Protein 1WZ9 (pdb70)

Organism: Homo sapiens (NCBI:txid9606)

B-factor: mean 42.24, std 10.04, range [17.96, 75.2]

Foldseek 3Di:
DLQQQLLLLQLVLLLVLLVVVCLLDWDKFFSLQVLLQLVLLLLLFDDPLNVLSCVSSVVPPPDPNLVVQLVVCVLVVVVVVVFLKAKAKAKEFEPLQVWDPCSCVVNCRSPPPRYYYDHLQPQVVVRQQVVLCVVCVRNVNPRNRLCPPHDRHNPQGIEIEIEIEGEFAFQAFFPPVQFDWWQDAADPDTDMFGKTWDWAKWWAADPVLAIWTWTATHPRQKTKIKAAHNDGHDSVVVSVCSVPPDGSVNVCVRHDCVNPDIDGEGEMDTFDDDKDKDFCPVSSVVSRNDQQCFQVRTGSNSTGPDGSHHHPGYITMYYGGDRHHHHYYYDHNSYKIWMFMARVVSRHTRMTIIAPD/DLQLQLLLQQLVLLLVLLVCVCPQDKDKFFSLLVLLQLVLLLLLFDDVLNVLSCVNSVVPPPDPNLVVQLVVVVLVVVVVVPFLKAKAKAKEFECVQVWDPLSCVVCCRSCPPRYYYDHQQPPVVVVQVVVQVVVCVRNVNPRRRLPCPGHNLAGIEIEIEIEGEFAFQAFFPPVQFDWFQDAFPDDTDIFGKTWDWDKWWAADPQLAIWTWTATHPRQKIKIKAAHHPTVSVVSCSVQDGSVSVCVHHPCVNPDIAGEGEIDTFDDDKDKDWCPVSSVVSPNDQQCFLPRTGSNSIGPDGSHHHPTYITMYYGYDRHYDHDDDHYYYDHNSYKIWMFMARVVSRHTRMTIIHPD

GO terms:
  GO:0005515 protein binding (F, IPI)
  GO:0005737 cytoplasm (C, IDA)

Nearest PDB structures (foldseek):
  1wz9-assembly2_B  TM=1.003E+00  e=1.118E-74  Homo sapiens
  5ncs-assembly2_B  TM=8.986E-01  e=3.423E-34  Tannerella forsythia 92A2
  3zha-assembly1_B  TM=8.413E-01  e=2.340E-33  Canis lupus familiaris
  4au4-assembly3_C  TM=8.284E-01  e=5.007E-32  Canis lupus familiaris
  4rsq-assembly6_F  TM=8.760E-01  e=2.386E-25  Anopheles gambiae

InterPro domains:
  IPR000215 Serpin family [PTHR11461] (7-375)
  IPR000240 Serpin B9/maspin [PR00676] (17-29)
  IPR000240 Serpin B9/maspin [PR00676] (33-44)
  IPR000240 Serpin B9/maspin [PR00676] (49-58)
  IPR000240 Serpin B9/maspin [PR00676] (122-137)
  IPR000240 Serpin B9/maspin [PR00676] (143-157)
  IPR000240 Serpin B9/maspin [PR00676] (193-206)
  IPR000240 Serpin B9/maspin [PR00676] (261-273)
  IPR000240 Serpin B9/maspin [PR00676] (284-302)
  IPR000240 Serpin B9/maspin [PR00676] (329-347)
  IPR023795 Serpin, conserved site [PS00284] (348-358)
  IPR023796 Serpin domain [PF00079] (7-375)
  IPR023796 Serpin domain [SM00093] (13-375)
  IPR033836 Maspin, serpin domain [cd02057] (1-375)
  IPR036186 Serpin superfamily [SSF56574] (2-375)
  IPR042178 Serpin superfamily, domain 1 [G3DSA:3.30.497.10] (11-327)
  IPR042185 Serpin superfamily, domain 2 [G3DSA:2.30.39.10] (170-371)

Structure (mmCIF, N/CA/C/O backbone):
data_1WZ9
#
_entry.id   1WZ9
#
_cell.length_a   54.115
_cell.length_b   95.047
_cell.length_c   139.225
_cell.angle_alpha   90.00
_cell.angle_beta   90.00
_cell.angle_gamma   90.00
#
_symmetry.space_group_name_H-M   'P 21 21 21'
#
loop_
_entity.id
_entity.type
_entity.pdbx_description
1 polymer 'Maspin precursor'
2 non-polymer 'SULFATE ION'
3 water water
#
loop_
_atom_site.group_PDB
_atom_site.id
_atom_site.type_symbol
_atom_site.label_atom_id
_atom_site.label_alt_id
_atom_site.label_comp_id
_atom_site.label_asym_id
_atom_site.label_entity_id
_atom_site.label_seq_id
_atom_site.pdbx_PDB_ins_code
_atom_site.Cartn_x
_atom_site.Cartn_y
_atom_site.Cartn_z
_atom_site.occupancy
_atom_site.B_iso_or_equiv
_atom_site.auth_seq_id
_atom_site.auth_comp_id
_atom_site.auth_asym_id
_atom_site.auth_atom_id
_atom_site.pdbx_PDB_model_num
ATOM 1 N N . MET A 1 1 ? -12.678 44.948 16.854 1.00 53.67 1 MET A N 1
ATOM 2 C CA . MET A 1 1 ? -11.195 44.818 16.991 1.00 55.64 1 MET A CA 1
ATOM 3 C C . MET A 1 1 ? -10.688 43.467 16.489 1.00 55.02 1 MET A C 1
ATOM 4 O O . MET A 1 1 ? -9.866 43.412 15.565 1.00 55.61 1 MET A O 1
ATOM 9 N N . ASP A 1 2 ? -11.177 42.389 17.111 1.00 53.18 2 ASP A N 1
ATOM 10 C CA . ASP A 1 2 ? -10.873 41.022 16.691 1.00 50.51 2 ASP A CA 1
ATOM 11 C C . ASP A 1 2 ? -11.512 40.769 15.336 1.00 47.22 2 ASP A C 1
ATOM 12 O O . ASP A 1 2 ? -10.878 40.230 14.432 1.00 46.37 2 ASP A O 1
ATOM 17 N N . ALA A 1 3 ? -12.767 41.184 15.197 1.00 43.74 3 ALA A N 1
ATOM 18 C CA . ALA A 1 3 ? -13.441 41.175 13.908 1.00 41.53 3 ALA A CA 1
ATOM 19 C C . ALA A 1 3 ? -12.633 41.963 12.868 1.00 39.89 3 ALA A C 1
ATOM 20 O O . ALA A 1 3 ? -12.548 41.560 11.707 1.00 41.29 3 ALA A O 1
ATOM 22 N N . LEU A 1 4 ? -12.028 43.072 13.291 1.00 37.21 4 LEU A N 1
ATOM 23 C CA . LEU A 1 4 ? -11.267 43.920 12.372 1.00 36.31 4 LEU A CA 1
ATOM 24 C C . LEU A 1 4 ? -9.938 43.279 11.941 1.00 35.46 4 LEU A C 1
ATOM 25 O O . LEU A 1 4 ? -9.586 43.293 10.764 1.00 35.30 4 LEU A O 1
ATOM 30 N N . GLN A 1 5 ? -9.211 42.731 12.904 1.00 35.10 5 GLN A N 1
ATOM 31 C CA . GLN A 1 5 ? -7.944 42.079 12.621 1.00 37.42 5 GLN A CA 1
ATOM 32 C C . GLN A 1 5 ? -8.138 40.921 11.640 1.00 36.73 5 GLN A C 1
ATOM 33 O O . GLN A 1 5 ? -7.341 40.754 10.715 1.00 38.51 5 GLN A O 1
ATOM 39 N N . LEU A 1 6 ? -9.207 40.148 11.836 1.00 34.71 6 LEU A N 1
ATOM 40 C CA . LEU A 1 6 ? -9.544 39.025 10.957 1.00 33.41 6 LEU A CA 1
ATOM 41 C C . LEU A 1 6 ? -9.886 39.503 9.550 1.00 31.53 6 LEU A C 1
ATOM 42 O O . LEU A 1 6 ? -9.541 38.849 8.571 1.00 30.72 6 LEU A O 1
ATOM 47 N N . ALA A 1 7 ? -10.583 40.635 9.459 1.00 31.12 7 ALA A N 1
ATOM 48 C CA . ALA A 1 7 ? -10.868 41.262 8.169 1.00 29.69 7 ALA A CA 1
ATOM 49 C C . ALA A 1 7 ? -9.569 41.664 7.488 1.00 28.59 7 ALA A C 1
ATOM 50 O O . ALA A 1 7 ? -9.360 41.378 6.309 1.00 27.84 7 ALA A O 1
ATOM 52 N N . ASN A 1 8 ? -8.711 42.331 8.255 1.00 29.47 8 ASN A N 1
ATOM 53 C CA . ASN A 1 8 ? -7.438 42.848 7.766 1.00 28.52 8 ASN A CA 1
ATOM 54 C C . ASN A 1 8 ? -6.514 41.736 7.270 1.00 27.82 8 ASN A C 1
ATOM 55 O O . ASN A 1 8 ? -5.932 41.854 6.190 1.00 26.21 8 ASN A O 1
ATOM 60 N N . SER A 1 9 ? -6.409 40.653 8.043 1.00 28.01 9 SER A N 1
ATOM 61 C CA . SER A 1 9 ? -5.628 39.482 7.632 1.00 28.76 9 SER A CA 1
ATOM 62 C C . SER A 1 9 ? -6.232 38.769 6.414 1.00 28.54 9 SER A C 1
ATOM 63 O O . SER A 1 9 ? -5.501 38.365 5.525 1.00 28.30 9 SER A O 1
ATOM 66 N N . ALA A 1 10 ? -7.558 38.655 6.346 1.00 28.98 10 ALA A N 1
ATOM 67 C CA . ALA A 1 10 ? -8.193 38.045 5.174 1.00 29.52 10 ALA A CA 1
ATOM 68 C C . ALA A 1 10 ? -7.927 38.841 3.903 1.00 29.12 10 ALA A C 1
ATOM 69 O O . ALA A 1 10 ? -7.600 38.263 2.858 1.00 30.06 10 ALA A O 1
ATOM 71 N N . PHE A 1 11 ? -8.077 40.161 3.996 1.00 27.47 11 PHE A N 1
ATOM 72 C CA . PHE A 1 11 ? -7.731 41.061 2.891 1.00 26.72 11 PHE A CA 1
ATOM 73 C C . PHE A 1 11 ? -6.237 40.976 2.560 1.00 25.41 11 PHE A C 1
ATOM 74 O O . PHE A 1 11 ? -5.869 40.924 1.396 1.00 27.36 11 PHE A O 1
ATOM 82 N N . ALA A 1 12 ? -5.383 40.975 3.579 1.00 24.42 12 ALA A N 1
ATOM 83 C CA . ALA A 1 12 ? -3.931 40.834 3.364 1.00 25.59 12 ALA A CA 1
ATOM 84 C C . ALA A 1 12 ? -3.578 39.606 2.503 1.00 24.32 12 ALA A C 1
ATOM 85 O O . ALA A 1 12 ? -2.800 39.715 1.550 1.00 23.40 12 ALA A O 1
ATOM 87 N N . VAL A 1 13 ? -4.171 38.454 2.826 1.00 25.01 13 VAL A N 1
ATOM 88 C CA . VAL A 1 13 ? -3.968 37.222 2.042 1.00 25.69 13 VAL A CA 1
ATOM 89 C C . VAL A 1 13 ? -4.483 37.333 0.602 1.00 26.70 13 VAL A C 1
ATOM 90 O O . VAL A 1 13 ? -3.778 36.936 -0.334 1.00 26.64 13 VAL A O 1
ATOM 94 N N . ASP A 1 14 ? -5.695 37.870 0.425 1.00 27.56 14 ASP A N 1
ATOM 95 C CA . ASP A 1 14 ? -6.243 38.129 -0.917 1.00 30.46 14 ASP A CA 1
ATOM 96 C C . ASP A 1 14 ? -5.292 38.976 -1.760 1.00 31.06 14 ASP A C 1
ATOM 97 O O . ASP A 1 14 ? -5.002 38.644 -2.913 1.00 32.55 14 ASP A O 1
ATOM 102 N N . LEU A 1 15 ? -4.814 40.076 -1.187 1.00 29.41 15 LEU A N 1
ATOM 103 C CA . LEU A 1 15 ? -3.925 40.956 -1.921 1.00 28.31 15 LEU A CA 1
ATOM 104 C C . LEU A 1 15 ? -2.583 40.275 -2.201 1.00 26.02 15 LEU A C 1
ATOM 105 O O . LEU A 1 15 ? -2.094 40.325 -3.322 1.00 28.62 15 LEU A O 1
ATOM 110 N N . PHE A 1 16 ? -2.008 39.627 -1.195 1.00 26.20 16 PHE A N 1
ATOM 111 C CA . PHE A 1 16 ? -0.761 38.886 -1.373 1.00 25.82 16 PHE A CA 1
ATOM 112 C C . PHE A 1 16 ? -0.839 37.900 -2.539 1.00 25.54 16 PHE A C 1
ATOM 113 O O . PHE A 1 16 ? 0.088 37.807 -3.349 1.00 26.00 16 PHE A O 1
ATOM 121 N N . LYS A 1 17 ? -1.944 37.166 -2.621 1.00 27.34 17 LYS A N 1
ATOM 122 C CA . LYS A 1 17 ? -2.127 36.189 -3.691 1.00 28.53 17 LYS A CA 1
ATOM 123 C C . LYS A 1 17 ? -2.234 36.858 -5.068 1.00 29.10 17 LYS A C 1
ATOM 124 O O . LYS A 1 17 ? -1.732 36.325 -6.058 1.00 31.05 17 LYS A O 1
ATOM 130 N N . GLN A 1 18 ? -2.881 38.020 -5.129 1.00 28.42 18 GLN A N 1
ATOM 131 C CA . GLN A 1 18 ? -2.891 38.816 -6.364 1.00 28.80 18 GLN A CA 1
ATOM 132 C C . GLN A 1 18 ? -1.479 39.230 -6.797 1.00 27.43 18 GLN A C 1
ATOM 133 O O . GLN A 1 18 ? -1.129 39.140 -7.970 1.00 27.27 18 GLN A O 1
ATOM 139 N N . LEU A 1 19 ? -0.676 39.674 -5.836 1.00 27.90 19 LEU A N 1
ATOM 140 C CA . LEU A 1 19 ? 0.711 40.081 -6.091 1.00 26.95 19 LEU A CA 1
ATOM 141 C C . LEU A 1 19 ? 1.596 38.903 -6.502 1.00 28.86 19 LEU A C 1
ATOM 142 O O . LEU A 1 19 ? 2.443 39.028 -7.398 1.00 28.07 19 LEU A O 1
ATOM 157 N N . GLU A 1 21 ? 0.540 36.159 -7.975 1.00 35.11 21 GLU A N 1
ATOM 158 C CA . GLU A 1 21 ? 0.149 35.851 -9.359 1.00 35.45 21 GLU A CA 1
ATOM 159 C C . GLU A 1 21 ? 0.838 36.768 -10.369 1.00 35.24 21 GLU A C 1
ATOM 160 O O . GLU A 1 21 ? 1.331 36.310 -11.396 1.00 35.70 21 GLU A O 1
ATOM 166 N N . LYS A 1 22 ? 0.883 38.062 -10.062 1.00 36.25 22 LYS A N 1
ATOM 167 C CA . LYS A 1 22 ? 1.539 39.038 -10.925 1.00 36.82 22 LYS A CA 1
ATOM 168 C C . LYS A 1 22 ? 3.058 38.839 -11.022 1.00 36.59 22 LYS A C 1
ATOM 169 O O . LYS A 1 22 ? 3.623 38.954 -12.106 1.00 36.85 22 LYS A O 1
ATOM 172 N N . GLU A 1 23 ? 3.717 38.559 -9.895 1.00 36.33 23 GLU A N 1
ATOM 173 C CA . GLU A 1 23 ? 5.174 38.350 -9.878 1.00 35.34 23 GLU A CA 1
ATOM 174 C C . GLU A 1 23 ? 5.543 37.056 -9.140 1.00 33.60 23 GLU A C 1
ATOM 175 O O . GLU A 1 23 ? 5.981 37.108 -7.992 1.00 34.82 23 GLU A O 1
ATOM 181 N N . PRO A 1 24 ? 5.363 35.890 -9.793 1.00 31.83 24 PRO A N 1
ATOM 182 C CA . PRO A 1 24 ? 5.560 34.597 -9.111 1.00 30.76 24 PRO A CA 1
ATOM 183 C C . PRO A 1 24 ? 6.975 34.340 -8.593 1.00 31.60 24 PRO A C 1
ATOM 184 O O . PRO A 1 24 ? 7.137 33.681 -7.566 1.00 32.58 24 PRO A O 1
ATOM 188 N N . LEU A 1 25 ? 7.981 34.871 -9.276 1.00 31.40 25 LEU A N 1
ATOM 189 C CA . LEU A 1 25 ? 9.363 34.655 -8.869 1.00 32.67 25 LEU A CA 1
ATOM 190 C C . LEU A 1 25 ? 9.946 35.854 -8.130 1.00 31.70 25 LEU A C 1
ATOM 191 O O . LEU A 1 25 ? 11.073 35.801 -7.643 1.00 33.73 25 LEU A O 1
ATOM 196 N N . GLY A 1 26 ? 9.164 36.925 -8.038 1.00 31.35 26 GLY A N 1
ATOM 197 C CA . GLY A 1 26 ? 9.599 38.154 -7.380 1.00 30.58 26 GLY A CA 1
ATOM 198 C C . GLY A 1 26 ? 9.497 38.112 -5.868 1.00 29.91 26 GLY A C 1
ATOM 199 O O . GLY A 1 26 ? 8.686 37.370 -5.312 1.00 30.95 26 GLY A O 1
ATOM 200 N N . ASN A 1 27 ? 10.345 38.910 -5.222 1.00 28.69 27 ASN A N 1
ATOM 201 C CA . ASN A 1 27 ? 10.293 39.207 -3.791 1.00 30.80 27 ASN A CA 1
ATOM 202 C C . ASN A 1 27 ? 9.164 40.172 -3.381 1.00 31.29 27 ASN A C 1
ATOM 203 O O . ASN A 1 27 ? 9.412 41.356 -3.091 1.00 35.37 27 ASN A O 1
ATOM 208 N N . VAL A 1 28 ? 7.942 39.673 -3.314 1.00 29.45 28 VAL A N 1
ATOM 209 C CA . VAL A 1 28 ? 6.794 40.495 -2.910 1.00 26.64 28 VAL A CA 1
ATOM 210 C C . VAL A 1 28 ? 6.975 41.117 -1.512 1.00 26.94 28 VAL A C 1
ATOM 211 O O . VAL A 1 28 ? 7.529 40.488 -0.593 1.00 24.68 28 VAL A O 1
ATOM 215 N N . LEU A 1 29 ? 6.565 42.380 -1.386 1.00 25.17 29 LEU A N 1
ATOM 216 C CA . LEU A 1 29 ? 6.481 43.055 -0.094 1.00 24.09 29 LEU A CA 1
ATOM 217 C C . LEU A 1 29 ? 5.520 44.221 -0.200 1.00 24.11 29 LEU A C 1
ATOM 218 O O . LEU A 1 29 ? 5.640 45.060 -1.103 1.00 25.49 29 LEU A O 1
ATOM 223 N N . PHE A 1 30 ? 4.576 44.262 0.737 1.00 21.89 30 PHE A N 1
ATOM 224 C CA . PHE A 1 30 ? 3.614 45.343 0.841 1.00 22.02 30 PHE A CA 1
ATOM 225 C C . PHE A 1 30 ? 3.206 45.517 2.305 1.00 21.38 30 PHE A C 1
ATOM 226 O O . PHE A 1 30 ? 3.563 44.709 3.150 1.00 20.18 30 PHE A O 1
ATOM 234 N N . SER A 1 31 ? 2.481 46.586 2.602 1.00 22.48 31 SER A N 1
ATOM 235 C CA . SER A 1 31 ? 2.017 46.829 3.959 1.00 21.19 31 SER A CA 1
ATOM 236 C C . SER A 1 31 ? 0.499 46.807 3.965 1.00 21.24 31 SER A C 1
ATOM 237 O O . SER A 1 31 ? -0.133 47.834 3.755 1.00 22.78 31 SER A O 1
ATOM 240 N N . PRO A 1 32 ? -0.103 45.626 4.196 1.00 21.25 32 PRO A N 1
ATOM 241 C CA . PRO A 1 32 ? -1.533 45.556 3.987 1.00 21.82 32 PRO A CA 1
ATOM 242 C C . PRO A 1 32 ? -2.334 46.475 4.918 1.00 24.05 32 PRO A C 1
ATOM 243 O O . PRO A 1 32 ? -3.393 46.960 4.521 1.00 24.27 32 PRO A O 1
ATOM 247 N N . ILE A 1 33 ? -1.835 46.704 6.133 1.00 24.74 33 ILE A N 1
ATOM 248 C CA . ILE A 1 33 ? -2.525 47.560 7.109 1.00 25.88 33 ILE A CA 1
ATOM 249 C C . ILE A 1 33 ? -2.704 48.980 6.579 1.00 26.36 33 ILE A C 1
ATOM 250 O O . ILE A 1 33 ? -3.737 49.607 6.815 1.00 26.50 33 ILE A O 1
ATOM 255 N N . CYS A 1 34 ? -1.700 49.477 5.855 1.00 26.19 34 CYS A N 1
ATOM 256 C CA . CYS A 1 34 ? -1.763 50.816 5.280 1.00 26.09 34 CYS A CA 1
ATOM 257 C C . CYS A 1 34 ? -2.887 50.895 4.255 1.00 25.93 34 CYS A C 1
ATOM 258 O O . CYS A 1 34 ? -3.695 51.821 4.283 1.00 26.71 34 CYS A O 1
ATOM 261 N N . LEU A 1 35 ? -2.939 49.917 3.363 1.00 26.50 35 LEU A N 1
ATOM 262 C CA . LEU A 1 35 ? -3.974 49.888 2.341 1.00 27.57 35 LEU A CA 1
ATOM 263 C C . LEU A 1 35 ? -5.375 49.731 2.953 1.00 25.44 35 LEU A C 1
ATOM 264 O O . LEU A 1 35 ? -6.316 50.397 2.527 1.00 27.39 35 LEU A O 1
ATOM 269 N N . SER A 1 36 ? -5.501 48.871 3.961 1.00 25.34 36 SER A N 1
ATOM 270 C CA . SER A 1 36 ? -6.767 48.660 4.654 1.00 25.53 36 SER A CA 1
ATOM 271 C C . SER A 1 36 ? -7.209 49.925 5.377 1.00 25.99 36 SER A C 1
ATOM 272 O O . SER A 1 36 ? -8.390 50.258 5.363 1.00 24.63 36 SER A O 1
ATOM 275 N N . THR A 1 37 ? -6.265 50.631 6.008 1.00 27.34 37 THR A N 1
ATOM 276 C CA . THR A 1 37 ? -6.598 51.901 6.677 1.00 28.16 37 THR A CA 1
ATOM 277 C C . THR A 1 37 ? -7.079 52.949 5.671 1.00 29.59 37 THR A C 1
ATOM 278 O O . THR A 1 37 ? -8.157 53.517 5.845 1.00 31.59 37 THR A O 1
ATOM 282 N N . SER A 1 38 ? -6.284 53.188 4.625 1.00 30.21 38 SER A N 1
ATOM 283 C CA . SER A 1 38 ? -6.627 54.164 3.586 1.00 30.09 38 SER A CA 1
ATOM 284 C C . SER A 1 38 ? -7.997 53.907 2.963 1.00 29.46 38 SER A C 1
ATOM 285 O O . SER A 1 38 ? -8.8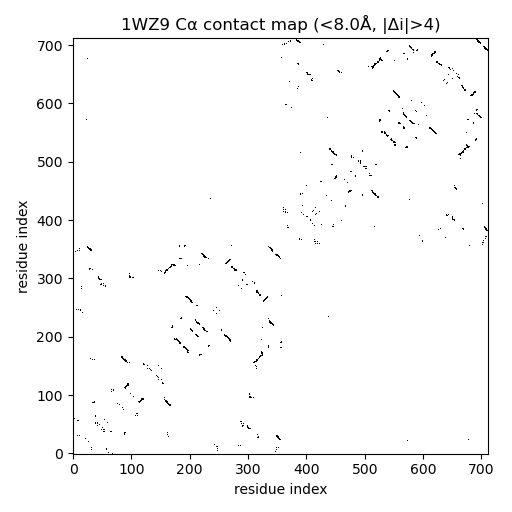23 54.819 2.834 1.00 29.12 38 SER A O 1
ATOM 288 N N . LEU A 1 39 ? -8.231 52.662 2.575 1.00 29.12 39 LEU A N 1
ATOM 289 C CA . LEU A 1 39 ? -9.468 52.296 1.901 1.00 29.41 39 LEU A CA 1
ATOM 290 C C . LEU A 1 39 ? -10.681 52.322 2.833 1.00 29.94 39 LEU A C 1
ATOM 291 O O . LEU A 1 39 ? -11.813 52.472 2.361 1.00 31.19 39 LEU A O 1
ATOM 296 N N . SER A 1 40 ? -10.465 52.183 4.144 1.00 27.92 40 SER A N 1
ATOM 297 C CA . SER A 1 40 ? -11.583 52.290 5.096 1.00 29.81 40 SER A CA 1
ATOM 298 C C . SER A 1 40 ? -11.999 53.745 5.250 1.00 31.17 40 SER A C 1
ATOM 299 O O . SER A 1 40 ? -13.158 54.029 5.514 1.00 33.01 40 SER A O 1
ATOM 302 N N . LEU A 1 41 ? -11.038 54.654 5.102 1.00 31.39 41 LEU A N 1
ATOM 303 C CA . LEU A 1 41 ? -11.317 56.084 5.130 1.00 32.20 41 LEU A CA 1
ATOM 304 C C . LEU A 1 41 ? -12.154 56.474 3.905 1.00 33.83 41 LEU A C 1
ATOM 305 O O . LEU A 1 41 ? -13.143 57.211 4.026 1.00 34.11 41 LEU A O 1
ATOM 310 N N . ALA A 1 42 ? -11.769 55.955 2.740 1.00 33.99 42 ALA A N 1
ATOM 311 C CA . ALA A 1 42 ? -12.533 56.151 1.513 1.00 34.94 42 ALA A CA 1
ATOM 312 C C . ALA A 1 42 ? -13.956 55.608 1.659 1.00 36.34 42 ALA A C 1
ATOM 313 O O . ALA A 1 42 ? -14.905 56.226 1.177 1.00 36.79 42 ALA A O 1
ATOM 315 N N . GLN A 1 43 ? -14.099 54.463 2.326 1.00 36.91 43 GLN A N 1
ATOM 316 C CA . GLN A 1 43 ? -15.418 53.845 2.514 1.00 37.69 43 GLN A CA 1
ATOM 317 C C . GLN A 1 43 ? -16.367 54.711 3.343 1.00 38.58 43 GLN A C 1
ATOM 318 O O . GLN A 1 43 ? -17.579 54.680 3.126 1.00 39.18 43 GLN A O 1
ATOM 324 N N . VAL A 1 44 ? -15.816 55.462 4.296 1.00 38.25 44 VAL A N 1
ATOM 325 C CA . VAL A 1 44 ? -16.606 56.420 5.081 1.00 38.43 44 VAL A CA 1
ATOM 326 C C . VAL A 1 44 ? -17.241 57.485 4.175 1.00 38.32 44 VAL A C 1
ATOM 327 O O . VAL A 1 44 ? -18.344 57.945 4.438 1.00 38.94 44 VAL A O 1
ATOM 331 N N . GLY A 1 45 ? -16.541 57.866 3.111 1.00 38.33 45 GLY A N 1
ATOM 332 C CA . GLY A 1 45 ? -17.026 58.910 2.217 1.00 39.03 45 GLY A CA 1
ATOM 333 C C . GLY A 1 45 ? -17.822 58.381 1.043 1.00 39.36 45 GLY A C 1
ATOM 334 O O . GLY A 1 45 ? -18.350 59.152 0.246 1.00 39.36 45 GLY A O 1
ATOM 335 N N . ALA A 1 46 ? -17.909 57.059 0.939 1.00 39.08 46 ALA A N 1
ATOM 336 C CA . ALA A 1 46 ? -18.623 56.428 -0.155 1.00 38.70 46 ALA A CA 1
ATOM 337 C C . ALA A 1 46 ? -20.027 56.044 0.277 1.00 37.71 46 ALA A C 1
ATOM 338 O O . ALA A 1 46 ? -20.323 55.971 1.466 1.00 36.80 46 ALA A O 1
ATOM 340 N N . LYS A 1 47 ? -20.896 55.814 -0.700 1.00 38.81 47 LYS A N 1
ATOM 341 C CA . LYS A 1 47 ? -22.252 55.349 -0.435 1.00 39.63 47 LYS A CA 1
ATOM 342 C C . LYS A 1 47 ? -22.647 54.348 -1.510 1.00 39.87 47 LYS A C 1
ATOM 343 O O . LYS A 1 47 ? -21.908 54.156 -2.478 1.00 40.74 47 LYS A O 1
ATOM 349 N N . GLY A 1 48 ? -23.795 53.697 -1.323 1.00 41.42 48 GLY A N 1
ATOM 350 C CA . GLY A 1 48 ? -24.323 52.716 -2.285 1.00 42.04 48 GLY A CA 1
ATOM 351 C C . GLY A 1 48 ? -23.415 51.524 -2.543 1.00 43.13 48 GLY A C 1
ATOM 352 O O . GLY A 1 48 ? -22.862 50.933 -1.608 1.00 42.61 48 GLY A O 1
ATOM 353 N N . ASP A 1 49 ? -23.270 51.180 -3.823 1.00 43.46 49 ASP A N 1
ATOM 354 C CA . ASP A 1 49 ? -22.426 50.070 -4.266 1.00 43.48 49 ASP A CA 1
ATOM 355 C C . ASP A 1 49 ? -20.931 50.326 -4.086 1.00 41.40 49 ASP A C 1
ATOM 356 O O . ASP A 1 49 ? -20.157 49.386 -3.931 1.00 41.19 49 ASP A O 1
ATOM 361 N N . THR A 1 50 ? -20.532 51.594 -4.127 1.00 40.78 50 THR A N 1
ATOM 362 C CA . THR A 1 50 ? -19.145 51.974 -3.898 1.00 39.79 50 THR A CA 1
ATOM 363 C C . THR A 1 50 ? -18.714 51.586 -2.481 1.00 38.34 50 THR A C 1
ATOM 364 O O . THR A 1 50 ? -17.693 50.929 -2.310 1.00 37.59 50 THR A O 1
ATOM 368 N N . ALA A 1 51 ? -19.517 51.980 -1.490 1.00 37.03 51 ALA A N 1
ATOM 369 C CA . ALA A 1 51 ? -19.271 51.686 -0.078 1.00 36.44 51 ALA A CA 1
ATOM 370 C C . ALA A 1 51 ? -19.309 50.193 0.215 1.00 37.23 51 ALA A C 1
ATOM 371 O O . ALA A 1 51 ? -18.484 49.680 0.967 1.00 34.76 51 ALA A O 1
ATOM 373 N N . ASN A 1 52 ? -20.275 49.504 -0.391 1.00 37.20 52 ASN A N 1
ATOM 374 C CA . ASN A 1 52 ? -20.461 48.081 -0.165 1.00 38.37 52 ASN A CA 1
ATOM 375 C C . ASN A 1 52 ? -19.369 47.216 -0.801 1.00 38.31 52 ASN A C 1
ATOM 376 O O . ASN A 1 52 ? -18.954 46.208 -0.220 1.00 36.20 52 ASN A O 1
ATOM 381 N N . GLU A 1 53 ? -18.923 47.609 -1.994 1.00 38.43 53 GLU A N 1
ATOM 382 C CA . GLU A 1 53 ? -17.813 46.937 -2.670 1.00 38.44 53 GLU A CA 1
ATOM 383 C C . GLU A 1 53 ? -16.508 47.048 -1.901 1.00 37.45 53 GLU A C 1
ATOM 384 O O . GLU A 1 53 ? -15.747 46.086 -1.857 1.00 35.19 53 GLU A O 1
ATOM 390 N N . ILE A 1 54 ? -16.247 48.219 -1.316 1.00 38.31 54 ILE A N 1
ATOM 391 C CA . ILE A 1 54 ? -15.076 48.404 -0.446 1.00 38.04 54 ILE A CA 1
ATOM 392 C C . ILE A 1 54 ? -15.158 47.474 0.764 1.00 39.05 54 ILE A C 1
ATOM 393 O O . ILE A 1 54 ? -14.243 46.680 1.002 1.00 40.08 54 ILE A O 1
ATOM 398 N N . GLY A 1 55 ? -16.261 47.561 1.506 1.00 39.37 55 GLY A N 1
ATOM 399 C CA . GLY A 1 55 ? -16.512 46.676 2.649 1.00 40.31 55 GLY A CA 1
ATOM 400 C C . GLY A 1 55 ? -16.279 45.201 2.369 1.00 40.97 55 GLY A C 1
ATOM 401 O O . GLY A 1 55 ? -15.629 44.510 3.156 1.00 42.07 55 GLY A O 1
ATOM 402 N N . GLN A 1 56 ? -16.796 44.717 1.242 1.00 40.72 56 GLN A N 1
ATOM 403 C CA . GLN A 1 56 ? -16.650 43.310 0.861 1.00 40.40 56 GLN A CA 1
ATOM 404 C C . GLN A 1 56 ? -15.199 42.919 0.562 1.00 38.25 56 GLN A C 1
ATOM 405 O O . GLN A 1 56 ? -14.709 41.891 1.045 1.00 38.42 56 GLN A O 1
ATOM 411 N N . VAL A 1 57 ? -14.519 43.734 -0.238 1.00 35.61 57 VAL A N 1
ATOM 412 C CA . VAL A 1 57 ? -13.121 43.486 -0.588 1.00 34.25 57 VAL A CA 1
ATOM 413 C C . VAL A 1 57 ? -12.228 43.547 0.656 1.00 33.43 57 VAL A C 1
ATOM 414 O O . VAL A 1 57 ? -11.256 42.805 0.774 1.00 34.87 57 VAL A O 1
ATOM 418 N N . LEU A 1 58 ? -12.572 44.423 1.590 1.00 32.38 58 LEU A N 1
ATOM 419 C CA . LEU A 1 58 ? -11.790 44.580 2.810 1.00 32.65 58 LEU A CA 1
ATOM 420 C C . LEU A 1 58 ? -12.256 43.654 3.924 1.00 32.97 58 LEU A C 1
ATOM 421 O O . LEU A 1 58 ? -11.654 43.618 5.006 1.00 32.21 58 LEU A O 1
ATOM 426 N N . HIS A 1 59 ? -13.320 42.898 3.639 1.00 34.62 59 HIS A N 1
ATOM 427 C CA . HIS A 1 59 ? -13.890 41.898 4.551 1.00 35.14 59 HIS A CA 1
ATOM 428 C C . HIS A 1 59 ? -14.521 42.506 5.809 1.00 36.26 59 HIS A C 1
ATOM 429 O O . HIS A 1 59 ? -14.481 41.909 6.884 1.00 36.31 59 HIS A O 1
ATOM 436 N N . PHE A 1 60 ? -15.132 43.678 5.655 1.00 38.47 60 PHE A N 1
ATOM 437 C CA . PHE A 1 60 ? -15.738 44.395 6.786 1.00 41.15 60 PHE A CA 1
ATOM 438 C C . PHE A 1 60 ? -17.144 43.926 7.192 1.00 43.56 60 PHE A C 1
ATOM 439 O O . PHE A 1 60 ? -17.734 44.489 8.113 1.00 45.15 60 PHE A O 1
ATOM 447 N N . GLU A 1 61 ? -17.661 42.897 6.523 1.00 46.21 61 GLU A N 1
ATOM 448 C CA . GLU A 1 61 ? -19.023 42.378 6.759 1.00 48.19 61 GLU A CA 1
ATOM 449 C C . GLU A 1 61 ? -19.445 42.288 8.235 1.00 50.11 61 GLU A C 1
ATOM 450 O O . GLU A 1 61 ? -20.519 42.775 8.613 1.00 50.30 61 GLU A O 1
ATOM 452 N N . ASN A 1 62 ? -18.603 41.667 9.060 1.00 51.26 62 ASN A N 1
ATOM 453 C CA . ASN A 1 62 ? -18.919 41.466 10.478 1.00 52.48 62 ASN A CA 1
ATOM 454 C C . ASN A 1 62 ? -18.178 42.388 11.444 1.00 52.26 62 ASN A C 1
ATOM 455 O O . ASN A 1 62 ? -17.914 42.009 12.594 1.00 53.02 62 ASN A O 1
ATOM 460 N N . VAL A 1 63 ? -17.849 43.594 10.984 1.00 50.88 63 VAL A N 1
ATOM 461 C CA . VAL A 1 63 ? -17.114 44.544 11.817 1.00 50.77 63 VAL A CA 1
ATOM 462 C C . VAL A 1 63 ? -17.952 45.782 12.120 1.00 50.57 63 VAL A C 1
ATOM 463 O O . VAL A 1 63 ? -18.344 46.516 11.215 1.00 49.48 63 VAL A O 1
ATOM 467 N N . LYS A 1 64 ? -18.215 45.993 13.406 1.00 52.18 64 LYS A N 1
ATOM 468 C CA . LYS A 1 64 ? -18.916 47.181 13.893 1.00 53.61 64 LYS A CA 1
ATOM 469 C C . LYS A 1 64 ? -17.897 48.232 14.328 1.00 54.27 64 LYS A C 1
ATOM 470 O O . LYS A 1 64 ? -16.871 47.897 14.936 1.00 55.04 64 LYS A O 1
ATOM 472 N N . ASP A 1 65 ? -18.192 49.497 14.022 1.00 54.28 65 ASP A N 1
ATOM 473 C CA . ASP A 1 65 ? -17.264 50.619 14.228 1.00 54.21 65 ASP A CA 1
ATOM 474 C C . ASP A 1 65 ? -15.860 50.321 13.669 1.00 52.77 65 ASP A C 1
ATOM 475 O O . ASP A 1 65 ? -14.905 50.078 14.415 1.00 52.66 65 ASP A O 1
ATOM 480 N N . VAL A 1 66 ? -15.767 50.322 12.341 1.00 51.15 66 VAL A N 1
ATOM 481 C CA . VAL A 1 66 ? -14.497 50.140 11.633 1.00 48.71 66 VAL A CA 1
ATOM 482 C C . VAL A 1 66 ? -13.514 51.297 11.905 1.00 47.69 66 VAL A C 1
ATOM 483 O O . VAL A 1 66 ? -12.345 51.033 12.201 1.00 48.72 66 VAL A O 1
ATOM 487 N N . PRO A 1 67 ? -13.981 52.569 11.825 1.00 46.33 67 PRO A N 1
ATOM 488 C CA . PRO A 1 67 ? -13.090 53.706 12.085 1.00 44.41 67 PRO A CA 1
ATOM 489 C C . PRO A 1 67 ? -12.446 53.716 13.475 1.00 43.75 67 PRO A C 1
ATOM 490 O O . PRO A 1 67 ? -11.274 54.069 13.594 1.00 43.81 67 PRO A O 1
ATOM 494 N N . PHE A 1 68 ? -13.188 53.334 14.512 1.00 43.45 68 PHE A N 1
ATOM 495 C CA . PHE A 1 68 ? -12.612 53.279 15.858 1.00 43.13 68 PHE A CA 1
ATOM 496 C C . PHE A 1 68 ? -11.584 52.158 16.030 1.00 41.67 68 PHE A C 1
ATOM 497 O O . PHE A 1 68 ? -10.614 52.314 16.774 1.00 40.27 68 PHE A O 1
ATOM 505 N N . GLY A 1 69 ? -11.793 51.035 15.342 1.00 40.90 69 GLY A N 1
ATOM 506 C CA . GLY A 1 69 ? -10.797 49.962 15.316 1.00 38.49 69 GLY A CA 1
ATOM 507 C C . GLY A 1 69 ? -9.494 50.443 14.702 1.00 39.23 69 GLY A C 1
ATOM 508 O O . GLY A 1 69 ? -8.404 50.141 15.193 1.00 39.90 69 GLY A O 1
ATOM 509 N N . PHE A 1 70 ? -9.604 51.192 13.610 1.00 38.27 70 PHE A N 1
ATOM 510 C CA . PHE A 1 70 ? -8.429 51.743 12.949 1.00 37.15 70 PHE A CA 1
ATOM 511 C C . PHE A 1 70 ? -7.780 52.846 13.773 1.00 37.37 70 PHE A C 1
ATOM 512 O O . PHE A 1 70 ? -6.563 52.994 13.770 1.00 38.49 70 PHE A O 1
ATOM 520 N N . GLN A 1 71 ? -8.602 53.612 14.484 1.00 36.93 71 GLN A N 1
ATOM 521 C CA . GLN A 1 71 ? -8.108 54.626 15.406 1.00 37.77 71 GLN A CA 1
ATOM 522 C C . GLN A 1 71 ? -7.111 54.022 16.392 1.00 37.50 71 GLN A C 1
ATOM 523 O O . GLN A 1 71 ? -6.028 54.580 16.621 1.00 36.37 71 GLN A O 1
ATOM 529 N N . THR A 1 72 ? -7.484 52.874 16.951 1.00 38.80 72 THR A N 1
ATOM 530 C CA . THR A 1 72 ? -6.682 52.195 17.961 1.00 40.90 72 THR A CA 1
ATOM 531 C C . THR A 1 72 ? -5.394 51.613 17.373 1.00 41.37 72 THR A C 1
ATOM 532 O O . THR A 1 72 ? -4.323 51.776 17.958 1.00 43.11 72 THR A O 1
ATOM 536 N N . VAL A 1 73 ? -5.501 50.950 16.219 1.00 39.80 73 VAL A N 1
ATOM 537 C CA . VAL A 1 73 ? -4.333 50.390 15.530 1.00 39.88 73 VAL A CA 1
ATOM 538 C C . VAL A 1 73 ? -3.360 51.490 15.129 1.00 39.16 73 VAL A C 1
ATOM 539 O O . VAL A 1 73 ? -2.156 51.349 15.317 1.00 38.76 73 VAL A O 1
ATOM 543 N N . THR A 1 74 ? -3.882 52.581 14.572 1.00 39.23 74 THR A N 1
ATOM 544 C CA . THR A 1 74 ? -3.038 53.699 14.160 1.00 39.09 74 THR A CA 1
ATOM 545 C C . THR A 1 74 ? -2.368 54.331 15.374 1.00 39.64 74 THR A C 1
ATOM 546 O O . THR A 1 74 ? -1.181 54.672 15.324 1.00 38.73 74 THR A O 1
ATOM 550 N N . SER A 1 75 ? -3.131 54.465 16.462 1.00 38.87 75 SER A N 1
ATOM 551 C CA . SER A 1 75 ? -2.601 54.973 17.716 1.00 40.33 75 SER A CA 1
ATOM 552 C C . SER A 1 75 ? -1.431 54.117 18.194 1.00 40.20 75 SER A C 1
ATOM 553 O O . SER A 1 75 ? -0.341 54.638 18.422 1.00 40.60 75 SER A O 1
ATOM 556 N N . ASP A 1 76 ? -1.662 52.807 18.318 1.00 40.49 76 ASP A N 1
ATOM 557 C CA . ASP A 1 76 ? -0.635 51.850 18.752 1.00 40.16 76 ASP A CA 1
ATOM 558 C C . ASP A 1 76 ? 0.600 51.961 17.880 1.00 39.72 76 ASP A C 1
ATOM 559 O O . ASP A 1 76 ? 1.726 51.984 18.361 1.00 38.18 76 ASP A O 1
ATOM 564 N N . VAL A 1 77 ? 0.362 52.030 16.578 1.00 39.89 77 VAL A N 1
ATOM 565 C CA . VAL A 1 77 ? 1.427 51.955 15.607 1.00 40.43 77 VAL A CA 1
ATOM 566 C C . VAL A 1 77 ? 2.207 53.279 15.528 1.00 40.11 77 VAL A C 1
ATOM 567 O O . VAL A 1 77 ? 3.416 53.272 15.303 1.00 39.44 77 VAL A O 1
ATOM 571 N N . ASN A 1 78 ? 1.525 54.400 15.767 1.00 40.50 78 ASN A N 1
ATOM 572 C CA . ASN A 1 78 ? 2.185 55.709 15.783 1.00 42.08 78 ASN A CA 1
ATOM 573 C C . ASN A 1 78 ? 3.108 55.864 16.990 1.00 41.78 78 ASN A C 1
ATOM 574 O O . ASN A 1 78 ? 4.126 56.540 16.907 1.00 41.84 78 ASN A O 1
ATOM 579 N N . LYS A 1 79 ? 2.754 55.221 18.099 1.00 42.76 79 LYS A N 1
ATOM 580 C CA . LYS A 1 79 ? 3.603 55.200 19.292 1.00 43.89 79 LYS A CA 1
ATOM 581 C C . LYS A 1 79 ? 4.859 54.381 19.034 1.00 43.78 79 LYS A C 1
ATOM 582 O O . LYS A 1 79 ? 5.926 54.671 19.574 1.00 43.63 79 LYS A O 1
ATOM 588 N N . LEU A 1 80 ? 4.716 53.358 18.196 1.00 43.94 80 LEU A N 1
ATOM 589 C CA . LEU A 1 80 ? 5.808 52.457 17.864 1.00 44.46 80 LEU A CA 1
ATOM 590 C C . LEU A 1 80 ? 6.890 53.128 17.020 1.00 45.60 80 LEU A C 1
ATOM 591 O O . LEU A 1 80 ? 8.059 52.743 17.088 1.00 45.74 80 LEU A O 1
ATOM 596 N N . SER A 1 81 ? 6.494 54.127 16.231 1.00 46.20 81 SER A N 1
ATOM 597 C CA . SER A 1 81 ? 7.440 54.977 15.505 1.00 47.88 81 SER A CA 1
ATOM 598 C C . SER A 1 81 ? 8.519 55.598 16.393 1.00 47.36 81 SER A C 1
ATOM 599 O O . SER A 1 81 ? 9.625 55.867 15.924 1.00 47.92 81 SER A O 1
ATOM 602 N N . SER A 1 82 ? 8.188 55.844 17.659 1.00 45.81 82 SER A N 1
ATOM 603 C CA . SER A 1 82 ? 9.089 56.543 18.573 1.00 44.87 82 SER A CA 1
ATOM 604 C C . SER A 1 82 ? 10.130 55.615 19.182 1.00 44.49 82 SER A C 1
ATOM 605 O O . SER A 1 82 ? 11.184 56.067 19.643 1.00 45.74 82 SER A O 1
ATOM 608 N N . PHE A 1 83 ? 9.820 54.323 19.193 1.00 43.09 83 PHE A N 1
ATOM 609 C CA . PHE A 1 83 ? 10.728 53.305 19.706 1.00 42.05 83 PHE A CA 1
ATOM 610 C C . PHE A 1 83 ? 11.484 52.627 18.566 1.00 40.66 83 PHE A C 1
ATOM 611 O O . PHE A 1 83 ? 12.708 52.468 18.638 1.00 41.46 83 PHE A O 1
ATOM 619 N N . TYR A 1 84 ? 10.752 52.239 17.519 1.00 36.76 84 TYR A N 1
ATOM 620 C CA . TYR A 1 84 ? 11.325 51.581 16.345 1.00 34.85 84 TYR A CA 1
ATOM 621 C C . TYR A 1 84 ? 11.694 52.560 15.244 1.00 32.87 84 TYR A C 1
ATOM 622 O O . TYR A 1 84 ? 11.123 53.645 15.169 1.00 31.54 84 TYR A O 1
ATOM 631 N N . SER A 1 85 ? 12.627 52.156 14.374 1.00 32.32 85 SER A N 1
ATOM 632 C CA . SER A 1 85 ? 12.895 52.877 13.120 1.00 31.79 85 SER A CA 1
ATOM 633 C C . SER A 1 85 ? 11.861 52.418 12.108 1.00 30.04 85 SER A C 1
ATOM 634 O O . SER A 1 85 ? 12.125 51.541 11.274 1.00 28.55 85 SER A O 1
ATOM 637 N N . LEU A 1 86 ? 10.675 53.013 12.216 1.00 28.87 86 LEU A N 1
ATOM 638 C CA . LEU A 1 86 ? 9.479 52.533 11.552 1.00 29.02 86 LEU A CA 1
ATOM 639 C C . LEU A 1 86 ? 8.575 53.712 11.244 1.00 29.70 86 LEU A C 1
ATOM 640 O O . LEU A 1 86 ? 8.309 54.524 12.121 1.00 28.95 86 LEU A O 1
ATOM 645 N N . LYS A 1 87 ? 8.100 53.807 10.003 1.00 29.59 87 LYS A N 1
ATOM 646 C CA . LYS A 1 87 ? 6.997 54.715 9.677 1.00 27.10 87 LYS A CA 1
ATOM 647 C C . LYS A 1 87 ? 6.007 54.025 8.770 1.00 27.61 87 LYS A C 1
ATOM 648 O O . LYS A 1 87 ? 6.390 53.294 7.857 1.00 27.66 87 LYS A O 1
ATOM 654 N N . LEU A 1 88 ? 4.731 54.270 9.037 1.00 25.95 88 LEU A N 1
ATOM 655 C CA . LEU A 1 88 ? 3.646 53.763 8.248 1.00 29.25 88 LEU A CA 1
ATOM 656 C C . LEU A 1 88 ? 2.793 54.979 7.932 1.00 29.49 88 LEU A C 1
ATOM 657 O O . LEU A 1 88 ? 1.966 55.392 8.738 1.00 30.76 88 LEU A O 1
ATOM 662 N N . ILE A 1 89 ? 3.027 55.572 6.773 1.00 28.00 89 ILE A N 1
ATOM 663 C CA . ILE A 1 89 ? 2.348 56.809 6.423 1.00 28.73 89 ILE A CA 1
ATOM 664 C C . ILE A 1 89 ? 1.241 56.535 5.436 1.00 28.06 89 ILE A C 1
ATOM 665 O O . ILE A 1 89 ? 1.473 55.944 4.383 1.00 26.40 89 ILE A O 1
ATOM 670 N N . LYS A 1 90 ? 0.042 56.967 5.809 1.00 25.49 90 LYS A N 1
ATOM 671 C CA . LYS A 1 90 ? -1.151 56.885 4.974 1.00 27.40 90 LYS A CA 1
ATOM 672 C C . LYS A 1 90 ? -1.677 58.293 4.786 1.00 28.88 90 LYS A C 1
ATOM 673 O O . LYS A 1 90 ? -1.888 59.008 5.772 1.00 28.11 90 LYS A O 1
ATOM 679 N N . ARG A 1 91 ? -1.867 58.697 3.530 1.00 30.34 91 ARG A N 1
ATOM 680 C CA . ARG A 1 91 ? -2.471 59.991 3.208 1.00 31.14 91 ARG A CA 1
ATOM 681 C C . ARG A 1 91 ? -3.514 59.835 2.107 1.00 32.10 91 ARG A C 1
ATOM 682 O O . ARG A 1 91 ? -3.304 59.097 1.143 1.00 31.76 91 ARG A O 1
ATOM 690 N N . LEU A 1 92 ? -4.651 60.504 2.279 1.00 32.53 92 LEU A N 1
ATOM 691 C CA . LEU A 1 92 ? -5.658 60.606 1.242 1.00 33.89 92 LEU A CA 1
ATOM 692 C C . LEU A 1 92 ? -5.670 62.072 0.824 1.00 34.32 92 LEU A C 1
ATOM 693 O O . LEU A 1 92 ? -6.156 62.932 1.568 1.00 33.89 92 LEU A O 1
ATOM 698 N N . TYR A 1 93 ? -5.095 62.354 -0.346 1.00 32.45 93 TYR A N 1
ATOM 699 C CA . TYR A 1 93 ? -5.046 63.708 -0.889 1.00 31.82 93 TYR A CA 1
ATOM 700 C C . TYR A 1 93 ? -6.194 63.913 -1.856 1.00 33.49 93 TYR A C 1
ATOM 701 O O . TYR A 1 93 ? -6.346 63.153 -2.821 1.00 31.27 93 TYR A O 1
ATOM 710 N N . VAL A 1 94 ? -6.993 64.943 -1.592 1.00 33.74 94 VAL A N 1
ATOM 711 C CA . VAL A 1 94 ? -8.184 65.241 -2.388 1.00 36.29 94 VAL A CA 1
ATOM 712 C C . VAL A 1 94 ? -8.052 66.641 -2.988 1.00 36.53 94 VAL A C 1
ATOM 713 O O . VAL A 1 94 ? -7.544 67.554 -2.329 1.00 36.07 94 VAL A O 1
ATOM 717 N N . ASP A 1 95 ? -8.483 66.805 -4.236 1.00 36.75 95 ASP A N 1
ATOM 718 C CA . ASP A 1 95 ? -8.451 68.125 -4.861 1.00 39.12 95 ASP A CA 1
ATOM 719 C C . ASP A 1 95 ? -9.372 69.107 -4.142 1.00 39.39 95 ASP A C 1
ATOM 720 O O . ASP A 1 95 ? -10.369 68.710 -3.543 1.00 39.83 95 ASP A O 1
ATOM 725 N N . LYS A 1 96 ? -9.036 70.390 -4.223 1.00 42.32 96 LYS A N 1
ATOM 726 C CA . LYS A 1 96 ? -9.840 71.465 -3.628 1.00 43.29 96 LYS A CA 1
ATOM 727 C C . LYS A 1 96 ? -11.309 71.455 -4.070 1.00 43.73 96 LYS A C 1
ATOM 728 O O . LYS A 1 96 ? -12.208 71.732 -3.265 1.00 42.84 96 LYS A O 1
ATOM 731 N N . SER A 1 97 ? -11.542 71.115 -5.337 1.00 43.69 97 SER A N 1
ATOM 732 C CA . SER A 1 97 ? -12.883 71.144 -5.927 1.00 44.30 97 SER A CA 1
ATOM 733 C C . SER A 1 97 ? -13.853 70.126 -5.322 1.00 43.62 97 SER A C 1
ATOM 734 O O . SER A 1 97 ? -15.045 70.146 -5.634 1.00 43.89 97 SER A O 1
ATOM 737 N N . LEU A 1 98 ? -13.348 69.241 -4.464 1.00 43.39 98 LEU A N 1
ATOM 738 C CA . LEU A 1 98 ? -14.199 68.237 -3.814 1.00 43.25 98 LEU A CA 1
ATOM 739 C C . LEU A 1 98 ? -15.086 68.843 -2.729 1.00 42.87 98 LEU A C 1
ATOM 740 O O . LEU A 1 98 ? -16.120 68.270 -2.375 1.00 42.84 98 LEU A O 1
ATOM 745 N N . ASN A 1 99 ? -14.673 69.997 -2.207 1.00 42.11 99 ASN A N 1
ATOM 746 C CA . ASN A 1 99 ? -15.389 70.678 -1.124 1.00 42.19 99 ASN A CA 1
ATOM 747 C C . ASN A 1 99 ? -15.915 69.687 -0.094 1.00 42.69 99 ASN A C 1
ATOM 748 O O . ASN A 1 99 ? -17.131 69.491 0.048 1.00 41.57 99 ASN A O 1
ATOM 753 N N . LEU A 1 100 ? -14.972 69.055 0.600 1.00 43.47 100 LEU A N 1
ATOM 754 C CA . LEU A 1 100 ? -15.253 67.987 1.552 1.00 44.84 100 LEU A CA 1
ATOM 755 C C . LEU A 1 100 ? -16.425 68.283 2.476 1.00 44.89 100 LEU A C 1
ATOM 756 O O . LEU A 1 100 ? -16.567 69.395 2.992 1.00 45.33 100 LEU A O 1
ATOM 761 N N . SER A 1 101 ? -17.274 67.277 2.658 1.00 45.18 101 SER A N 1
ATOM 762 C CA . SER A 1 101 ? -18.418 67.366 3.556 1.00 44.77 101 SER A CA 1
ATOM 763 C C . SER A 1 101 ? -17.955 67.583 4.997 1.00 44.44 101 SER A C 1
ATOM 764 O O . SER A 1 101 ? -16.952 67.011 5.432 1.00 44.25 101 SER A O 1
ATOM 767 N N . THR A 1 102 ? -18.686 68.428 5.719 1.00 43.60 102 THR A N 1
ATOM 768 C CA . THR A 1 102 ? -18.376 68.779 7.104 1.00 42.99 102 THR A CA 1
ATOM 769 C C . THR A 1 102 ? -18.513 67.562 8.015 1.00 42.62 102 THR A C 1
ATOM 770 O O . THR A 1 102 ? -17.691 67.346 8.909 1.00 42.05 102 THR A O 1
ATOM 774 N N . GLU A 1 103 ? -19.556 66.773 7.768 1.00 42.79 103 GLU A N 1
ATOM 775 C CA . GLU A 1 103 ? -19.821 65.556 8.525 1.00 42.95 103 GLU A CA 1
ATOM 776 C C . GLU A 1 103 ? -18.708 64.528 8.289 1.00 42.57 103 GLU A C 1
ATOM 777 O O . GLU A 1 103 ? -18.289 63.853 9.221 1.00 42.84 103 GLU A O 1
ATOM 780 N N . PHE A 1 104 ? -18.240 64.427 7.045 1.00 41.84 104 PHE A N 1
ATOM 781 C CA . PHE A 1 104 ? -17.093 63.583 6.701 1.00 42.78 104 PHE A CA 1
ATOM 782 C C . PHE A 1 104 ? -15.824 64.006 7.447 1.00 42.68 104 PHE A C 1
ATOM 783 O O . PHE A 1 104 ? -15.133 63.164 8.024 1.00 41.68 104 PHE A O 1
ATOM 791 N N . ILE A 1 105 ? -15.522 65.303 7.439 1.00 42.78 105 ILE A N 1
ATOM 792 C CA . ILE A 1 105 ? -14.344 65.812 8.146 1.00 43.81 105 ILE A CA 1
ATOM 793 C C . ILE A 1 105 ? -14.407 65.525 9.659 1.00 44.36 105 ILE A C 1
ATOM 794 O O . ILE A 1 105 ? -13.422 65.065 10.245 1.00 44.63 105 ILE A O 1
ATOM 799 N N . SER A 1 106 ? -15.561 65.766 10.279 1.00 44.12 106 SER A N 1
ATOM 800 C CA . SER A 1 106 ? -15.699 65.554 11.726 1.00 45.41 106 SER A CA 1
ATOM 801 C C . SER A 1 106 ? -15.785 64.078 12.116 1.00 45.60 106 SER A C 1
ATOM 802 O O . SER A 1 106 ? -15.332 63.699 13.196 1.00 46.54 106 SER A O 1
ATOM 805 N N . SER A 1 107 ? -16.351 63.254 11.234 1.00 45.33 107 SER A N 1
ATOM 806 C CA . SER A 1 107 ? -16.370 61.795 11.405 1.00 45.53 107 SER A CA 1
ATOM 807 C C . SER A 1 107 ? -14.977 61.174 11.393 1.00 44.34 107 SER A C 1
ATOM 808 O O . SER A 1 107 ? -14.741 60.170 12.054 1.00 44.80 107 SER A O 1
ATOM 811 N N . THR A 1 108 ? -14.069 61.773 10.629 1.00 44.28 108 THR A N 1
ATOM 812 C CA . THR A 1 108 ? -12.759 61.177 10.346 1.00 43.74 108 THR A CA 1
ATOM 813 C C . THR A 1 108 ? -11.585 61.892 11.018 1.00 43.75 108 THR A C 1
ATOM 814 O O . THR A 1 108 ? -10.437 61.441 10.915 1.00 44.57 108 THR A O 1
ATOM 818 N N . LYS A 1 109 ? -11.874 62.989 11.712 1.00 42.30 109 LYS A N 1
ATOM 819 C CA . LYS A 1 109 ? -10.840 63.808 12.350 1.00 42.79 109 LYS A CA 1
ATOM 820 C C . LYS A 1 109 ? -10.015 63.038 13.391 1.00 42.05 109 LYS A C 1
ATOM 821 O O . LYS A 1 109 ? -8.787 63.077 13.355 1.00 41.21 109 LYS A O 1
ATOM 824 N N . ARG A 1 110 ? -10.694 62.341 14.304 1.00 41.87 110 ARG A N 1
ATOM 825 C CA . ARG A 1 110 ? -10.026 61.500 15.309 1.00 41.40 110 ARG A CA 1
ATOM 826 C C . ARG A 1 110 ? -9.543 60.139 14.780 1.00 40.99 110 ARG A C 1
ATOM 827 O O . ARG A 1 110 ? -8.377 59.802 14.969 1.00 42.60 110 ARG A O 1
ATOM 830 N N . PRO A 1 111 ? -10.423 59.347 14.122 1.00 40.46 111 PRO A N 1
ATOM 831 C CA . PRO A 1 111 ? -9.978 58.009 13.699 1.00 40.18 111 PRO A CA 1
ATOM 832 C C . PRO A 1 111 ? -8.872 58.006 12.645 1.00 39.36 111 PRO A C 1
ATOM 833 O O . PRO A 1 111 ? -8.045 57.094 12.633 1.00 40.19 111 PRO A O 1
ATOM 837 N N . TYR A 1 112 ? -8.866 58.999 11.760 1.00 39.09 112 TYR A N 1
ATOM 838 C CA . TYR A 1 112 ? -7.883 59.051 10.678 1.00 38.24 112 TYR A CA 1
ATOM 839 C C . TYR A 1 112 ? -7.065 60.330 10.760 1.00 38.49 112 TYR A C 1
ATOM 840 O O . TYR A 1 112 ? -6.792 60.979 9.749 1.00 40.34 112 TYR A O 1
ATOM 849 N N . ALA A 1 113 ? -6.656 60.667 11.979 1.00 38.78 113 ALA A N 1
ATOM 850 C CA . ALA A 1 113 ? -5.975 61.923 12.265 1.00 37.53 113 ALA A CA 1
ATOM 851 C C . ALA A 1 113 ? -4.788 62.153 11.335 1.00 37.08 113 ALA A C 1
ATOM 852 O O . ALA A 1 113 ? -3.899 61.301 11.230 1.00 35.99 113 ALA A O 1
ATOM 854 N N . LYS A 1 114 ? -4.813 63.306 10.657 1.00 36.79 114 LYS A N 1
ATOM 855 C CA . LYS A 1 114 ? -3.754 63.786 9.749 1.00 37.14 114 LYS A CA 1
ATOM 856 C C . LYS A 1 114 ? -3.688 63.068 8.394 1.00 37.80 114 LYS A C 1
ATOM 857 O O . LYS A 1 114 ? -2.928 63.471 7.513 1.00 37.65 114 LYS A O 1
ATOM 860 N N . GLU A 1 115 ? -4.492 62.025 8.222 1.00 37.76 115 GLU A N 1
ATOM 861 C CA . GLU A 1 115 ? -4.390 61.182 7.028 1.00 39.52 115 GLU A CA 1
ATOM 862 C C . GLU A 1 115 ? -5.174 61.733 5.834 1.00 39.67 115 GLU A C 1
ATOM 863 O O . GLU A 1 115 ? -4.990 61.285 4.705 1.00 40.94 115 GLU A O 1
ATOM 869 N N . LEU A 1 116 ? -6.010 62.736 6.089 1.00 39.03 116 LEU A N 1
ATOM 870 C CA . LEU A 1 116 ? -6.858 63.346 5.071 1.00 37.99 116 LEU A CA 1
ATOM 871 C C . LEU A 1 116 ? -6.389 64.769 4.758 1.00 39.24 116 LEU A C 1
ATOM 872 O O . LEU A 1 116 ? -6.321 65.609 5.649 1.00 38.21 116 LEU A O 1
ATOM 877 N N . GLU A 1 117 ? -6.076 65.044 3.496 1.00 40.09 117 GLU A N 1
ATOM 878 C CA . GLU A 1 117 ? -5.525 66.349 3.136 1.00 41.08 117 GLU A CA 1
ATOM 879 C C . GLU A 1 117 ? -6.125 66.896 1.840 1.00 40.81 117 GLU A C 1
ATOM 880 O O . GLU A 1 117 ? -6.333 66.148 0.883 1.00 39.79 117 GLU A O 1
ATOM 886 N N . THR A 1 118 ? -6.441 68.192 1.834 1.00 39.66 118 THR A N 1
ATOM 887 C CA . THR A 1 118 ? -6.889 68.871 0.618 1.00 40.37 118 THR A CA 1
ATOM 888 C C . THR A 1 118 ? -5.709 69.562 -0.064 1.00 39.32 118 THR A C 1
ATOM 889 O O . THR A 1 118 ? -4.896 70.213 0.598 1.00 38.38 118 THR A O 1
ATOM 893 N N . VAL A 1 119 ? -5.623 69.399 -1.386 1.00 38.97 119 VAL A N 1
ATOM 894 C CA . VAL A 1 119 ? -4.561 70.002 -2.204 1.00 40.13 119 VAL A CA 1
ATOM 895 C C . VAL A 1 119 ? -5.123 70.467 -3.560 1.00 41.47 119 VAL A C 1
ATOM 896 O O . VAL A 1 119 ? -6.266 70.156 -3.892 1.00 43.41 119 VAL A O 1
ATOM 900 N N . ASP A 1 120 ? -4.321 71.205 -4.330 1.00 41.70 120 ASP A N 1
ATOM 901 C CA . ASP A 1 120 ? -4.762 71.811 -5.590 1.00 41.42 120 ASP A CA 1
ATOM 902 C C . ASP A 1 120 ? -4.125 71.125 -6.801 1.00 41.20 120 ASP A C 1
ATOM 903 O O . ASP A 1 120 ? -3.181 71.645 -7.397 1.00 41.72 120 ASP A O 1
ATOM 908 N N . PHE A 1 121 ? -4.640 69.955 -7.163 1.00 41.46 121 PHE A N 1
ATOM 909 C CA . PHE A 1 121 ? -4.192 69.262 -8.375 1.00 41.17 121 PHE A CA 1
ATOM 910 C C . PHE A 1 121 ? -4.600 70.021 -9.635 1.00 41.75 121 PHE A C 1
ATOM 911 O O . PHE A 1 121 ? -3.836 70.096 -10.597 1.00 41.58 121 PHE A O 1
ATOM 919 N N . LYS A 1 122 ? -5.813 70.565 -9.621 1.00 42.49 122 LYS A N 1
ATOM 920 C CA . LYS A 1 122 ? -6.406 71.206 -10.793 1.00 43.22 122 LYS A CA 1
ATOM 921 C C . LYS A 1 122 ? -5.582 72.388 -11.291 1.00 43.92 122 LYS A C 1
ATOM 922 O O . LYS A 1 122 ? -5.173 72.418 -12.455 1.00 43.65 122 LYS A O 1
ATOM 924 N N . ASP A 1 123 ? -5.309 73.337 -10.398 1.00 44.69 123 ASP A N 1
ATOM 925 C CA . ASP A 1 123 ? -4.722 74.623 -10.792 1.00 45.11 123 ASP A CA 1
ATOM 926 C C . ASP A 1 123 ? -3.249 74.798 -10.437 1.00 44.75 123 ASP A C 1
ATOM 927 O O . ASP A 1 123 ? -2.612 75.741 -10.911 1.00 45.32 123 ASP A O 1
ATOM 932 N N . LYS A 1 124 ? -2.715 73.899 -9.609 1.00 44.03 124 LYS A N 1
ATOM 933 C CA . LYS A 1 124 ? -1.329 73.999 -9.128 1.00 43.11 124 LYS A CA 1
ATOM 934 C C . LYS A 1 124 ? -0.654 72.629 -9.064 1.00 42.81 124 LYS A C 1
ATOM 935 O O . LYS A 1 124 ? -0.133 72.238 -8.018 1.00 43.90 124 LYS A O 1
ATOM 938 N N . LEU A 1 125 ? -0.646 71.920 -10.193 1.00 42.20 125 LEU A N 1
ATOM 939 C CA . LEU A 1 125 ? -0.145 70.545 -10.261 1.00 42.75 125 LEU A CA 1
ATOM 940 C C . LEU A 1 125 ? 1.304 70.362 -9.805 1.00 41.94 125 LEU A C 1
ATOM 941 O O . LEU A 1 125 ? 1.573 69.553 -8.917 1.00 41.53 125 LEU A O 1
ATOM 946 N N . GLU A 1 126 ? 2.229 71.090 -10.427 1.00 41.31 126 GLU A N 1
ATOM 947 C CA . GLU A 1 126 ? 3.655 70.949 -10.108 1.00 41.20 126 GLU A CA 1
ATOM 948 C C . GLU A 1 126 ? 4.005 71.407 -8.686 1.00 40.29 126 GLU A C 1
ATOM 949 O O . GLU A 1 126 ? 4.851 70.799 -8.029 1.00 40.17 126 GLU A O 1
ATOM 955 N N . GLU A 1 127 ? 3.359 72.478 -8.225 1.00 39.96 127 GLU A N 1
ATOM 956 C CA . GLU A 1 127 ? 3.487 72.902 -6.836 1.00 39.63 127 GLU A CA 1
ATOM 957 C C . GLU A 1 127 ? 2.991 71.799 -5.897 1.00 37.98 127 GLU A C 1
ATOM 958 O O . GLU A 1 127 ? 3.668 71.451 -4.933 1.00 37.45 127 GLU A O 1
ATOM 964 N N . THR A 1 128 ? 1.818 71.248 -6.196 1.00 37.60 128 THR A N 1
ATOM 965 C CA . THR A 1 128 ? 1.216 70.205 -5.375 1.00 38.11 128 THR A CA 1
ATOM 966 C C . THR A 1 128 ? 2.082 68.936 -5.352 1.00 38.08 128 THR A C 1
ATOM 967 O O . THR A 1 128 ? 2.254 68.321 -4.304 1.00 37.79 128 THR A O 1
ATOM 971 N N . LYS A 1 129 ? 2.634 68.564 -6.502 1.00 38.86 129 LYS A N 1
ATOM 972 C CA . LYS A 1 129 ? 3.530 67.407 -6.586 1.00 40.42 129 LYS A CA 1
ATOM 973 C C . LYS A 1 129 ? 4.784 67.578 -5.720 1.00 39.88 129 LYS A C 1
ATOM 974 O O . LYS A 1 129 ? 5.227 66.636 -5.068 1.00 40.85 129 LYS A O 1
ATOM 978 N N . GLY A 1 130 ? 5.353 68.777 -5.734 1.00 40.64 130 GLY A N 1
ATOM 979 C CA . GLY A 1 130 ? 6.494 69.108 -4.884 1.00 40.22 130 GLY A CA 1
ATOM 980 C C . GLY A 1 130 ? 6.126 69.024 -3.418 1.00 40.09 130 GLY A C 1
ATOM 981 O O . GLY A 1 130 ? 6.868 68.440 -2.624 1.00 40.51 130 GLY A O 1
ATOM 982 N N . GLN A 1 131 ? 4.971 69.597 -3.069 1.00 39.30 131 GLN A N 1
ATOM 983 C CA . GLN A 1 131 ? 4.453 69.603 -1.692 1.00 39.74 131 GLN A CA 1
ATOM 984 C C . GLN A 1 131 ? 4.214 68.194 -1.148 1.00 38.85 131 GLN A C 1
ATOM 985 O O . GLN A 1 131 ? 4.548 67.898 0.002 1.00 38.12 131 GLN A O 1
ATOM 991 N N . ILE A 1 132 ? 3.606 67.338 -1.966 1.00 36.94 132 ILE A N 1
ATOM 992 C CA . ILE A 1 132 ? 3.365 65.946 -1.576 1.00 35.48 132 ILE A CA 1
ATOM 993 C C . ILE A 1 132 ? 4.690 65.193 -1.405 1.00 34.79 132 ILE A C 1
ATOM 994 O O . ILE A 1 132 ? 4.917 64.574 -0.366 1.00 35.20 132 ILE A O 1
ATOM 999 N N . ASN A 1 133 ? 5.567 65.270 -2.404 1.00 33.17 133 ASN A N 1
ATOM 1000 C CA . ASN A 1 133 ? 6.893 64.641 -2.319 1.00 33.26 133 ASN A CA 1
ATOM 1001 C C . ASN A 1 133 ? 7.659 65.044 -1.065 1.00 33.27 133 ASN A C 1
ATOM 1002 O O . ASN A 1 133 ? 8.183 64.188 -0.352 1.00 32.82 133 ASN A O 1
ATOM 1007 N N . ASN A 1 134 ? 7.714 66.352 -0.811 1.00 34.76 134 ASN A N 1
ATOM 1008 C CA . ASN A 1 134 ? 8.400 66.911 0.347 1.00 35.11 134 ASN A CA 1
ATOM 1009 C C . ASN A 1 134 ? 7.726 66.569 1.672 1.00 35.21 134 ASN A C 1
ATOM 1010 O O . ASN A 1 134 ? 8.407 66.359 2.669 1.00 34.74 134 ASN A O 1
ATOM 1015 N N . SER A 1 135 ? 6.395 66.525 1.677 1.00 34.99 135 SER A N 1
ATOM 1016 C CA . SER A 1 135 ? 5.638 66.170 2.882 1.00 34.64 135 SER A CA 1
ATOM 1017 C C . SER A 1 135 ? 5.870 64.710 3.257 1.00 33.00 135 SER A C 1
ATOM 1018 O O . SER A 1 135 ? 6.090 64.398 4.430 1.00 33.27 135 SER A O 1
ATOM 1021 N N . ILE A 1 136 ? 5.828 63.827 2.256 1.00 32.50 136 ILE A N 1
ATOM 1022 C CA . ILE A 1 136 ? 6.125 62.405 2.435 1.00 29.17 136 ILE A CA 1
ATOM 1023 C C . ILE A 1 136 ? 7.599 62.169 2.793 1.00 30.53 136 ILE A C 1
ATOM 1024 O O . ILE A 1 136 ? 7.915 61.315 3.618 1.00 29.71 136 ILE A O 1
ATOM 1029 N N . LYS A 1 137 ? 8.497 62.951 2.205 1.00 32.18 137 LYS A N 1
ATOM 1030 C CA . LYS A 1 137 ? 9.915 62.876 2.554 1.00 32.77 137 LYS A CA 1
ATOM 1031 C C . LYS A 1 137 ? 10.151 63.135 4.048 1.00 33.53 137 LYS A C 1
ATOM 1032 O O . LYS A 1 137 ? 10.864 62.375 4.707 1.00 33.58 137 LYS A O 1
ATOM 1038 N N . ASP A 1 138 ? 9.545 64.193 4.583 1.00 34.04 138 ASP A N 1
ATOM 1039 C CA . ASP A 1 138 ? 9.697 64.511 6.010 1.00 34.22 138 ASP A CA 1
ATOM 1040 C C . ASP A 1 138 ? 8.982 63.492 6.897 1.00 33.97 138 ASP A C 1
ATOM 1041 O O . ASP A 1 138 ? 9.472 63.138 7.965 1.00 32.59 138 ASP A O 1
ATOM 1046 N N . LEU A 1 139 ? 7.822 63.018 6.445 1.00 33.80 139 LEU A N 1
ATOM 1047 C CA . LEU A 1 139 ? 7.051 62.045 7.216 1.00 32.90 139 LEU A CA 1
ATOM 1048 C C . LEU A 1 139 ? 7.769 60.701 7.327 1.00 32.04 139 LEU A C 1
ATOM 1049 O O . LEU A 1 139 ? 7.587 59.989 8.308 1.00 32.76 139 LEU A O 1
ATOM 1054 N N . THR A 1 140 ? 8.588 60.363 6.329 1.00 32.18 140 THR A N 1
ATOM 1055 C CA . THR A 1 140 ? 9.318 59.084 6.310 1.00 31.76 140 THR A CA 1
ATOM 1056 C C . THR A 1 140 ? 10.803 59.264 6.667 1.00 33.59 140 THR A C 1
ATOM 1057 O O . THR A 1 140 ? 11.657 58.456 6.279 1.00 33.02 140 THR A O 1
ATOM 1061 N N . ASP A 1 141 ? 11.084 60.332 7.412 1.00 34.22 141 ASP A N 1
ATOM 1062 C CA . ASP A 1 141 ? 12.419 60.646 7.935 1.00 37.41 141 ASP A CA 1
ATOM 1063 C C . ASP A 1 141 ? 13.512 60.692 6.872 1.00 36.01 141 ASP A C 1
ATOM 1064 O O . ASP A 1 141 ? 14.644 60.289 7.123 1.00 37.04 141 ASP A O 1
ATOM 1069 N N . GLY A 1 142 ? 13.159 61.199 5.693 1.00 35.90 142 GLY A N 1
ATOM 1070 C CA . GLY A 1 142 ? 14.080 61.281 4.565 1.00 35.10 142 GLY A CA 1
ATOM 1071 C C . GLY A 1 142 ? 14.180 60.077 3.634 1.00 35.76 142 GLY A C 1
ATOM 1072 O O . GLY A 1 142 ? 14.886 60.150 2.628 1.00 35.89 142 GLY A O 1
ATOM 1073 N N . HIS A 1 143 ? 13.480 58.980 3.943 1.00 34.97 143 HIS A N 1
ATOM 1074 C CA . HIS A 1 143 ? 13.599 57.737 3.155 1.00 35.88 143 HIS A CA 1
ATOM 1075 C C . HIS A 1 143 ? 12.996 57.773 1.749 1.00 35.23 143 HIS A C 1
ATOM 1076 O O . HIS A 1 143 ? 13.632 57.329 0.793 1.00 35.04 143 HIS A O 1
ATOM 1083 N N . PHE A 1 144 ? 11.775 58.273 1.611 1.00 34.89 144 PHE A N 1
ATOM 1084 C CA . PHE A 1 144 ? 11.171 58.396 0.276 1.00 34.43 144 PHE A CA 1
ATOM 1085 C C . PHE A 1 144 ? 11.156 59.860 -0.132 1.00 35.36 144 PHE A C 1
ATOM 1086 O O . PHE A 1 144 ? 10.300 60.629 0.324 1.00 34.17 144 PHE A O 1
ATOM 1094 N N . GLU A 1 145 ? 12.111 60.241 -0.977 1.00 36.12 145 GLU A N 1
ATOM 1095 C CA . GLU A 1 145 ? 12.267 61.638 -1.387 1.00 39.19 145 GLU A CA 1
ATOM 1096 C C . GLU A 1 145 ? 11.292 62.020 -2.480 1.00 40.19 145 GLU A C 1
ATOM 1097 O O . GLU A 1 145 ? 10.767 63.138 -2.476 1.00 40.90 145 GLU A O 1
ATOM 1103 N N . ASN A 1 146 ? 11.059 61.101 -3.419 1.00 39.80 146 ASN A N 1
ATOM 1104 C CA . ASN A 1 146 ? 10.135 61.357 -4.526 1.00 40.75 146 ASN A CA 1
ATOM 1105 C C . ASN A 1 146 ? 9.052 60.292 -4.663 1.00 38.06 146 ASN A C 1
ATOM 1106 O O . ASN A 1 146 ? 9.063 59.512 -5.612 1.00 39.03 146 ASN A O 1
ATOM 1111 N N . ILE A 1 147 ? 8.104 60.282 -3.727 1.00 35.61 147 ILE A N 1
ATOM 1112 C CA . ILE A 1 147 ? 7.039 59.277 -3.711 1.00 34.74 147 ILE A CA 1
ATOM 1113 C C . ILE A 1 147 ? 6.199 59.245 -5.000 1.00 37.13 147 ILE A C 1
ATOM 1114 O O . ILE A 1 147 ? 5.694 58.190 -5.388 1.00 36.81 147 ILE A O 1
ATOM 1119 N N . LEU A 1 148 ? 6.070 60.384 -5.674 1.00 39.91 148 LEU A N 1
ATOM 1120 C CA . LEU A 1 148 ? 5.161 60.472 -6.826 1.00 44.07 148 LEU A CA 1
ATOM 1121 C C . LEU A 1 148 ? 5.776 60.025 -8.163 1.00 46.86 148 LEU A C 1
ATOM 1122 O O . LEU A 1 148 ? 5.057 59.872 -9.158 1.00 48.94 148 LEU A O 1
ATOM 1127 N N . ALA A 1 149 ? 7.091 59.810 -8.175 1.00 50.01 149 ALA A N 1
ATOM 1128 C CA . ALA A 1 149 ? 7.806 59.326 -9.360 1.00 54.03 149 ALA A CA 1
ATOM 1129 C C . ALA A 1 149 ? 7.496 57.857 -9.651 1.00 56.61 149 ALA A C 1
ATOM 1130 O O . ALA A 1 149 ? 7.164 57.094 -8.738 1.00 57.95 149 ALA A O 1
ATOM 1132 N N . ASP A 1 150 ? 7.616 57.467 -10.924 1.00 59.95 150 ASP A N 1
ATOM 1133 C CA . ASP A 1 150 ? 7.282 56.107 -11.398 1.00 61.80 150 ASP A CA 1
ATOM 1134 C C . ASP A 1 150 ? 5.807 55.764 -11.127 1.00 63.04 150 ASP A C 1
ATOM 1135 O O . ASP A 1 150 ? 5.453 54.627 -10.797 1.00 63.72 150 ASP A O 1
ATOM 1137 N N . ASN A 1 151 ? 4.970 56.788 -11.270 1.00 64.09 151 ASN A N 1
ATOM 1138 C CA . ASN A 1 151 ? 3.515 56.732 -11.123 1.00 63.86 151 ASN A CA 1
ATOM 1139 C C . ASN A 1 151 ? 3.055 58.120 -11.529 1.00 63.61 151 ASN A C 1
ATOM 1140 O O . ASN A 1 151 ? 3.897 58.999 -11.756 1.00 65.03 151 ASN A O 1
ATOM 1142 N N . SER A 1 152 ? 1.748 58.349 -11.632 1.00 61.42 152 SER A N 1
ATOM 1143 C CA . SER A 1 152 ? 1.317 59.686 -12.027 1.00 58.38 152 SER A CA 1
ATOM 1144 C C . SER A 1 152 ? 0.279 60.369 -11.131 1.00 55.06 152 SER A C 1
ATOM 1145 O O . SER A 1 152 ? -0.623 59.749 -10.554 1.00 54.45 152 SER A O 1
ATOM 1148 N N . VAL A 1 153 ? 0.484 61.671 -11.013 1.00 50.84 153 VAL A N 1
ATOM 1149 C CA . VAL A 1 153 ? -0.482 62.618 -10.519 1.00 46.20 153 VAL A CA 1
ATOM 1150 C C . VAL A 1 153 ? -0.567 63.628 -11.663 1.00 43.46 153 VAL A C 1
ATOM 1151 O O . VAL A 1 153 ? 0.449 63.958 -12.285 1.00 41.99 153 VAL A O 1
ATOM 1155 N N . ASN A 1 154 ? -1.779 64.072 -11.969 1.00 40.11 154 ASN A N 1
ATOM 1156 C CA . ASN A 1 154 ? -2.019 64.981 -13.087 1.00 39.01 154 ASN A CA 1
ATOM 1157 C C . ASN A 1 154 ? -3.110 65.965 -12.691 1.00 37.26 154 ASN A C 1
ATOM 1158 O O . ASN A 1 154 ? -3.691 65.825 -11.621 1.00 35.03 154 ASN A O 1
ATOM 1163 N N . ASP A 1 155 ? -3.400 66.955 -13.534 1.00 37.15 155 ASP A N 1
ATOM 1164 C CA . ASP A 1 155 ? -4.341 68.006 -13.130 1.00 37.55 155 ASP A CA 1
ATOM 1165 C C . ASP A 1 155 ? -5.806 67.556 -13.044 1.00 37.38 155 ASP A C 1
ATOM 1166 O O . ASP A 1 155 ? -6.679 68.325 -12.637 1.00 38.34 155 ASP A O 1
ATOM 1171 N N . GLN A 1 156 ? -6.064 66.299 -13.394 1.00 36.90 156 GLN A N 1
ATOM 1172 C CA . GLN A 1 156 ? -7.398 65.723 -13.246 1.00 36.16 156 GLN A CA 1
ATOM 1173 C C . GLN A 1 156 ? -7.539 64.762 -12.069 1.00 35.07 156 GLN A C 1
ATOM 1174 O O . GLN A 1 156 ? -8.608 64.200 -11.856 1.00 35.90 156 GLN A O 1
ATOM 1180 N N . THR A 1 157 ? -6.459 64.575 -11.312 1.00 33.27 157 THR A N 1
ATOM 1181 C CA . THR A 1 157 ? -6.493 63.773 -10.091 1.00 31.43 157 THR A CA 1
ATOM 1182 C C . THR A 1 157 ? -7.524 64.344 -9.125 1.00 31.94 157 THR A C 1
ATOM 1183 O O . THR A 1 157 ? -7.494 65.529 -8.799 1.00 33.17 157 THR A O 1
ATOM 1187 N N . LYS A 1 158 ? -8.442 63.491 -8.689 1.00 31.88 158 LYS A N 1
ATOM 1188 C CA . LYS A 1 158 ? -9.501 63.894 -7.778 1.00 31.19 158 LYS A CA 1
ATOM 1189 C C . LYS A 1 158 ? -9.166 63.419 -6.366 1.00 30.90 158 LYS A C 1
ATOM 1190 O O . LYS A 1 158 ? -9.122 64.220 -5.435 1.00 31.25 158 LYS A O 1
ATOM 1194 N N . ILE A 1 159 ? -8.921 62.118 -6.230 1.00 30.53 159 ILE A N 1
ATOM 1195 C CA . ILE A 1 159 ? -8.529 61.507 -4.961 1.00 31.33 159 ILE A CA 1
ATOM 1196 C C . ILE A 1 159 ? -7.280 60.667 -5.166 1.00 31.40 159 ILE A C 1
ATOM 1197 O O . ILE A 1 159 ? -7.194 59.873 -6.109 1.00 30.19 159 ILE A O 1
ATOM 1202 N N . LEU A 1 160 ? -6.315 60.841 -4.273 1.00 32.46 160 LEU A N 1
ATOM 1203 C CA . LEU A 1 160 ? -5.075 60.090 -4.339 1.00 31.94 160 LEU A CA 1
ATOM 1204 C C . LEU A 1 160 ? -4.758 59.451 -2.998 1.00 31.64 160 LEU A C 1
ATOM 1205 O O . LEU A 1 160 ? -4.698 60.140 -1.975 1.00 32.03 160 LEU A O 1
ATOM 1210 N N . VAL A 1 161 ? -4.577 58.132 -3.008 1.00 30.68 161 VAL A N 1
ATOM 1211 C CA . VAL A 1 161 ? -4.095 57.403 -1.833 1.00 29.64 161 VAL A CA 1
ATOM 1212 C C . VAL A 1 161 ? -2.593 57.250 -1.943 1.00 28.79 161 VAL A C 1
ATOM 1213 O O . VAL A 1 161 ? -2.082 56.796 -2.967 1.00 27.36 161 VAL A O 1
ATOM 1217 N N . VAL A 1 162 ? -1.888 57.660 -0.890 1.00 26.87 162 VAL A N 1
ATOM 1218 C CA . VAL A 1 162 ? -0.469 57.383 -0.780 1.00 25.66 162 VAL A CA 1
ATOM 1219 C C . VAL A 1 162 ? -0.220 56.541 0.470 1.00 26.06 162 VAL A C 1
ATOM 1220 O O . VAL A 1 162 ? -0.635 56.916 1.570 1.00 25.69 162 VAL A O 1
ATOM 1224 N N . ASN A 1 163 ? 0.443 55.403 0.283 1.00 24.92 163 ASN A N 1
ATOM 1225 C CA . ASN A 1 163 ? 1.024 54.653 1.393 1.00 27.24 163 ASN A CA 1
ATOM 1226 C C . ASN A 1 163 ? 2.534 54.620 1.241 1.00 26.54 163 ASN A C 1
ATOM 1227 O O . ASN A 1 163 ? 3.044 54.273 0.177 1.00 27.41 163 ASN A O 1
ATOM 1232 N N . ALA A 1 164 ? 3.244 54.977 2.300 1.00 25.84 164 ALA A N 1
ATOM 1233 C CA . ALA A 1 164 ? 4.708 54.935 2.298 1.00 26.73 164 ALA A CA 1
ATOM 1234 C C . ALA A 1 164 ? 5.131 54.419 3.648 1.00 27.01 164 ALA A C 1
ATOM 1235 O O . ALA A 1 164 ? 4.787 55.002 4.677 1.00 26.09 164 ALA A O 1
ATOM 1237 N N . ALA A 1 165 ? 5.862 53.310 3.636 1.00 23.02 165 ALA A N 1
ATOM 1238 C CA . ALA A 1 165 ? 6.196 52.608 4.862 1.00 22.61 165 ALA A CA 1
ATOM 1239 C C . ALA A 1 165 ? 7.621 52.116 4.790 1.00 24.67 165 ALA A C 1
ATOM 1240 O O . ALA A 1 165 ? 8.092 51.672 3.733 1.00 24.33 165 ALA A O 1
ATOM 1242 N N . TYR A 1 166 ? 8.317 52.223 5.913 1.00 25.10 166 TYR A N 1
ATOM 1243 C CA . TYR A 1 166 ? 9.644 51.654 6.031 1.00 26.66 166 TYR A CA 1
ATOM 1244 C C . TYR A 1 166 ? 9.832 51.095 7.430 1.00 27.71 166 TYR A C 1
ATOM 1245 O O . TYR A 1 166 ? 9.174 51.533 8.370 1.00 29.99 166 TYR A O 1
ATOM 1254 N N . PHE A 1 167 ? 10.715 50.112 7.543 1.00 28.05 167 PHE A N 1
ATOM 1255 C CA . PHE A 1 167 ? 11.091 49.525 8.821 1.00 28.90 167 PHE A CA 1
ATOM 1256 C C . PHE A 1 167 ? 12.548 49.090 8.706 1.00 28.79 167 PHE A C 1
ATOM 1257 O O . PHE A 1 167 ? 12.910 48.347 7.797 1.00 26.45 167 PHE A O 1
ATOM 1265 N N . VAL A 1 168 ? 13.386 49.591 9.607 1.00 29.19 168 VAL A N 1
ATOM 1266 C CA . VAL A 1 168 ? 14.753 49.085 9.743 1.00 29.28 168 VAL A CA 1
ATOM 1267 C C . VAL A 1 168 ? 14.722 48.281 11.034 1.00 29.73 168 VAL A C 1
ATOM 1268 O O . VAL A 1 168 ? 14.580 48.848 12.120 1.00 27.57 168 VAL A O 1
ATOM 1272 N N . GLY A 1 169 ? 14.835 46.963 10.908 1.00 28.68 169 GLY A N 1
ATOM 1273 C CA . GLY A 1 169 ? 14.593 46.066 12.033 1.00 31.34 169 GLY A CA 1
ATOM 1274 C C . GLY A 1 169 ? 15.616 46.111 13.145 1.00 30.47 169 GLY A C 1
ATOM 1275 O O . GLY A 1 169 ? 16.820 46.211 12.900 1.00 32.76 169 GLY A O 1
ATOM 1276 N N . LYS A 1 170 ? 15.132 46.043 14.380 1.00 32.51 170 LYS A N 1
ATOM 1277 C CA . LYS A 1 170 ? 16.013 45.834 15.525 1.00 31.15 170 LYS A CA 1
ATOM 1278 C C . LYS A 1 170 ? 15.441 44.690 16.338 1.00 29.94 170 LYS A C 1
ATOM 1279 O O . LYS A 1 170 ? 14.369 44.818 16.943 1.00 29.24 170 LYS A O 1
ATOM 1285 N N . TRP A 1 171 ? 16.164 43.574 16.325 1.00 27.77 171 TRP A N 1
ATOM 1286 C CA . TRP A 1 171 ? 15.736 42.340 16.963 1.00 29.56 171 TRP A CA 1
ATOM 1287 C C . TRP A 1 171 ? 15.738 42.472 18.479 1.00 31.30 171 TRP A C 1
ATOM 1288 O O . TRP A 1 171 ? 16.419 43.331 19.034 1.00 31.28 171 TRP A O 1
ATOM 1299 N N . MET A 1 172 ? 14.961 41.616 19.131 1.00 33.11 172 MET A N 1
ATOM 1300 C CA . MET A 1 172 ? 15.076 41.377 20.566 1.00 35.60 172 MET A CA 1
ATOM 1301 C C . MET A 1 172 ? 16.447 40.768 20.860 1.00 35.27 172 MET A C 1
ATOM 1302 O O . MET A 1 172 ? 17.162 41.215 21.765 1.00 35.78 172 MET A O 1
ATOM 1307 N N . LYS A 1 173 ? 16.800 39.742 20.089 1.00 34.10 173 LYS A N 1
ATOM 1308 C CA . LYS A 1 173 ? 18.080 39.064 20.231 1.00 35.07 173 LYS A CA 1
ATOM 1309 C C . LYS A 1 173 ? 18.927 39.349 19.001 1.00 34.64 173 LYS A C 1
ATOM 1310 O O . LYS A 1 173 ? 18.574 38.947 17.887 1.00 32.78 173 LYS A O 1
ATOM 1316 N N . LYS A 1 174 ? 20.026 40.068 19.213 1.00 34.18 174 LYS A N 1
ATOM 1317 C CA . LYS A 1 174 ? 20.939 40.443 18.134 1.00 36.02 174 LYS A CA 1
ATOM 1318 C C . LYS A 1 174 ? 21.690 39.242 17.558 1.00 35.84 174 LYS A C 1
ATOM 1319 O O . LYS A 1 174 ? 22.010 38.298 18.278 1.00 35.11 174 LYS A O 1
ATOM 1322 N N . PHE A 1 175 ? 21.946 39.281 16.252 1.00 36.06 175 PHE A N 1
ATOM 1323 C CA . PHE A 1 175 ? 22.801 38.294 15.601 1.00 34.42 175 PHE A CA 1
ATOM 1324 C C . PHE A 1 175 ? 24.237 38.769 15.759 1.00 36.81 175 PHE A C 1
ATOM 1325 O O . PHE A 1 175 ? 24.500 39.971 15.642 1.00 36.92 175 PHE A O 1
ATOM 1333 N N . PRO A 1 176 ? 25.175 37.840 16.026 1.00 38.72 176 PRO A N 1
ATOM 1334 C CA . PRO A 1 176 ? 26.586 38.229 16.006 1.00 39.85 176 PRO A CA 1
ATOM 1335 C C . PRO A 1 176 ? 27.092 38.449 14.581 1.00 40.62 176 PRO A C 1
ATOM 1336 O O . PRO A 1 176 ? 27.049 37.529 13.760 1.00 41.26 176 PRO A O 1
ATOM 1340 N N . GLU A 1 177 ? 27.557 39.669 14.301 1.00 41.73 177 GLU A N 1
ATOM 1341 C CA . GLU A 1 177 ? 28.039 40.065 12.968 1.00 43.94 177 GLU A CA 1
ATOM 1342 C C . GLU A 1 177 ? 29.112 39.142 12.397 1.00 43.85 177 GLU A C 1
ATOM 1343 O O . GLU A 1 177 ? 29.158 38.909 11.188 1.00 43.64 177 GLU A O 1
ATOM 1349 N N . SER A 1 178 ? 29.972 38.627 13.274 1.00 44.15 178 SER A N 1
ATOM 1350 C CA . SER A 1 178 ? 31.100 37.783 12.869 1.00 44.79 178 SER A CA 1
ATOM 1351 C C . SER A 1 178 ? 30.655 36.445 12.283 1.00 44.47 178 SER A C 1
ATOM 1352 O O . SER A 1 178 ? 31.415 35.794 11.564 1.00 43.95 178 SER A O 1
ATOM 1355 N N . GLU A 1 179 ? 29.420 36.043 12.579 1.00 44.09 179 GLU A N 1
ATOM 1356 C CA . GLU A 1 179 ? 28.899 34.775 12.078 1.00 43.98 179 GLU A CA 1
ATOM 1357 C C . GLU A 1 179 ? 28.095 34.945 10.786 1.00 42.09 179 GLU A C 1
ATOM 1358 O O . GLU A 1 179 ? 27.648 33.962 10.194 1.00 42.41 179 GLU A O 1
ATOM 1364 N N . THR A 1 180 ? 27.925 36.192 10.353 1.00 41.66 180 THR A N 1
ATOM 1365 C CA . THR A 1 180 ? 27.296 36.492 9.061 1.00 40.71 180 THR A CA 1
ATOM 1366 C C . THR A 1 180 ? 28.286 36.185 7.940 1.00 42.57 180 THR A C 1
ATOM 1367 O O . THR A 1 180 ? 29.380 36.757 7.893 1.00 43.11 180 THR A O 1
ATOM 1371 N N . LYS A 1 181 ? 27.909 35.273 7.047 1.00 43.52 181 LYS A N 1
ATOM 1372 C CA . LYS A 1 181 ? 28.773 34.897 5.919 1.00 43.95 181 LYS A CA 1
ATOM 1373 C C . LYS A 1 181 ? 27.989 34.697 4.623 1.00 43.99 181 LYS A C 1
ATOM 1374 O O . LYS A 1 181 ? 26.770 34.497 4.656 1.00 43.49 181 LYS A O 1
ATOM 1378 N N . GLU A 1 182 ? 28.694 34.750 3.490 1.00 44.45 182 GLU A N 1
ATOM 1379 C CA . GLU A 1 182 ? 28.078 34.531 2.178 1.00 45.39 182 GLU A CA 1
ATOM 1380 C C . GLU A 1 182 ? 27.805 33.048 1.963 1.00 44.74 182 GLU A C 1
ATOM 1381 O O . GLU A 1 182 ? 28.677 32.208 2.188 1.00 44.88 182 GLU A O 1
ATOM 1397 N N . PRO A 1 184 ? 25.375 30.129 -0.643 1.00 42.18 184 PRO A N 1
ATOM 1398 C CA . PRO A 1 184 ? 24.484 29.934 -1.779 1.00 41.50 184 PRO A CA 1
ATOM 1399 C C . PRO A 1 184 ? 23.032 29.757 -1.324 1.00 40.52 184 PRO A C 1
ATOM 1400 O O . PRO A 1 184 ? 22.688 28.730 -0.735 1.00 40.34 184 PRO A O 1
ATOM 1404 N N . PHE A 1 185 ? 22.194 30.760 -1.580 1.00 38.21 185 PHE A N 1
ATOM 1405 C CA . PHE A 1 185 ? 20.758 30.644 -1.328 1.00 35.95 185 PHE A CA 1
ATOM 1406 C C . PHE A 1 185 ? 20.189 29.718 -2.383 1.00 35.68 185 PHE A C 1
ATOM 1407 O O . PHE A 1 185 ? 20.419 29.901 -3.580 1.00 34.67 185 PHE A O 1
ATOM 1415 N N . ARG A 1 186 ? 19.429 28.733 -1.931 1.00 35.33 186 ARG A N 1
ATOM 1416 C CA . ARG A 1 186 ? 18.922 27.706 -2.814 1.00 35.46 186 ARG A CA 1
ATOM 1417 C C . ARG A 1 186 ? 17.583 28.143 -3.395 1.00 35.55 186 ARG A C 1
ATOM 1418 O O . ARG A 1 186 ? 16.571 28.170 -2.699 1.00 35.34 186 ARG A O 1
ATOM 1426 N N . LEU A 1 187 ? 17.608 28.512 -4.675 1.00 34.24 187 LEU A N 1
ATOM 1427 C CA . LEU A 1 187 ? 16.447 29.055 -5.377 1.00 33.68 187 LEU A CA 1
ATOM 1428 C C . LEU A 1 187 ? 15.417 27.975 -5.597 1.00 34.96 187 LEU A C 1
ATOM 1429 O O . LEU A 1 187 ? 14.205 28.235 -5.639 1.00 35.87 187 LEU A O 1
ATOM 1434 N N . ASN A 1 188 ? 15.939 26.768 -5.779 1.00 33.73 188 ASN A N 1
ATOM 1435 C CA . ASN A 1 188 ? 15.180 25.560 -6.028 1.00 35.77 188 ASN A CA 1
ATOM 1436 C C . ASN A 1 188 ? 16.179 24.414 -5.839 1.00 36.71 188 ASN A C 1
ATOM 1437 O O . ASN A 1 188 ? 17.232 24.624 -5.229 1.00 36.71 188 ASN A O 1
ATOM 1442 N N . LYS A 1 189 ? 15.877 23.227 -6.359 1.00 38.74 189 LYS A N 1
ATOM 1443 C CA . LYS A 1 189 ? 16.711 22.034 -6.116 1.00 41.05 189 LYS A CA 1
ATOM 1444 C C . LYS A 1 189 ? 18.110 22.061 -6.742 1.00 42.64 189 LYS A C 1
ATOM 1445 O O . LYS A 1 189 ? 19.001 21.330 -6.295 1.00 44.20 189 LYS A O 1
ATOM 1451 N N . THR A 1 190 ? 18.304 22.881 -7.775 1.00 42.30 190 THR A N 1
ATOM 1452 C CA . THR A 1 190 ? 19.587 22.925 -8.485 1.00 42.97 190 THR A CA 1
ATOM 1453 C C . THR A 1 190 ? 20.208 24.328 -8.551 1.00 43.43 190 THR A C 1
ATOM 1454 O O . THR A 1 190 ? 21.428 24.479 -8.438 1.00 43.10 190 THR A O 1
ATOM 1458 N N . ASP A 1 191 ? 19.368 25.342 -8.750 1.00 41.87 191 ASP A N 1
ATOM 1459 C CA . ASP A 1 191 ? 19.836 26.716 -8.920 1.00 41.86 191 ASP A CA 1
ATOM 1460 C C . ASP A 1 191 ? 20.087 27.409 -7.588 1.00 41.84 191 ASP A C 1
ATOM 1461 O O . ASP A 1 191 ? 19.340 27.226 -6.616 1.00 40.50 191 ASP A O 1
ATOM 1466 N N . THR A 1 192 ? 21.130 28.231 -7.581 1.00 41.32 192 THR A N 1
ATOM 1467 C CA . THR A 1 192 ? 21.635 28.898 -6.391 1.00 40.78 192 THR A CA 1
ATOM 1468 C C . THR A 1 192 ? 21.908 30.381 -6.694 1.00 39.20 192 THR A C 1
ATOM 1469 O O . THR A 1 192 ? 22.137 30.741 -7.851 1.00 38.88 192 THR A O 1
ATOM 1473 N N . LYS A 1 193 ? 21.858 31.226 -5.659 1.00 36.94 193 LYS A N 1
ATOM 1474 C CA . LYS A 1 193 ? 22.249 32.642 -5.754 1.00 37.94 193 LYS A CA 1
ATOM 1475 C C . LYS A 1 193 ? 22.875 33.089 -4.419 1.00 37.66 193 LYS A C 1
ATOM 1476 O O . LYS A 1 193 ? 22.382 32.708 -3.362 1.00 38.73 193 LYS A O 1
ATOM 1482 N N . PRO A 1 194 ? 23.958 33.900 -4.456 1.00 38.05 194 PRO A N 1
ATOM 1483 C CA . PRO A 1 194 ? 24.660 34.250 -3.209 1.00 36.78 194 PRO A CA 1
ATOM 1484 C C . PRO A 1 194 ? 23.873 35.202 -2.299 1.00 35.22 194 PRO A C 1
ATOM 1485 O O . PRO A 1 194 ? 23.138 36.057 -2.785 1.00 35.30 194 PRO A O 1
ATOM 1489 N N . VAL A 1 195 ? 24.044 35.047 -0.988 1.00 35.37 195 VAL A N 1
ATOM 1490 C CA . VAL A 1 195 ? 23.288 35.818 0.000 1.00 33.34 195 VAL A CA 1
ATOM 1491 C C . VAL A 1 195 ? 24.109 35.929 1.289 1.00 33.63 195 VAL A C 1
ATOM 1492 O O . VAL A 1 195 ? 24.794 34.983 1.669 1.00 34.07 195 VAL A O 1
ATOM 1496 N N . GLN A 1 196 ? 24.055 37.085 1.944 1.00 33.45 196 GLN A N 1
ATOM 1497 C CA . GLN A 1 196 ? 24.619 37.230 3.288 1.00 34.01 196 GLN A CA 1
ATOM 1498 C C . GLN A 1 196 ? 23.659 36.523 4.234 1.00 34.04 196 GLN A C 1
ATOM 1499 O O . GLN A 1 196 ? 22.493 36.912 4.351 1.00 32.89 196 GLN A O 1
ATOM 1505 N N . MET A 1 197 ? 24.163 35.493 4.899 1.00 33.29 197 MET A N 1
ATOM 1506 C CA . MET A 1 197 ? 23.378 34.652 5.770 1.00 33.99 197 MET A CA 1
ATOM 1507 C C . MET A 1 197 ? 23.754 34.924 7.234 1.00 35.37 197 MET A C 1
ATOM 1508 O O . MET A 1 197 ? 24.919 34.775 7.607 1.00 35.81 197 MET A O 1
ATOM 1513 N N . MET A 1 198 ? 22.781 35.346 8.050 1.00 33.52 198 MET A N 1
ATOM 1514 C CA . MET A 1 198 ? 23.028 35.630 9.467 1.00 33.39 198 MET A CA 1
ATOM 1515 C C . MET A 1 198 ? 22.804 34.370 10.288 1.00 35.51 198 MET A C 1
ATOM 1516 O O . MET A 1 198 ? 21.928 33.560 9.960 1.00 36.27 198 MET A O 1
ATOM 1521 N N . ASN A 1 199 ? 23.587 34.208 11.356 1.00 35.88 199 ASN A N 1
ATOM 1522 C CA . ASN A 1 199 ? 23.563 32.981 12.164 1.00 37.92 199 ASN A CA 1
ATOM 1523 C C . ASN A 1 199 ? 23.691 33.222 13.666 1.00 38.09 199 ASN A C 1
ATOM 1524 O O . ASN A 1 199 ? 24.510 34.030 14.102 1.00 37.23 199 ASN A O 1
ATOM 1529 N N . MET A 1 200 ? 22.879 32.500 14.439 1.00 38.63 200 MET A N 1
ATOM 1530 C CA . MET A 1 200 ? 22.927 32.523 15.903 1.00 39.93 200 MET A CA 1
ATOM 1531 C C . MET A 1 200 ? 22.267 31.267 16.463 1.00 39.83 200 MET A C 1
ATOM 1532 O O . MET A 1 200 ? 21.584 30.532 15.742 1.00 38.53 200 MET A O 1
ATOM 1537 N N . GLU A 1 201 ? 22.483 31.016 17.750 1.00 40.67 201 GLU A N 1
ATOM 1538 C CA . GLU A 1 201 ? 21.729 29.983 18.439 1.00 40.63 201 GLU A CA 1
ATOM 1539 C C . GLU A 1 201 ? 21.074 30.601 19.661 1.00 39.67 201 GLU A C 1
ATOM 1540 O O . GLU A 1 201 ? 21.755 31.023 20.589 1.00 38.60 201 GLU A O 1
ATOM 1546 N N . ALA A 1 202 ? 19.744 30.691 19.629 1.00 38.04 202 ALA A N 1
ATOM 1547 C CA . ALA A 1 202 ? 18.989 31.251 20.738 1.00 37.09 202 ALA A CA 1
ATOM 1548 C C . ALA A 1 202 ? 17.629 30.572 20.872 1.00 36.76 202 ALA A C 1
ATOM 1549 O O . ALA A 1 202 ? 17.258 29.734 20.046 1.00 36.92 202 ALA A O 1
ATOM 1551 N N . THR A 1 203 ? 16.897 30.921 21.925 1.00 35.80 203 THR A N 1
ATOM 1552 C CA . THR A 1 203 ? 15.589 30.322 22.152 1.00 35.75 203 THR A CA 1
ATOM 1553 C C . THR A 1 203 ? 14.513 31.159 21.486 1.00 32.27 203 THR A C 1
ATOM 1554 O O . THR A 1 203 ? 14.477 32.374 21.650 1.00 32.51 203 THR A O 1
ATOM 1558 N N . PHE A 1 204 ? 13.653 30.492 20.723 1.00 32.25 204 PHE A N 1
ATOM 1559 C CA . PHE A 1 204 ? 12.544 31.135 20.016 1.00 31.56 204 PHE A CA 1
ATOM 1560 C C . PHE A 1 204 ? 11.311 30.235 20.038 1.00 32.23 204 PHE A C 1
ATOM 1561 O O . PHE A 1 204 ? 11.435 29.013 20.123 1.00 33.58 204 PHE A O 1
ATOM 1579 N N . MET A 1 206 ? 8.759 28.244 18.167 1.00 34.27 206 MET A N 1
ATOM 1580 C CA . MET A 1 206 ? 8.826 27.605 16.868 1.00 36.16 206 MET A CA 1
ATOM 1581 C C . MET A 1 206 ? 7.703 26.598 16.678 1.00 36.08 206 MET A C 1
ATOM 1582 O O . MET A 1 206 ? 7.355 25.855 17.597 1.00 37.08 206 MET A O 1
ATOM 1587 N N . GLY A 1 207 ? 7.131 26.600 15.482 1.00 35.52 207 GLY A N 1
ATOM 1588 C CA . GLY A 1 207 ? 6.095 25.652 15.099 1.00 37.71 207 GLY A CA 1
ATOM 1589 C C . GLY A 1 207 ? 6.659 24.710 14.055 1.00 39.05 207 GLY A C 1
ATOM 1590 O O . GLY A 1 207 ? 7.618 25.039 13.357 1.00 36.68 207 GLY A O 1
ATOM 1591 N N . ASN A 1 208 ? 6.054 23.538 13.938 1.00 41.41 208 ASN A N 1
ATOM 1592 C CA . ASN A 1 208 ? 6.601 22.490 13.097 1.00 45.23 208 ASN A CA 1
ATOM 1593 C C . ASN A 1 208 ? 5.451 21.652 12.568 1.00 46.86 208 ASN A C 1
ATOM 1594 O O . ASN A 1 208 ? 5.125 20.608 13.132 1.00 47.87 208 ASN A O 1
ATOM 1599 N N . ILE A 1 209 ? 4.812 22.154 11.509 1.00 48.08 209 ILE A N 1
ATOM 1600 C CA . ILE A 1 209 ? 3.664 21.494 10.888 1.00 49.23 209 ILE A CA 1
ATOM 1601 C C . ILE A 1 209 ? 4.136 20.415 9.919 1.00 49.04 209 ILE A C 1
ATOM 1602 O O . ILE A 1 209 ? 4.643 20.723 8.837 1.00 48.98 209 ILE A O 1
ATOM 1607 N N . ASP A 1 210 ? 3.951 19.158 10.306 1.00 47.97 210 ASP A N 1
ATOM 1608 C CA . ASP A 1 210 ? 4.335 18.025 9.475 1.00 47.62 210 ASP A CA 1
ATOM 1609 C C . ASP A 1 210 ? 3.428 17.890 8.253 1.00 46.46 210 ASP A C 1
ATOM 1610 O O . ASP A 1 210 ? 3.898 17.586 7.166 1.00 43.87 210 ASP A O 1
ATOM 1615 N N . SER A 1 211 ? 2.131 18.127 8.442 1.00 47.39 211 SER A N 1
ATOM 1616 C CA . SER A 1 211 ? 1.137 17.944 7.377 1.00 48.22 211 SER A CA 1
ATOM 1617 C C . SER A 1 211 ? 1.386 18.799 6.127 1.00 48.54 211 SER A C 1
ATOM 1618 O O . SER A 1 211 ? 1.256 18.310 5.001 1.00 49.82 211 SER A O 1
ATOM 1621 N N . ILE A 1 212 ? 1.752 20.063 6.328 1.00 47.59 212 ILE A N 1
ATOM 1622 C CA . ILE A 1 212 ? 2.116 20.949 5.220 1.00 46.58 212 ILE A CA 1
ATOM 1623 C C . ILE A 1 212 ? 3.638 21.050 5.028 1.00 45.85 212 ILE A C 1
ATOM 1624 O O . ILE A 1 212 ? 4.112 21.899 4.271 1.00 45.51 212 ILE A O 1
ATOM 1626 N N . ASN A 1 213 ? 4.389 20.182 5.715 1.00 43.89 213 ASN A N 1
ATOM 1627 C CA . ASN A 1 213 ? 5.856 20.146 5.649 1.00 42.66 213 ASN A CA 1
ATOM 1628 C C . ASN A 1 213 ? 6.508 21.528 5.853 1.00 41.05 213 ASN A C 1
ATOM 1629 O O . ASN A 1 213 ? 7.386 21.940 5.095 1.00 40.79 213 ASN A O 1
ATOM 1644 N N . LYS A 1 215 ? 8.047 24.615 8.605 1.00 35.46 215 LYS A N 1
ATOM 1645 C CA . LYS A 1 215 ? 8.509 25.129 9.886 1.00 34.70 215 LYS A CA 1
ATOM 1646 C C . LYS A 1 215 ? 8.148 26.607 9.974 1.00 33.25 215 LYS A C 1
ATOM 1647 O O . LYS A 1 215 ? 8.320 27.360 9.006 1.00 33.38 215 LYS A O 1
ATOM 1653 N N . ILE A 1 216 ? 7.628 27.010 11.128 1.00 31.40 216 ILE A N 1
ATOM 1654 C CA . ILE A 1 216 ? 7.305 28.409 11.403 1.00 30.51 216 ILE A CA 1
ATOM 1655 C C . ILE A 1 216 ? 8.101 28.840 12.607 1.00 32.29 216 ILE A C 1
ATOM 1656 O O . ILE A 1 216 ? 8.198 28.102 13.598 1.00 32.83 216 ILE A O 1
ATOM 1661 N N . ILE A 1 217 ? 8.678 30.030 12.527 1.00 29.60 217 ILE A N 1
ATOM 1662 C CA . ILE A 1 217 ? 9.387 30.569 13.671 1.00 27.52 217 ILE A CA 1
ATOM 1663 C C . ILE A 1 217 ? 8.952 32.000 13.943 1.00 27.40 217 ILE A C 1
ATOM 1664 O O . ILE A 1 217 ? 8.741 32.787 13.011 1.00 26.65 217 ILE A O 1
ATOM 1669 N N . GLU A 1 218 ? 8.810 32.330 15.222 1.00 27.03 218 GLU A N 1
ATOM 1670 C CA . GLU A 1 218 ? 8.596 33.716 15.627 1.00 26.92 218 GLU A CA 1
ATOM 1671 C C . GLU A 1 218 ? 9.917 34.370 16.023 1.00 28.12 218 GLU A C 1
ATOM 1672 O O . GLU A 1 218 ? 10.562 33.962 16.998 1.00 28.25 218 GLU A O 1
ATOM 1678 N N . LEU A 1 219 ? 10.295 35.397 15.277 1.00 27.37 219 LEU A N 1
ATOM 1679 C CA . LEU A 1 219 ? 11.491 36.172 15.577 1.00 27.44 219 LEU A CA 1
ATOM 1680 C C . LEU A 1 219 ? 11.061 37.543 16.090 1.00 26.81 219 LEU A C 1
ATOM 1681 O O . LEU A 1 219 ? 10.652 38.396 15.303 1.00 30.13 219 LEU A O 1
ATOM 1686 N N . PRO A 1 220 ? 11.109 37.756 17.422 1.00 27.49 220 PRO A N 1
ATOM 1687 C CA . PRO A 1 220 ? 10.597 39.006 17.972 1.00 27.44 220 PRO A CA 1
ATOM 1688 C C . PRO A 1 220 ? 11.538 40.173 17.734 1.00 27.42 220 PRO A C 1
ATOM 1689 O O . PRO A 1 220 ? 12.755 40.007 17.805 1.00 26.85 220 PRO A O 1
ATOM 1693 N N . PHE A 1 221 ? 10.976 41.337 17.424 1.00 26.40 221 PHE A N 1
ATOM 1694 C CA . PHE A 1 221 ? 11.750 42.563 17.387 1.00 28.43 221 PHE A CA 1
ATOM 1695 C C . PHE A 1 221 ? 11.826 43.133 18.798 1.00 30.74 221 PHE A C 1
ATOM 1696 O O . PHE A 1 221 ? 11.082 42.697 19.670 1.00 31.44 221 PHE A O 1
ATOM 1704 N N . GLN A 1 222 ? 12.728 44.088 19.017 1.00 33.47 222 GLN A N 1
ATOM 1705 C CA . GLN A 1 222 ? 13.030 44.578 20.370 1.00 35.83 222 GLN A CA 1
ATOM 1706 C C . GLN A 1 222 ? 11.774 44.887 21.188 1.00 35.23 222 GLN A C 1
ATOM 1707 O O . GLN A 1 222 ? 10.854 45.551 20.701 1.00 34.34 222 GLN A O 1
ATOM 1713 N N . ASN A 1 223 ? 11.742 44.367 22.418 1.00 34.91 223 ASN A N 1
ATOM 1714 C CA . ASN A 1 223 ? 10.622 44.547 23.347 1.00 34.78 223 ASN A CA 1
ATOM 1715 C C . ASN A 1 223 ? 9.304 43.925 22.889 1.00 36.00 223 ASN A C 1
ATOM 1716 O O . ASN A 1 223 ? 8.261 44.197 23.479 1.00 34.19 223 ASN A O 1
ATOM 1721 N N . LYS A 1 224 ? 9.368 43.104 21.836 1.00 35.64 224 LYS A N 1
ATOM 1722 C CA . LYS A 1 224 ? 8.246 42.263 21.381 1.00 37.64 224 LYS A CA 1
ATOM 1723 C C . LYS A 1 224 ? 7.027 43.017 20.825 1.00 35.60 224 LYS A C 1
ATOM 1724 O O . LYS A 1 224 ? 5.934 42.455 20.750 1.00 36.58 224 LYS A O 1
ATOM 1730 N N . HIS A 1 225 ? 7.199 44.270 20.421 1.00 34.74 225 HIS A N 1
ATOM 1731 C CA . HIS A 1 225 ? 6.075 45.023 19.854 1.00 34.64 225 HIS A CA 1
ATOM 1732 C C . HIS A 1 225 ? 5.713 44.497 18.465 1.00 33.56 225 HIS A C 1
ATOM 1733 O O . HIS A 1 225 ? 4.544 44.450 18.104 1.00 33.71 225 HIS A O 1
ATOM 1740 N N . LEU A 1 226 ? 6.728 44.092 17.709 1.00 34.20 226 LEU A N 1
ATOM 1741 C CA . LEU A 1 226 ? 6.544 43.420 16.427 1.00 33.58 226 LEU A CA 1
ATOM 1742 C C . LEU A 1 226 ? 7.330 42.120 16.431 1.00 32.12 226 LEU A C 1
ATOM 1743 O O . LEU A 1 226 ? 8.383 42.044 17.037 1.00 30.96 226 LEU A O 1
ATOM 1748 N N . SER A 1 227 ? 6.796 41.101 15.760 1.00 31.45 227 SER A N 1
ATOM 1749 C CA . SER A 1 227 ? 7.513 39.861 15.478 1.00 29.48 227 SER A CA 1
ATOM 1750 C C . SER A 1 227 ? 7.443 39.563 13.996 1.00 29.80 227 SER A C 1
ATOM 1751 O O . SER A 1 227 ? 6.417 39.820 13.354 1.00 29.85 227 SER A O 1
ATOM 1754 N N . MET A 1 228 ? 8.530 39.025 13.457 1.00 28.10 228 MET A N 1
ATOM 1755 C CA . MET A 1 228 ? 8.500 38.417 12.139 1.00 29.42 228 MET A CA 1
ATOM 1756 C C . MET A 1 228 ? 8.221 36.934 12.286 1.00 29.59 228 MET A C 1
ATOM 1757 O O . MET A 1 228 ? 8.821 36.256 13.115 1.00 30.69 228 MET A O 1
ATOM 1762 N N . PHE A 1 229 ? 7.308 36.430 11.473 1.00 29.42 229 PHE A N 1
ATOM 1763 C CA . PHE A 1 229 ? 7.081 35.002 11.398 1.00 29.13 229 PHE A CA 1
ATOM 1764 C C . PHE A 1 229 ? 7.603 34.564 10.052 1.00 28.51 229 PHE A C 1
ATOM 1765 O O . PHE A 1 229 ? 7.263 35.152 9.032 1.00 27.22 229 PHE A O 1
ATOM 1773 N N . ILE A 1 230 ? 8.483 33.569 10.056 1.00 29.08 230 ILE A N 1
ATOM 1774 C CA . ILE A 1 230 ? 8.951 32.967 8.822 1.00 28.51 230 ILE A CA 1
ATOM 1775 C C . ILE A 1 230 ? 8.279 31.610 8.636 1.00 29.47 230 ILE A C 1
ATOM 1776 O O . ILE A 1 230 ? 8.292 30.770 9.532 1.00 29.45 230 ILE A O 1
ATOM 1781 N N . LEU A 1 231 ? 7.676 31.412 7.474 1.00 29.62 231 LEU A N 1
ATOM 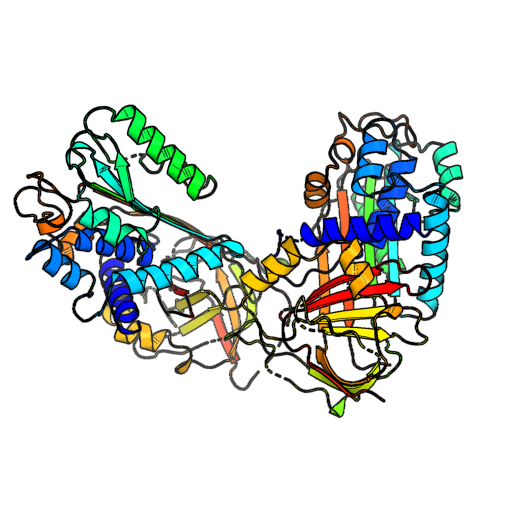1782 C CA . LEU A 1 231 ? 7.069 30.144 7.140 1.00 27.57 231 LEU A CA 1
ATOM 1783 C C . LEU A 1 231 ? 7.993 29.532 6.097 1.00 28.91 231 LEU A C 1
ATOM 1784 O O . LEU A 1 231 ? 8.018 29.985 4.935 1.00 25.33 231 LEU A O 1
ATOM 1789 N N . LEU A 1 232 ? 8.766 28.530 6.522 1.00 27.13 232 LEU A N 1
ATOM 1790 C CA . LEU A 1 232 ? 9.795 27.912 5.683 1.00 31.20 232 LEU A CA 1
ATOM 1791 C C . LEU A 1 232 ? 9.508 26.435 5.401 1.00 31.26 232 LEU A C 1
ATOM 1792 O O . LEU A 1 232 ? 9.428 25.636 6.334 1.00 28.43 232 LEU A O 1
ATOM 1797 N N . PRO A 1 233 ? 9.354 26.066 4.112 1.00 33.44 233 PRO A N 1
ATOM 1798 C CA . PRO A 1 233 ? 9.253 24.643 3.765 1.00 34.72 233 PRO A CA 1
ATOM 1799 C C . PRO A 1 233 ? 10.443 23.863 4.322 1.00 36.18 233 PRO A C 1
ATOM 1800 O O . PRO A 1 233 ? 11.569 24.365 4.318 1.00 35.08 233 PRO A O 1
ATOM 1804 N N . LYS A 1 234 ? 10.187 22.663 4.835 1.00 37.15 234 LYS A N 1
ATOM 1805 C CA . LYS A 1 234 ? 11.250 21.858 5.428 1.00 39.08 234 LYS A CA 1
ATOM 1806 C C . LYS A 1 234 ? 12.274 21.371 4.390 1.00 40.13 234 LYS A C 1
ATOM 1807 O O . LYS A 1 234 ? 13.446 21.163 4.716 1.00 40.99 234 LYS A O 1
ATOM 1813 N N . ASP A 1 235 ? 11.824 21.210 3.147 1.00 40.27 235 ASP A N 1
ATOM 1814 C CA . ASP A 1 235 ? 12.679 20.769 2.048 1.00 41.04 235 ASP A CA 1
ATOM 1815 C C . ASP A 1 235 ? 12.632 21.738 0.879 1.00 41.58 235 ASP A C 1
ATOM 1816 O O . ASP A 1 235 ? 11.566 22.259 0.538 1.00 39.68 235 ASP A O 1
ATOM 1821 N N . VAL A 1 236 ? 13.793 21.954 0.263 1.00 41.49 236 VAL A N 1
ATOM 1822 C CA . VAL A 1 236 ? 13.910 22.713 -0.979 1.00 41.94 236 VAL A CA 1
ATOM 1823 C C . VAL A 1 236 ? 12.995 22.102 -2.037 1.00 41.83 236 VAL A C 1
ATOM 1824 O O . VAL A 1 236 ? 12.936 20.882 -2.177 1.00 42.69 236 VAL A O 1
ATOM 1828 N N . GLU A 1 237 ? 12.277 22.946 -2.769 1.00 41.08 237 GLU A N 1
ATOM 1829 C CA . GLU A 1 237 ? 11.356 22.467 -3.795 1.00 41.94 237 GLU A CA 1
ATOM 1830 C C . GLU A 1 237 ? 11.479 23.243 -5.103 1.00 41.13 237 GLU A C 1
ATOM 1831 O O . GLU A 1 237 ? 12.246 24.208 -5.199 1.00 40.76 237 GLU A O 1
ATOM 1837 N N . ASP A 1 238 ? 10.751 22.788 -6.117 1.00 40.42 238 ASP A N 1
ATOM 1838 C CA . ASP A 1 238 ? 10.640 23.513 -7.373 1.00 41.57 238 ASP A CA 1
ATOM 1839 C C . ASP A 1 238 ? 9.684 24.677 -7.176 1.00 40.95 238 ASP A C 1
ATOM 1840 O O . ASP A 1 238 ? 8.791 24.604 -6.338 1.00 41.08 238 ASP A O 1
ATOM 1845 N N . GLU A 1 239 ? 9.875 25.751 -7.936 1.00 40.45 239 GLU A N 1
ATOM 1846 C CA . GLU A 1 239 ? 9.035 26.941 -7.801 1.00 40.05 239 GLU A CA 1
ATOM 1847 C C . GLU A 1 239 ? 7.548 26.662 -8.056 1.00 41.12 239 GLU A C 1
ATOM 1848 O O . GLU A 1 239 ? 6.701 27.254 -7.400 1.00 41.70 239 GLU A O 1
ATOM 1854 N N . SER A 1 240 ? 7.245 25.764 -8.997 1.00 41.50 240 SER A N 1
ATOM 1855 C CA . SER A 1 240 ? 5.860 25.368 -9.298 1.00 43.21 240 SER A CA 1
ATOM 1856 C C . SER A 1 240 ? 5.169 24.752 -8.086 1.00 43.25 240 SER A C 1
ATOM 1857 O O . SER A 1 240 ? 4.037 25.103 -7.770 1.00 43.90 240 SER A O 1
ATOM 1860 N N . THR A 1 241 ? 5.861 23.827 -7.423 1.00 43.65 241 THR A N 1
ATOM 1861 C CA . THR A 1 241 ? 5.372 23.210 -6.192 1.00 43.99 241 THR A CA 1
ATOM 1862 C C . THR A 1 241 ? 5.052 24.286 -5.153 1.00 43.73 241 THR A C 1
ATOM 1863 O O . THR A 1 241 ? 3.948 24.315 -4.600 1.00 44.90 241 THR A O 1
ATOM 1867 N N . GLY A 1 242 ? 6.006 25.187 -4.922 1.00 41.53 242 GLY A N 1
ATOM 1868 C CA . GLY A 1 242 ? 5.853 26.251 -3.926 1.00 40.68 242 GLY A CA 1
ATOM 1869 C C . GLY A 1 242 ? 4.694 27.190 -4.199 1.00 38.87 242 GLY A C 1
ATOM 1870 O O . GLY A 1 242 ? 3.917 27.517 -3.293 1.00 39.75 242 GLY A O 1
ATOM 1871 N N . LEU A 1 243 ? 4.567 27.609 -5.453 1.00 36.73 243 LEU A N 1
ATOM 1872 C CA . LEU A 1 243 ? 3.507 28.525 -5.858 1.00 36.22 243 LEU A CA 1
ATOM 1873 C C . LEU A 1 243 ? 2.132 27.854 -5.821 1.00 38.03 243 LEU A C 1
ATOM 1874 O O . LEU A 1 243 ? 1.120 28.519 -5.579 1.00 38.15 243 LEU A O 1
ATOM 1879 N N . GLU A 1 244 ? 2.108 26.541 -6.051 1.00 36.38 244 GLU A N 1
ATOM 1880 C CA . GLU A 1 244 ? 0.897 25.737 -5.910 1.00 39.06 244 GLU A CA 1
ATOM 1881 C C . GLU A 1 244 ? 0.497 25.590 -4.436 1.00 39.83 244 GLU A C 1
ATOM 1882 O O . GLU A 1 244 ? -0.693 25.633 -4.105 1.00 39.66 244 GLU A O 1
ATOM 1888 N N . LYS A 1 245 ? 1.487 25.412 -3.557 1.00 40.45 245 LYS A N 1
ATOM 1889 C CA . LYS A 1 245 ? 1.239 25.340 -2.107 1.00 41.91 245 LYS A CA 1
ATOM 1890 C C . LYS A 1 245 ? 0.599 26.631 -1.567 1.00 41.89 245 LYS A C 1
ATOM 1891 O O . LYS A 1 245 ? -0.377 26.568 -0.812 1.00 42.31 245 LYS A O 1
ATOM 1895 N N . ILE A 1 246 ? 1.147 27.787 -1.961 1.00 41.60 246 ILE A N 1
ATOM 1896 C CA . ILE A 1 246 ? 0.562 29.095 -1.636 1.00 41.57 246 ILE A CA 1
ATOM 1897 C C . ILE A 1 246 ? -0.884 29.177 -2.145 1.00 42.39 246 ILE A C 1
ATOM 1898 O O . ILE A 1 246 ? -1.803 29.507 -1.391 1.00 43.15 246 ILE A O 1
ATOM 1903 N N . GLU A 1 247 ? -1.065 28.869 -3.427 1.00 41.70 247 GLU A N 1
ATOM 1904 C CA . GLU A 1 247 ? -2.369 28.903 -4.081 1.00 41.93 247 GLU A CA 1
ATOM 1905 C C . GLU A 1 247 ? -3.439 28.050 -3.378 1.00 41.12 247 GLU A C 1
ATOM 1906 O O . GLU A 1 247 ? -4.583 28.488 -3.229 1.00 40.12 247 GLU A O 1
ATOM 1912 N N . LYS A 1 248 ? -3.064 26.852 -2.939 1.00 39.67 248 LYS A N 1
ATOM 1913 C CA . LYS A 1 248 ? -4.039 25.888 -2.418 1.00 39.43 248 LYS A CA 1
ATOM 1914 C C . LYS A 1 248 ? -4.149 25.839 -0.890 1.00 39.04 248 LYS A C 1
ATOM 1915 O O . LYS A 1 248 ? -5.243 25.634 -0.355 1.00 39.61 248 LYS A O 1
ATOM 1921 N N . GLN A 1 249 ? -3.024 26.024 -0.201 1.00 38.00 249 GLN A N 1
ATOM 1922 C CA . GLN A 1 249 ? -2.952 25.862 1.261 1.00 37.45 249 GLN A CA 1
ATOM 1923 C C . GLN A 1 249 ? -3.084 27.166 2.063 1.00 36.76 249 GLN A C 1
ATOM 1924 O O . GLN A 1 249 ? -3.614 27.161 3.174 1.00 37.38 249 GLN A O 1
ATOM 1930 N N . LEU A 1 250 ? -2.576 28.271 1.520 1.00 36.12 250 LEU A N 1
ATOM 1931 C CA . LEU A 1 250 ? -2.625 29.557 2.224 1.00 35.22 250 LEU A CA 1
ATOM 1932 C C . LEU A 1 250 ? -4.003 30.214 2.134 1.00 35.66 250 LEU A C 1
ATOM 1933 O O . LEU A 1 250 ? -4.512 30.478 1.047 1.00 36.76 250 LEU A O 1
ATOM 1938 N N . ASN A 1 251 ? -4.600 30.435 3.302 1.00 33.59 251 ASN A N 1
ATOM 1939 C CA . ASN A 1 251 ? -5.818 31.218 3.462 1.00 31.97 251 ASN A CA 1
ATOM 1940 C C . ASN A 1 251 ? -5.678 31.940 4.794 1.00 30.38 251 ASN A C 1
ATOM 1941 O O . ASN A 1 251 ? -4.788 31.603 5.570 1.00 25.85 251 ASN A O 1
ATOM 1946 N N . SER A 1 252 ? -6.536 32.918 5.073 1.00 31.12 252 SER A N 1
ATOM 1947 C CA . SER A 1 252 ? -6.386 33.694 6.314 1.00 32.65 252 SER A CA 1
ATOM 1948 C C . SER A 1 252 ? -6.559 32.849 7.571 1.00 32.91 252 SER A C 1
ATOM 1949 O O . SER A 1 252 ? -5.859 33.059 8.556 1.00 34.48 252 SER A O 1
ATOM 1952 N N . GLU A 1 253 ? -7.475 31.881 7.526 1.00 32.15 253 GLU A N 1
ATOM 1953 C CA . GLU A 1 253 ? -7.670 30.955 8.647 1.00 32.06 253 GLU A CA 1
ATOM 1954 C C . GLU A 1 253 ? -6.410 30.141 8.948 1.00 30.70 253 GLU A C 1
ATOM 1955 O O . GLU A 1 253 ? -5.942 30.089 10.087 1.00 29.82 253 GLU A O 1
ATOM 1961 N N . SER A 1 254 ? -5.860 29.507 7.923 1.00 30.34 254 SER A N 1
ATOM 1962 C CA . SER A 1 254 ? -4.680 28.680 8.103 1.00 30.61 254 SER A CA 1
ATOM 1963 C C . SER A 1 254 ? -3.484 29.512 8.515 1.00 30.86 254 SER A C 1
ATOM 1964 O O . SER A 1 254 ? -2.724 29.102 9.386 1.00 31.54 254 SER A O 1
ATOM 1967 N N . LEU A 1 255 ? -3.317 30.683 7.903 1.00 30.17 255 LEU A N 1
ATOM 1968 C CA . LEU A 1 255 ? -2.207 31.546 8.282 1.00 31.17 255 LEU A CA 1
ATOM 1969 C C . LEU A 1 255 ? -2.253 31.864 9.775 1.00 30.82 255 LEU A C 1
ATOM 1970 O O . LEU A 1 255 ? -1.240 31.764 10.472 1.00 29.30 255 LEU A O 1
ATOM 1975 N N . SER A 1 256 ? -3.434 32.231 10.259 1.00 29.63 256 SER A N 1
ATOM 1976 C CA . SER A 1 256 ? -3.603 32.581 11.666 1.00 33.03 256 SER A CA 1
ATOM 1977 C C . SER A 1 256 ? -3.264 31.413 12.597 1.00 33.32 256 SER A C 1
ATOM 1978 O O . SER A 1 256 ? -2.635 31.603 13.639 1.00 32.98 256 SER A O 1
ATOM 1981 N N . GLN A 1 257 ? -3.661 30.207 12.198 1.00 34.99 257 GLN A N 1
ATOM 1982 C CA . GLN A 1 257 ? -3.355 28.992 12.953 1.00 36.90 257 GLN A CA 1
ATOM 1983 C C . GLN A 1 257 ? -1.858 28.683 12.931 1.00 36.38 257 GLN A C 1
ATOM 1984 O O . GLN A 1 257 ? -1.260 28.443 13.978 1.00 36.64 257 GLN A O 1
ATOM 1990 N N . TRP A 1 258 ? -1.250 28.721 11.746 1.00 36.00 258 TRP A N 1
ATOM 1991 C CA . TRP A 1 258 ? 0.178 28.433 11.612 1.00 36.38 258 TRP A CA 1
ATOM 1992 C C . TRP A 1 258 ? 1.069 29.400 12.388 1.00 35.36 258 TRP A C 1
ATOM 1993 O O . TRP A 1 258 ? 2.125 29.011 12.871 1.00 35.79 258 TRP A O 1
ATOM 2004 N N . THR A 1 259 ? 0.651 30.655 12.500 1.00 34.63 259 THR A N 1
ATOM 2005 C CA . THR A 1 259 ? 1.499 31.669 13.113 1.00 34.81 259 THR A CA 1
ATOM 2006 C C . THR A 1 259 ? 1.065 31.992 14.526 1.00 37.23 259 THR A C 1
ATOM 2007 O O . THR A 1 259 ? 1.453 33.013 15.086 1.00 37.51 259 THR A O 1
ATOM 2011 N N . ASN A 1 260 ? 0.251 31.119 15.098 1.00 39.18 260 ASN A N 1
ATOM 2012 C CA . ASN A 1 260 ? -0.229 31.322 16.446 1.00 43.02 260 ASN A CA 1
ATOM 2013 C C . ASN A 1 260 ? 0.706 30.633 17.429 1.00 45.33 260 ASN A C 1
ATOM 2014 O O . ASN A 1 260 ? 0.777 29.404 17.438 1.00 45.42 260 ASN A O 1
ATOM 2019 N N . PRO A 1 261 ? 1.445 31.426 18.237 1.00 48.26 261 PRO A N 1
ATOM 2020 C CA . PRO A 1 261 ? 2.325 30.924 19.299 1.00 49.38 261 PRO A CA 1
ATOM 2021 C C . PRO A 1 261 ? 1.699 29.905 20.263 1.00 49.52 261 PRO A C 1
ATOM 2022 O O . PRO A 1 261 ? 2.423 29.091 20.828 1.00 50.13 261 PRO A O 1
ATOM 2026 N N . SER A 1 262 ? 0.380 29.941 20.429 1.00 48.94 262 SER A N 1
ATOM 2027 C CA . SER A 1 262 ? -0.353 28.905 21.166 1.00 48.80 262 SER A CA 1
ATOM 2028 C C . SER A 1 262 ? -0.153 27.495 20.586 1.00 48.15 262 SER A C 1
ATOM 2029 O O . SER A 1 262 ? -0.329 26.498 21.291 1.00 47.91 262 SER A O 1
ATOM 2032 N N . THR A 1 263 ? 0.209 27.417 19.307 1.00 45.89 263 THR A N 1
ATOM 2033 C CA . THR A 1 263 ? 0.532 26.138 18.674 1.00 44.66 263 THR A CA 1
ATOM 2034 C C . THR A 1 263 ? 2.044 25.914 18.630 1.00 43.91 263 THR A C 1
ATOM 2035 O O . THR A 1 263 ? 2.521 24.882 18.144 1.00 44.17 263 THR A O 1
ATOM 2039 N N . MET A 1 264 ? 2.791 26.892 19.134 1.00 42.44 264 MET A N 1
ATOM 2040 C CA . MET A 1 264 ? 4.245 26.908 18.990 1.00 40.24 264 MET A CA 1
ATOM 2041 C C . MET A 1 264 ? 4.938 26.541 20.295 1.00 39.75 264 MET A C 1
ATOM 2042 O O . MET A 1 264 ? 4.427 26.823 21.385 1.00 39.05 264 MET A O 1
ATOM 2047 N N . ALA A 1 265 ? 6.096 25.902 20.173 1.00 38.74 265 ALA A N 1
ATOM 2048 C CA . ALA A 1 265 ? 6.854 25.452 21.332 1.00 39.01 265 ALA A CA 1
ATOM 2049 C C . ALA A 1 265 ? 8.150 26.225 21.458 1.00 39.72 265 ALA A C 1
ATOM 2050 O O . ALA A 1 265 ? 8.739 26.635 20.460 1.00 39.14 265 ALA A O 1
ATOM 2052 N N . ASN A 1 266 ? 8.598 26.426 22.690 1.00 40.45 266 ASN A N 1
ATOM 2053 C CA . ASN A 1 266 ? 9.884 27.058 22.896 1.00 41.52 266 ASN A CA 1
ATOM 2054 C C . ASN A 1 266 ? 11.014 26.076 22.618 1.00 39.53 266 ASN A C 1
ATOM 2055 O O . ASN A 1 266 ? 11.049 24.976 23.160 1.00 38.33 266 ASN A O 1
ATOM 2060 N N . ALA A 1 267 ? 11.918 26.474 21.736 1.00 38.73 267 ALA A N 1
ATOM 2061 C CA . ALA A 1 267 ? 13.001 25.606 21.306 1.00 39.59 267 ALA A CA 1
ATOM 2062 C C . ALA A 1 267 ? 14.318 26.357 21.358 1.00 39.03 267 ALA A C 1
ATOM 2063 O O . ALA A 1 267 ? 14.336 27.574 21.218 1.00 40.32 267 ALA A O 1
ATOM 2065 N N . LYS A 1 268 ? 15.414 25.635 21.579 1.00 39.80 268 LYS A N 1
ATOM 2066 C CA . LYS A 1 268 ? 16.745 26.185 21.332 1.00 38.88 268 LYS A CA 1
ATOM 2067 C C . LYS A 1 268 ? 17.017 25.948 19.861 1.00 37.66 268 LYS A C 1
ATOM 2068 O O . LYS A 1 268 ? 17.189 24.810 19.439 1.00 38.11 268 LYS A O 1
ATOM 2070 N N . VAL A 1 269 ? 17.034 27.019 19.074 1.00 37.78 269 VAL A N 1
ATOM 2071 C CA . VAL A 1 269 ? 17.128 26.873 17.621 1.00 36.56 269 VAL A CA 1
ATOM 2072 C C . VAL A 1 269 ? 18.451 27.363 17.021 1.00 36.82 269 VAL A C 1
ATOM 2073 O O . VAL A 1 269 ? 18.936 28.454 17.339 1.00 36.57 269 VAL A O 1
ATOM 2077 N N . LYS A 1 270 ? 19.040 26.519 16.182 1.00 37.36 270 LYS A N 1
ATOM 2078 C CA . LYS A 1 270 ? 20.198 26.889 15.373 1.00 37.96 270 LYS A CA 1
ATOM 2079 C C . LYS A 1 270 ? 19.658 27.627 14.148 1.00 37.00 270 LYS A C 1
ATOM 2080 O O . LYS A 1 270 ? 19.152 27.012 13.201 1.00 37.36 270 LYS A O 1
ATOM 2083 N N . LEU A 1 271 ? 19.752 28.952 14.187 1.00 36.09 271 LEU A N 1
ATOM 2084 C CA . LEU A 1 271 ? 19.009 29.810 13.262 1.00 35.13 271 LEU A CA 1
ATOM 2085 C C . LEU A 1 271 ? 19.880 30.430 12.173 1.00 34.42 271 LEU A C 1
ATOM 2086 O O . LEU A 1 271 ? 20.928 31.002 12.474 1.00 34.41 271 LEU A O 1
ATOM 2091 N N . SER A 1 272 ? 19.432 30.309 10.918 1.00 33.79 272 SER A N 1
ATOM 2092 C CA . SER A 1 272 ? 20.047 30.990 9.774 1.00 33.52 272 SER A CA 1
ATOM 2093 C C . SER A 1 272 ? 18.989 31.726 8.960 1.00 32.56 272 SER A C 1
ATOM 2094 O O . SER A 1 272 ? 18.050 31.110 8.459 1.00 34.35 272 SER A O 1
ATOM 2097 N N . ILE A 1 273 ? 19.133 33.043 8.835 1.00 32.71 273 ILE A N 1
ATOM 2098 C CA . ILE A 1 273 ? 18.235 33.841 7.992 1.00 31.68 273 ILE A CA 1
ATOM 2099 C C . ILE A 1 273 ? 19.030 34.839 7.146 1.00 31.23 273 ILE A C 1
ATOM 2100 O O . ILE A 1 273 ? 20.110 35.263 7.558 1.00 28.70 273 ILE A O 1
ATOM 2105 N N . PRO A 1 274 ? 18.499 35.220 5.969 1.00 29.14 274 PRO A N 1
ATOM 2106 C CA . PRO A 1 274 ? 19.265 36.155 5.170 1.00 29.84 274 PRO A CA 1
ATOM 2107 C C . PRO A 1 274 ? 19.271 37.558 5.758 1.00 30.53 274 PRO A C 1
ATOM 2108 O O . PRO A 1 274 ? 18.318 37.968 6.415 1.00 30.94 274 PRO A O 1
ATOM 2112 N N . LYS A 1 275 ? 20.378 38.259 5.546 1.00 30.21 275 LYS A N 1
ATOM 2113 C CA . LYS A 1 275 ? 20.449 39.690 5.723 1.00 30.09 275 LYS A CA 1
ATOM 2114 C C . LYS A 1 275 ? 19.921 40.224 4.397 1.00 30.33 275 LYS A C 1
ATOM 2115 O O . LYS A 1 275 ? 20.391 39.818 3.330 1.00 28.57 275 LYS A O 1
ATOM 2121 N N . PHE A 1 276 ? 18.891 41.065 4.454 1.00 30.75 276 PHE A N 1
ATOM 2122 C CA . PHE A 1 276 ? 18.254 41.586 3.239 1.00 30.34 276 PHE A CA 1
ATOM 2123 C C . PHE A 1 276 ? 17.615 42.951 3.429 1.00 30.29 276 PHE A C 1
ATOM 2124 O O . PHE A 1 276 ? 17.198 43.318 4.536 1.00 27.08 276 PHE A O 1
ATOM 2132 N N . LYS A 1 277 ? 17.596 43.704 2.334 1.00 29.93 277 LYS A N 1
ATOM 2133 C CA . LYS A 1 277 ? 16.866 44.944 2.225 1.00 33.17 277 LYS A CA 1
ATOM 2134 C C . LYS A 1 277 ? 16.006 44.847 0.969 1.00 34.27 277 LYS A C 1
ATOM 2135 O O . LYS A 1 277 ? 16.521 44.627 -0.132 1.00 34.47 277 LYS A O 1
ATOM 2141 N N . VAL A 1 278 ? 14.697 44.979 1.147 1.00 31.40 278 VAL A N 1
ATOM 2142 C CA . VAL A 1 278 ? 13.762 44.922 0.035 1.00 32.50 278 VAL A CA 1
ATOM 2143 C C . VAL A 1 278 ? 13.032 46.259 -0.035 1.00 30.34 278 VAL A C 1
ATOM 2144 O O . VAL A 1 278 ? 12.588 46.776 0.978 1.00 30.10 278 VAL A O 1
ATOM 2148 N N . GLU A 1 279 ? 12.946 46.830 -1.228 1.00 29.89 279 GLU A N 1
ATOM 2149 C CA . GLU A 1 279 ? 12.122 48.004 -1.450 1.00 31.47 279 GLU A CA 1
ATOM 2150 C C . GLU A 1 279 ? 11.248 47.741 -2.654 1.00 30.74 279 GLU A C 1
ATOM 2151 O O . GLU A 1 279 ? 11.739 47.375 -3.724 1.00 27.13 279 GLU A O 1
ATOM 2157 N N . LYS A 1 280 ? 9.947 47.912 -2.472 1.00 32.07 280 LYS A N 1
ATOM 2158 C CA . LYS A 1 280 ? 8.990 47.593 -3.512 1.00 33.22 280 LYS A CA 1
ATOM 2159 C C . LYS A 1 280 ? 7.914 48.653 -3.608 1.00 34.40 280 LYS A C 1
ATOM 2160 O O . LYS A 1 280 ? 7.381 49.114 -2.601 1.00 30.46 280 LYS A O 1
ATOM 2166 N N . MET A 1 281 ? 7.619 49.024 -4.847 1.00 36.84 281 MET A N 1
ATOM 2167 C CA . MET A 1 281 ? 6.515 49.879 -5.199 1.00 41.19 281 MET A CA 1
ATOM 2168 C C . MET A 1 281 ? 5.517 48.970 -5.898 1.00 39.36 281 MET A C 1
ATOM 2169 O O . MET A 1 281 ? 5.908 48.136 -6.726 1.00 37.63 281 MET A O 1
ATOM 2174 N N . ILE A 1 282 ? 4.239 49.102 -5.549 1.00 37.31 282 ILE A N 1
ATOM 2175 C CA . ILE A 1 282 ? 3.194 48.354 -6.243 1.00 36.51 282 ILE A CA 1
ATOM 2176 C C . ILE A 1 282 ? 2.101 49.293 -6.745 1.00 37.72 282 ILE A C 1
ATOM 2177 O O . ILE A 1 282 ? 1.880 50.363 -6.167 1.00 37.85 282 ILE A O 1
ATOM 2182 N N . ASP A 1 283 ? 1.437 48.903 -7.830 1.00 38.81 283 ASP A N 1
ATOM 2183 C CA . ASP A 1 283 ? 0.223 49.593 -8.258 1.00 39.99 283 ASP A CA 1
ATOM 2184 C C . ASP A 1 283 ? -0.989 48.748 -7.872 1.00 38.11 283 ASP A C 1
ATOM 2185 O O . ASP A 1 283 ? -1.325 47.786 -8.562 1.00 37.56 283 ASP A O 1
ATOM 2190 N N . PRO A 1 284 ? -1.626 49.083 -6.742 1.00 38.03 284 PRO A N 1
ATOM 2191 C CA . PRO A 1 284 ? -2.720 48.263 -6.234 1.00 39.22 284 PRO A CA 1
ATOM 2192 C C . PRO A 1 284 ? -4.000 48.315 -7.063 1.00 38.87 284 PRO A C 1
ATOM 2193 O O . PRO A 1 284 ? -4.809 47.396 -6.977 1.00 38.47 284 PRO A O 1
ATOM 2197 N N . LYS A 1 285 ? -4.185 49.374 -7.848 1.00 39.71 285 LYS A N 1
ATOM 2198 C CA . LYS A 1 285 ? -5.398 49.540 -8.643 1.00 40.86 285 LYS A CA 1
ATOM 2199 C C . LYS A 1 285 ? -5.771 48.258 -9.382 1.00 39.88 285 LYS A C 1
ATOM 2200 O O . LYS A 1 285 ? -6.863 47.724 -9.186 1.00 39.82 285 LYS A O 1
ATOM 2206 N N . ALA A 1 286 ? -4.846 47.757 -10.197 1.00 40.73 286 ALA A N 1
ATOM 2207 C CA . ALA A 1 286 ? -5.057 46.540 -10.985 1.00 40.35 286 ALA A CA 1
ATOM 2208 C C . ALA A 1 286 ? -5.454 45.353 -10.112 1.00 39.49 286 ALA A C 1
ATOM 2209 O O . ALA A 1 286 ? -6.415 44.640 -10.403 1.00 39.03 286 ALA A O 1
ATOM 2211 N N . CYS A 1 287 ? -4.731 45.175 -9.012 1.00 40.83 287 CYS A N 1
ATOM 2212 C CA . CYS A 1 287 ? -5.007 44.097 -8.073 1.00 39.88 287 CYS A CA 1
ATOM 2213 C C . CYS A 1 287 ? -6.339 44.287 -7.359 1.00 38.61 287 CYS A C 1
ATOM 2214 O O . CYS A 1 287 ? -7.085 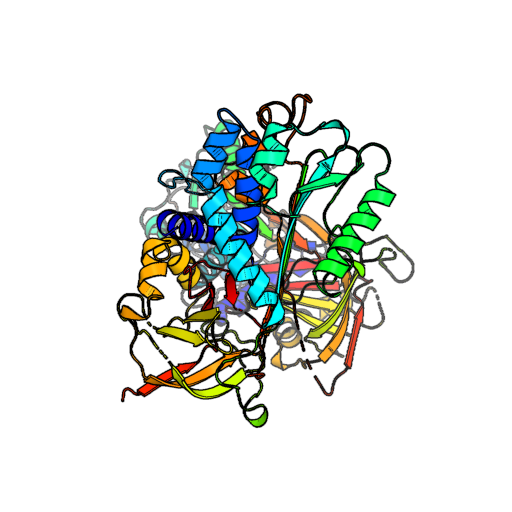43.330 -7.175 1.00 38.12 287 CYS A O 1
ATOM 2217 N N . LEU A 1 288 ? -6.648 45.527 -6.984 1.00 38.08 288 LEU A N 1
ATOM 2218 C CA . LEU A 1 288 ? -7.909 45.832 -6.301 1.00 36.85 288 LEU A CA 1
ATOM 2219 C C . LEU A 1 288 ? -9.107 45.614 -7.223 1.00 36.66 288 LEU A C 1
ATOM 2220 O O . LEU A 1 288 ? -10.139 45.098 -6.793 1.00 36.12 288 LEU A O 1
ATOM 2225 N N . GLU A 1 289 ? -8.959 45.994 -8.484 1.00 37.51 289 GLU A N 1
ATOM 2226 C CA . GLU A 1 289 ? -9.983 45.714 -9.497 1.00 41.79 289 GLU A CA 1
ATOM 2227 C C . GLU A 1 289 ? -10.272 44.214 -9.580 1.00 42.17 289 GLU A C 1
ATOM 2228 O O . GLU A 1 289 ? -11.438 43.803 -9.576 1.00 42.14 289 GLU A O 1
ATOM 2234 N N . ASN A 1 290 ? -9.210 43.403 -9.609 1.00 43.75 290 ASN A N 1
ATOM 2235 C CA . ASN A 1 290 ? -9.342 41.936 -9.616 1.00 44.12 290 ASN A CA 1
ATOM 2236 C C . ASN A 1 290 ? -10.092 41.392 -8.404 1.00 43.45 290 ASN A C 1
ATOM 2237 O O . ASN A 1 290 ? -10.790 40.379 -8.498 1.00 43.81 290 ASN A O 1
ATOM 2242 N N . LEU A 1 291 ? -9.950 42.070 -7.270 1.00 42.17 291 LEU A N 1
ATOM 2243 C CA . LEU A 1 291 ? -10.621 41.648 -6.045 1.00 42.71 291 LEU A CA 1
ATOM 2244 C C . LEU A 1 291 ? -12.106 42.013 -6.001 1.00 43.54 291 LEU A C 1
ATOM 2245 O O . LEU A 1 291 ? -12.844 41.498 -5.156 1.00 43.10 291 LEU A O 1
ATOM 2250 N N . GLY A 1 292 ? -12.533 42.891 -6.906 1.00 44.64 292 GLY A N 1
ATOM 2251 C CA . GLY A 1 292 ? -13.928 43.330 -6.960 1.00 47.86 292 GLY A CA 1
ATOM 2252 C C . GLY A 1 292 ? -14.170 44.833 -6.915 1.00 49.86 292 GLY A C 1
ATOM 2253 O O . GLY A 1 292 ? -15.300 45.280 -7.137 1.00 50.92 292 GLY A O 1
ATOM 2254 N N . LEU A 1 293 ? -13.124 45.614 -6.636 1.00 50.56 293 LEU A N 1
ATOM 2255 C CA . LEU A 1 293 ? -13.239 47.080 -6.543 1.00 51.08 293 LEU A CA 1
ATOM 2256 C C . LEU A 1 293 ? -13.365 47.756 -7.909 1.00 52.51 293 LEU A C 1
ATOM 2257 O O . LEU A 1 293 ? -12.366 48.119 -8.533 1.00 53.32 293 LEU A O 1
ATOM 2262 N N . LYS A 1 294 ? -14.606 47.931 -8.355 1.00 54.52 294 LYS A N 1
ATOM 2263 C CA . LYS A 1 294 ? -14.891 48.497 -9.676 1.00 55.55 294 LYS A CA 1
ATOM 2264 C C . LYS A 1 294 ? -15.410 49.930 -9.607 1.00 55.66 294 LYS A C 1
ATOM 2265 O O . LYS A 1 294 ? -15.015 50.774 -10.417 1.00 56.56 294 LYS A O 1
ATOM 2267 N N . HIS A 1 295 ? -16.292 50.192 -8.642 1.00 55.23 295 HIS A N 1
ATOM 2268 C CA . HIS A 1 295 ? -16.940 51.499 -8.496 1.00 54.44 295 HIS A CA 1
ATOM 2269 C C . HIS A 1 295 ? -15.994 52.584 -7.987 1.00 52.50 295 HIS A C 1
ATOM 2270 O O . HIS A 1 295 ? -16.135 53.748 -8.359 1.00 52.35 295 HIS A O 1
ATOM 2277 N N . ILE A 1 296 ? -15.035 52.187 -7.149 1.00 49.06 296 ILE A N 1
ATOM 2278 C CA . ILE A 1 296 ? -13.990 53.073 -6.651 1.00 46.08 296 ILE A CA 1
ATOM 2279 C C . ILE A 1 296 ? -13.359 53.962 -7.732 1.00 43.32 296 ILE A C 1
ATOM 2280 O O . ILE A 1 296 ? -13.282 55.175 -7.565 1.00 43.40 296 ILE A O 1
ATOM 2282 N N . PHE A 1 297 ? -12.935 53.361 -8.840 1.00 42.90 297 PHE A N 1
ATOM 2283 C CA . PHE A 1 297 ? -12.067 54.040 -9.814 1.00 43.66 297 PHE A CA 1
ATOM 2284 C C . PHE A 1 297 ? -12.796 54.721 -10.984 1.00 45.49 297 PHE A C 1
ATOM 2285 O O . PHE A 1 297 ? -12.164 55.358 -11.835 1.00 44.96 297 PHE A O 1
ATOM 2293 N N . SER A 1 298 ? -14.120 54.590 -11.012 1.00 46.85 298 SER A N 1
ATOM 2294 C CA . SER A 1 298 ? -14.940 55.107 -12.108 1.00 48.28 298 SER A CA 1
ATOM 2295 C C . SER A 1 298 ? -15.613 56.414 -11.719 1.00 47.75 298 SER A C 1
ATOM 2296 O O . SER A 1 298 ? -16.403 56.450 -10.782 1.00 48.12 298 SER A O 1
ATOM 2299 N N . GLU A 1 299 ? -15.299 57.483 -12.441 1.00 48.47 299 GLU A N 1
ATOM 2300 C CA . GLU A 1 299 ? -15.910 58.785 -12.185 1.00 50.39 299 GLU A CA 1
ATOM 2301 C C . GLU A 1 299 ? -17.393 58.779 -12.552 1.00 50.58 299 GLU A C 1
ATOM 2302 O O . GLU A 1 299 ? -18.176 59.547 -11.997 1.00 50.90 299 GLU A O 1
ATOM 2308 N N . ASP A 1 300 ? -17.762 57.889 -13.472 1.00 51.19 300 ASP A N 1
ATOM 2309 C CA . ASP A 1 300 ? -19.136 57.758 -13.951 1.00 52.68 300 ASP A CA 1
ATOM 2310 C C . ASP A 1 300 ? -20.043 56.921 -13.043 1.00 53.23 300 ASP A C 1
ATOM 2311 O O . ASP A 1 300 ? -21.257 57.135 -13.018 1.00 53.63 300 ASP A O 1
ATOM 2313 N N . THR A 1 301 ? -19.466 55.976 -12.301 1.00 52.90 301 THR A N 1
ATOM 2314 C CA . THR A 1 301 ? -20.278 55.022 -11.537 1.00 52.50 301 THR A CA 1
ATOM 2315 C C . THR A 1 301 ? -20.100 55.086 -10.009 1.00 52.05 301 THR A C 1
ATOM 2316 O O . THR A 1 301 ? -20.975 54.628 -9.257 1.00 51.68 301 THR A O 1
ATOM 2320 N N . SER A 1 302 ? -18.980 55.660 -9.566 1.00 50.93 302 SER A N 1
ATOM 2321 C CA . SER A 1 302 ? -18.671 55.783 -8.140 1.00 49.47 302 SER A CA 1
ATOM 2322 C C . SER A 1 302 ? -19.624 56.729 -7.443 1.00 48.77 302 SER A C 1
ATOM 2323 O O . SER A 1 302 ? -20.080 57.714 -8.030 1.00 49.24 302 SER A O 1
ATOM 2326 N N . ASP A 1 303 ? -19.917 56.418 -6.186 1.00 47.15 303 ASP A N 1
ATOM 2327 C CA . ASP A 1 303 ? -20.750 57.262 -5.350 1.00 45.45 303 ASP A CA 1
ATOM 2328 C C . ASP A 1 303 ? -19.947 57.675 -4.117 1.00 43.74 303 ASP A C 1
ATOM 2329 O O . ASP A 1 303 ? -19.915 56.954 -3.117 1.00 43.72 303 ASP A O 1
ATOM 2334 N N . PHE A 1 304 ? -19.286 58.827 -4.214 1.00 41.65 304 PHE A N 1
ATOM 2335 C CA . PHE A 1 304 ? -18.549 59.412 -3.098 1.00 40.88 304 PHE A CA 1
ATOM 2336 C C . PHE A 1 304 ? -19.313 60.578 -2.442 1.00 41.43 304 PHE A C 1
ATOM 2337 O O . PHE A 1 304 ? -18.710 61.577 -2.028 1.00 41.80 304 PHE A O 1
ATOM 2345 N N . SER A 1 305 ? -20.635 60.416 -2.328 1.00 41.79 305 SER A N 1
ATOM 2346 C CA . SER A 1 305 ? -21.550 61.444 -1.794 1.00 42.90 305 SER A CA 1
ATOM 2347 C C . SER A 1 305 ? -21.441 61.644 -0.288 1.00 42.58 305 SER A C 1
ATOM 2348 O O . SER A 1 305 ? -21.967 62.622 0.255 1.00 42.26 305 SER A O 1
ATOM 2351 N N . GLY A 1 306 ? -20.783 60.703 0.385 1.00 42.40 306 GLY A N 1
ATOM 2352 C CA . GLY A 1 306 ? -20.532 60.819 1.815 1.00 42.30 306 GLY A CA 1
ATOM 2353 C C . GLY A 1 306 ? -19.455 61.838 2.144 1.00 42.21 306 GLY A C 1
ATOM 2354 O O . GLY A 1 306 ? -19.373 62.310 3.277 1.00 43.78 306 GLY A O 1
ATOM 2355 N N . MET A 1 307 ? -18.623 62.170 1.159 1.00 42.29 307 MET A N 1
ATOM 2356 C CA . MET A 1 307 ? -17.531 63.131 1.360 1.00 42.97 307 MET A CA 1
ATOM 2357 C C . MET A 1 307 ? -17.622 64.354 0.449 1.00 40.64 307 MET A C 1
ATOM 2358 O O . MET A 1 307 ? -17.100 65.410 0.781 1.00 39.83 307 MET A O 1
ATOM 2363 N N . SER A 1 308 ? -18.277 64.205 -0.699 1.00 41.37 308 SER A N 1
ATOM 2364 C CA . SER A 1 308 ? -18.335 65.279 -1.688 1.00 41.22 308 SER A CA 1
ATOM 2365 C C . SER A 1 308 ? -19.630 65.290 -2.482 1.00 41.95 308 SER A C 1
ATOM 2366 O O . SER A 1 308 ? -20.140 64.234 -2.871 1.00 42.19 308 SER A O 1
ATOM 2369 N N . GLU A 1 309 ? -20.145 66.494 -2.727 1.00 43.29 309 GLU A N 1
ATOM 2370 C CA . GLU A 1 309 ? -21.272 66.695 -3.640 1.00 45.56 309 GLU A CA 1
ATOM 2371 C C . GLU A 1 309 ? -20.785 67.053 -5.049 1.00 45.82 309 GLU A C 1
ATOM 2372 O O . GLU A 1 309 ? -21.589 67.360 -5.929 1.00 46.65 309 GLU A O 1
ATOM 2378 N N . THR A 1 310 ? -19.469 67.020 -5.255 1.00 45.40 310 THR A N 1
ATOM 2379 C CA . THR A 1 310 ? -18.884 67.304 -6.568 1.00 45.27 310 THR A CA 1
ATOM 2380 C C . THR A 1 310 ? -19.046 66.100 -7.498 1.00 44.93 310 THR A C 1
ATOM 2381 O O . THR A 1 310 ? -18.860 64.951 -7.088 1.00 44.78 310 THR A O 1
ATOM 2385 N N . LYS A 1 311 ? -19.418 66.378 -8.744 1.00 44.72 311 LYS A N 1
ATOM 2386 C CA . LYS A 1 311 ? -19.644 65.343 -9.743 1.00 45.46 311 LYS A CA 1
ATOM 2387 C C . LYS A 1 311 ? -18.319 64.884 -10.347 1.00 44.74 311 LYS A C 1
ATOM 2388 O O . LYS A 1 311 ? -17.371 65.666 -10.445 1.00 44.64 311 LYS A O 1
ATOM 2394 N N . GLY A 1 312 ? -18.262 63.612 -10.737 1.00 44.70 312 GLY A N 1
ATOM 2395 C CA . GLY A 1 312 ? -17.095 63.053 -11.431 1.00 44.65 312 GLY A CA 1
ATOM 2396 C C . GLY A 1 312 ? -15.891 62.789 -10.546 1.00 44.30 312 GLY A C 1
ATOM 2397 O O . GLY A 1 312 ? -14.748 62.871 -10.995 1.00 46.19 312 GLY A O 1
ATOM 2398 N N . VAL A 1 313 ? -16.151 62.470 -9.284 1.00 42.60 313 VAL A N 1
ATOM 2399 C CA . VAL A 1 313 ? -15.103 62.174 -8.322 1.00 39.58 313 VAL A CA 1
ATOM 2400 C C . VAL A 1 313 ? -14.905 60.663 -8.278 1.00 38.23 313 VAL A C 1
ATOM 2401 O O . VAL A 1 313 ? -15.855 59.901 -8.456 1.00 37.24 313 VAL A O 1
ATOM 2405 N N . ALA A 1 314 ? -13.658 60.239 -8.070 1.00 36.15 314 ALA A N 1
ATOM 2406 C CA . ALA A 1 314 ? -13.321 58.829 -7.949 1.00 33.96 314 ALA A CA 1
ATOM 2407 C C . ALA A 1 314 ? -11.920 58.688 -7.378 1.00 33.33 314 ALA A C 1
ATOM 2408 O O . ALA A 1 314 ? -11.171 59.663 -7.301 1.00 32.51 314 ALA A O 1
ATOM 2410 N N . LEU A 1 315 ? -11.576 57.471 -6.967 1.00 32.90 315 LEU A N 1
ATOM 2411 C CA . LEU A 1 315 ? -10.211 57.156 -6.569 1.00 32.22 315 LEU A CA 1
ATOM 2412 C C . LEU A 1 315 ? -9.330 57.168 -7.820 1.00 31.95 315 LEU A C 1
ATOM 2413 O O . LEU A 1 315 ? -9.405 56.259 -8.645 1.00 32.82 315 LEU A O 1
ATOM 2418 N N . SER A 1 316 ? -8.518 58.213 -7.969 1.00 30.86 316 SER A N 1
ATOM 2419 C CA . SER A 1 316 ? -7.748 58.424 -9.200 1.00 30.25 316 SER A CA 1
ATOM 2420 C C . SER A 1 316 ? -6.528 57.505 -9.306 1.00 30.01 316 SER A C 1
ATOM 2421 O O . SER A 1 316 ? -6.261 56.917 -10.358 1.00 29.15 316 SER A O 1
ATOM 2424 N N . ASN A 1 317 ? -5.783 57.397 -8.215 1.00 29.30 317 ASN A N 1
ATOM 2425 C CA . ASN A 1 317 ? -4.580 56.569 -8.195 1.00 30.84 317 ASN A CA 1
ATOM 2426 C C . ASN A 1 317 ? -4.317 56.110 -6.781 1.00 29.63 317 ASN A C 1
ATOM 2427 O O . ASN A 1 317 ? -4.746 56.761 -5.815 1.00 28.65 317 ASN A O 1
ATOM 2432 N N . VAL A 1 318 ? -3.626 54.981 -6.656 1.00 29.27 318 VAL A N 1
ATOM 2433 C CA . VAL A 1 318 ? -3.144 54.509 -5.358 1.00 29.12 318 VAL A CA 1
ATOM 2434 C C . VAL A 1 318 ? -1.644 54.298 -5.490 1.00 28.62 318 VAL A C 1
ATOM 2435 O O . VAL A 1 318 ? -1.190 53.635 -6.407 1.00 28.66 318 VAL A O 1
ATOM 2439 N N . ILE A 1 319 ? -0.881 54.882 -4.576 1.00 27.25 319 ILE A N 1
ATOM 2440 C CA . ILE A 1 319 ? 0.550 54.678 -4.546 1.00 28.12 319 ILE A CA 1
ATOM 2441 C C . ILE A 1 319 ? 0.890 53.947 -3.246 1.00 27.15 319 ILE A C 1
ATOM 2442 O O . ILE A 1 319 ? 0.373 54.294 -2.176 1.00 25.75 319 ILE A O 1
ATOM 2447 N N . HIS A 1 320 ? 1.742 52.932 -3.351 1.00 25.25 320 HIS A N 1
ATOM 2448 C CA . HIS A 1 320 ? 2.076 52.076 -2.218 1.00 24.73 320 HIS A CA 1
ATOM 2449 C C . HIS A 1 320 ? 3.509 51.606 -2.339 1.00 26.29 320 HIS A C 1
ATOM 2450 O O . HIS A 1 320 ? 3.831 50.787 -3.212 1.00 25.81 320 HIS A O 1
ATOM 2457 N N . LYS A 1 321 ? 4.369 52.127 -1.468 1.00 25.30 321 LYS A N 1
ATOM 2458 C CA . LYS A 1 321 ? 5.789 51.805 -1.512 1.00 26.61 321 LYS A CA 1
ATOM 2459 C C . LYS A 1 321 ? 6.256 51.372 -0.134 1.00 25.28 321 LYS A C 1
ATOM 2460 O O . LYS A 1 321 ? 5.896 51.985 0.863 1.00 22.89 321 LYS A O 1
ATOM 2466 N N . VAL A 1 322 ? 7.055 50.314 -0.077 1.00 23.37 322 VAL A N 1
ATOM 2467 C CA . VAL A 1 322 ? 7.494 49.748 1.210 1.00 24.15 322 VAL A CA 1
ATOM 2468 C C . VAL A 1 322 ? 8.989 49.444 1.117 1.00 26.05 322 VAL A C 1
ATOM 2469 O O . VAL A 1 322 ? 9.455 48.979 0.076 1.00 24.93 322 VAL A O 1
ATOM 2483 N N . LEU A 1 324 ? 11.944 47.486 3.594 1.00 25.56 324 LEU A N 1
ATOM 2484 C CA . LEU A 1 324 ? 12.209 46.729 4.815 1.00 26.55 324 LEU A CA 1
ATOM 2485 C C . LEU A 1 324 ? 13.668 46.353 4.803 1.00 27.96 324 LEU A C 1
ATOM 2486 O O . LEU A 1 324 ? 14.174 45.851 3.794 1.00 27.14 324 LEU A O 1
ATOM 2491 N N . GLU A 1 325 ? 14.344 46.620 5.916 1.00 27.24 325 GLU A N 1
ATOM 2492 C CA . GLU A 1 325 ? 15.748 46.300 6.053 1.00 28.93 325 GLU A CA 1
ATOM 2493 C C . GLU A 1 325 ? 15.972 45.405 7.273 1.00 29.51 325 GLU A C 1
ATOM 2494 O O . GLU A 1 325 ? 15.602 45.757 8.394 1.00 28.19 325 GLU A O 1
ATOM 2500 N N . ILE A 1 326 ? 16.565 44.239 7.034 1.00 30.24 326 ILE A N 1
ATOM 2501 C CA . ILE A 1 326 ? 16.791 43.242 8.069 1.00 31.47 326 ILE A CA 1
ATOM 2502 C C . ILE A 1 326 ? 18.287 43.022 8.258 1.00 32.80 326 ILE A C 1
ATOM 2503 O O . ILE A 1 326 ? 18.990 42.651 7.308 1.00 29.47 326 ILE A O 1
ATOM 2508 N N . THR A 1 327 ? 18.766 43.261 9.486 1.00 33.25 327 THR A N 1
ATOM 2509 C CA . THR A 1 327 ? 20.191 43.165 9.807 1.00 34.37 327 THR A CA 1
ATOM 2510 C C . THR A 1 327 ? 20.418 42.428 11.123 1.00 33.86 327 THR A C 1
ATOM 2511 O O . THR A 1 327 ? 19.488 41.860 11.701 1.00 32.44 327 THR A O 1
ATOM 2515 N N . GLU A 1 328 ? 21.665 42.461 11.592 1.00 32.19 328 GLU A N 1
ATOM 2516 C CA . GLU A 1 328 ? 22.052 41.803 12.832 1.00 30.91 328 GLU A CA 1
ATOM 2517 C C . GLU A 1 328 ? 21.623 42.611 14.047 1.00 29.88 328 GLU A C 1
ATOM 2518 O O . GLU A 1 328 ? 21.488 42.065 15.132 1.00 30.06 328 GLU A O 1
ATOM 2524 N N . ASP A 1 329 ? 21.395 43.907 13.857 1.00 30.21 329 ASP A N 1
ATOM 2525 C CA . ASP A 1 329 ? 21.130 44.816 14.963 1.00 32.17 329 ASP A CA 1
ATOM 2526 C C . ASP A 1 329 ? 20.004 44.321 15.868 1.00 31.96 329 ASP A C 1
ATOM 2527 O O . ASP A 1 329 ? 18.956 43.881 15.393 1.00 29.78 329 ASP A O 1
ATOM 2532 N N . GLY A 1 330 ? 20.248 44.375 17.172 1.00 32.00 330 GLY A N 1
ATOM 2533 C CA . GLY A 1 330 ? 19.261 43.970 18.164 1.00 33.36 330 GLY A CA 1
ATOM 2534 C C . GLY A 1 330 ? 19.578 44.471 19.556 1.00 33.51 330 GLY A C 1
ATOM 2535 O O . GLY A 1 330 ? 20.696 44.904 19.820 1.00 35.80 330 GLY A O 1
ATOM 2536 N N . GLN A 1 343 ? 12.526 21.977 27.049 1.00 57.14 343 GLN A N 1
ATOM 2537 C CA . GLN A 1 343 ? 13.883 22.184 26.546 1.00 57.22 343 GLN A CA 1
ATOM 2538 C C . GLN A 1 343 ? 14.094 21.550 25.161 1.00 56.57 343 GLN A C 1
ATOM 2539 O O . GLN A 1 343 ? 15.052 2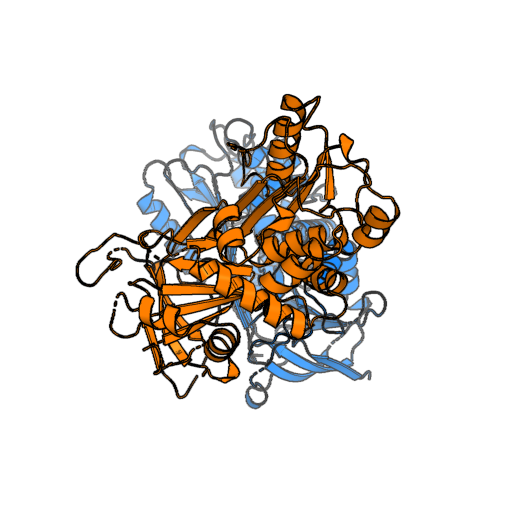0.797 24.954 1.00 56.74 343 GLN A O 1
ATOM 2541 N N . HIS A 1 344 ? 13.201 21.861 24.220 1.00 55.46 344 HIS A N 1
ATOM 2542 C CA . HIS A 1 344 ? 13.269 21.291 22.872 1.00 54.27 344 HIS A CA 1
ATOM 2543 C C . HIS A 1 344 ? 14.415 21.895 22.050 1.00 53.29 344 HIS A C 1
ATOM 2544 O O . HIS A 1 344 ? 14.899 22.988 22.352 1.00 53.76 344 HIS A O 1
ATOM 2546 N N . LYS A 1 345 ? 14.840 21.168 21.019 1.00 51.38 345 LYS A N 1
ATOM 2547 C CA . LYS A 1 345 ? 15.951 21.574 20.161 1.00 49.86 345 LYS A CA 1
ATOM 2548 C C . LYS A 1 345 ? 15.514 21.507 18.693 1.00 48.03 345 LYS A C 1
ATOM 2549 O O . LYS A 1 345 ? 14.882 20.529 18.278 1.00 48.20 345 LYS A O 1
ATOM 2552 N N . ASP A 1 346 ? 15.835 22.542 17.914 1.00 44.78 346 ASP A N 1
ATOM 2553 C CA . ASP A 1 346 ? 15.458 22.570 16.495 1.00 42.80 346 ASP A CA 1
ATOM 2554 C C . ASP A 1 346 ? 16.395 23.399 15.614 1.00 41.95 346 ASP A C 1
ATOM 2555 O O . ASP A 1 346 ? 17.255 24.137 16.102 1.00 40.62 346 ASP A O 1
ATOM 2560 N N . GLU A 1 347 ? 16.199 23.271 14.305 1.00 40.37 347 GLU A N 1
ATOM 2561 C CA . GLU A 1 347 ? 16.976 24.001 13.324 1.00 40.94 347 GLU A CA 1
ATOM 2562 C C . GLU A 1 347 ? 16.036 24.749 12.401 1.00 37.83 347 GLU A C 1
ATOM 2563 O O . GLU A 1 347 ? 15.042 24.190 11.934 1.00 37.23 347 GLU A O 1
ATOM 2569 N N . LEU A 1 348 ? 16.351 26.018 12.156 1.00 35.61 348 LEU A N 1
ATOM 2570 C CA . LEU A 1 348 ? 15.688 26.790 11.120 1.00 34.54 348 LEU A CA 1
ATOM 2571 C C . LEU A 1 348 ? 16.737 27.461 10.221 1.00 33.43 348 LEU A C 1
ATOM 2572 O O . LEU A 1 348 ? 17.388 28.431 10.608 1.00 32.20 348 LEU A O 1
ATOM 2577 N N . ASN A 1 349 ? 16.891 26.923 9.018 1.00 32.04 349 ASN A N 1
ATOM 2578 C CA . ASN A 1 349 ? 17.853 27.437 8.061 1.00 33.90 349 ASN A CA 1
ATOM 2579 C C . ASN A 1 349 ? 17.133 27.957 6.826 1.00 30.94 349 ASN A C 1
ATOM 2580 O O . ASN A 1 349 ? 16.879 27.202 5.889 1.00 29.79 349 ASN A O 1
ATOM 2585 N N . ALA A 1 350 ? 16.795 29.247 6.846 1.00 30.22 350 ALA A N 1
ATOM 2586 C CA . ALA A 1 350 ? 16.027 29.867 5.764 1.00 29.62 350 ALA A CA 1
ATOM 2587 C C . ALA A 1 350 ? 16.931 30.271 4.610 1.00 30.22 350 ALA A C 1
ATOM 2588 O O . ALA A 1 350 ? 17.029 31.447 4.258 1.00 30.54 350 ALA A O 1
ATOM 2590 N N . ASP A 1 351 ? 17.588 29.278 4.026 1.00 30.57 351 ASP A N 1
ATOM 2591 C CA . ASP A 1 351 ? 18.450 29.496 2.867 1.00 33.29 351 ASP A CA 1
ATOM 2592 C C . ASP A 1 351 ? 17.747 29.059 1.585 1.00 31.88 351 ASP A C 1
ATOM 2593 O O . ASP A 1 351 ? 18.392 28.753 0.587 1.00 32.92 351 ASP A O 1
ATOM 2598 N N . HIS A 1 352 ? 16.419 29.006 1.631 1.00 29.67 352 HIS A N 1
ATOM 2599 C CA . HIS A 1 352 ? 15.599 28.754 0.444 1.00 27.80 352 HIS A CA 1
ATOM 2600 C C . HIS A 1 352 ? 14.278 29.525 0.602 1.00 27.77 352 HIS A C 1
ATOM 2601 O O . HIS A 1 352 ? 14.000 30.027 1.694 1.00 28.58 352 HIS A O 1
ATOM 2608 N N . PRO A 1 353 ? 13.480 29.657 -0.481 1.00 26.20 353 PRO A N 1
ATOM 2609 C CA . PRO A 1 353 ? 12.318 30.554 -0.456 1.00 25.61 353 PRO A CA 1
ATOM 2610 C C . PRO A 1 353 ? 11.344 30.390 0.713 1.00 26.23 353 PRO A C 1
ATOM 2611 O O . PRO A 1 353 ? 11.011 29.265 1.118 1.00 27.14 353 PRO A O 1
ATOM 2615 N N . PHE A 1 354 ? 10.907 31.521 1.261 1.00 24.08 354 PHE A N 1
ATOM 2616 C CA . PHE A 1 354 ? 9.981 31.503 2.384 1.00 23.79 354 PHE A CA 1
ATOM 2617 C C . PHE A 1 354 ? 8.973 32.651 2.314 1.00 24.29 354 PHE A C 1
ATOM 2618 O O . PHE A 1 354 ? 9.188 33.627 1.616 1.00 22.34 354 PHE A O 1
ATOM 2626 N N . ILE A 1 355 ? 7.886 32.526 3.059 1.00 23.42 355 ILE A N 1
ATOM 2627 C CA . ILE A 1 355 ? 6.943 33.622 3.245 1.00 24.87 355 ILE A CA 1
ATOM 2628 C C . ILE A 1 355 ? 7.182 34.220 4.630 1.00 25.58 355 ILE A C 1
ATOM 2629 O O . ILE A 1 355 ? 7.478 33.497 5.583 1.00 25.51 355 ILE A O 1
ATOM 2634 N N . TYR A 1 356 ? 7.076 35.542 4.738 1.00 24.62 356 TYR A N 1
ATOM 2635 C CA . TYR A 1 356 ? 7.212 36.174 6.039 1.00 24.02 356 TYR A CA 1
ATOM 2636 C C . TYR A 1 356 ? 6.132 37.217 6.262 1.00 25.35 356 TYR A C 1
ATOM 2637 O O . TYR A 1 356 ? 5.637 37.832 5.314 1.00 22.62 356 TYR A O 1
ATOM 2646 N N . ILE A 1 357 ? 5.733 37.370 7.518 1.00 25.08 357 ILE A N 1
ATOM 2647 C CA . ILE A 1 357 ? 4.872 38.470 7.898 1.00 25.34 357 ILE A CA 1
ATOM 2648 C C . ILE A 1 357 ? 5.506 39.170 9.077 1.00 24.59 357 ILE A C 1
ATOM 2649 O O . ILE A 1 357 ? 6.262 38.560 9.845 1.00 27.20 357 ILE A O 1
ATOM 2654 N N . ILE A 1 358 ? 5.229 40.452 9.212 1.00 21.96 358 ILE A N 1
ATOM 2655 C CA . ILE A 1 358 ? 5.588 41.166 10.441 1.00 23.39 358 ILE A CA 1
ATOM 2656 C C . ILE A 1 358 ? 4.268 41.577 11.084 1.00 25.86 358 ILE A C 1
ATOM 2657 O O . ILE A 1 358 ? 3.489 42.331 10.493 1.00 26.32 358 ILE A O 1
ATOM 2662 N N . ARG A 1 359 ? 4.016 41.028 12.268 1.00 27.79 359 ARG A N 1
ATOM 2663 C CA . ARG A 1 359 ? 2.766 41.203 12.997 1.00 31.40 359 ARG A CA 1
ATOM 2664 C C . ARG A 1 359 ? 2.929 42.176 14.144 1.00 32.42 359 ARG A C 1
ATOM 2665 O O . ARG A 1 359 ? 3.926 42.133 14.850 1.00 31.15 359 ARG A O 1
ATOM 2673 N N . HIS A 1 360 ? 1.931 43.039 14.322 1.00 34.58 360 HIS A N 1
ATOM 2674 C CA . HIS A 1 360 ? 1.796 43.854 15.518 1.00 37.03 360 HIS A CA 1
ATOM 2675 C C . HIS A 1 360 ? 1.184 42.925 16.562 1.00 37.57 360 HIS A C 1
ATOM 2676 O O . HIS A 1 360 ? 0.010 42.588 16.484 1.00 38.86 360 HIS A O 1
ATOM 2683 N N . ASN A 1 361 ? 1.998 42.486 17.516 1.00 38.12 361 ASN A N 1
ATOM 2684 C CA . ASN A 1 361 ? 1.604 41.407 18.426 1.00 39.45 361 ASN A CA 1
ATOM 2685 C C . ASN A 1 361 ? 0.363 41.714 19.271 1.00 40.23 361 ASN A C 1
ATOM 2686 O O . ASN A 1 361 ? -0.475 40.838 19.479 1.00 40.25 361 ASN A O 1
ATOM 2691 N N . LYS A 1 362 ? 0.255 42.963 19.726 1.00 40.65 362 LYS A N 1
ATOM 2692 C CA . LYS A 1 362 ? -0.877 43.432 20.530 1.00 42.09 362 LYS A CA 1
ATOM 2693 C C . LYS A 1 362 ? -2.216 43.194 19.818 1.00 42.19 362 LYS A C 1
ATOM 2694 O O . LYS A 1 362 ? -3.086 42.496 20.339 1.00 43.54 362 LYS A O 1
ATOM 2698 N N . THR A 1 363 ? -2.364 43.743 18.615 1.00 41.77 363 THR A N 1
ATOM 2699 C CA . THR A 1 363 ? -3.621 43.613 17.866 1.00 39.24 363 THR A CA 1
ATOM 2700 C C . THR A 1 363 ? -3.652 42.394 16.932 1.00 38.51 363 THR A C 1
ATOM 2701 O O . THR A 1 363 ? -4.714 42.035 16.424 1.00 37.04 363 THR A O 1
ATOM 2705 N N . ARG A 1 364 ? -2.487 41.768 16.726 1.00 37.50 364 ARG A N 1
ATOM 2706 C CA . ARG A 1 364 ? -2.296 40.658 15.764 1.00 35.43 364 ARG A CA 1
ATOM 2707 C C . ARG A 1 364 ? -2.410 41.076 14.285 1.00 33.61 364 ARG A C 1
ATOM 2708 O O . ARG A 1 364 ? -2.431 40.224 13.390 1.00 33.18 364 ARG A O 1
ATOM 2711 N N . ASN A 1 365 ? -2.483 42.380 14.026 1.00 30.84 365 ASN A N 1
ATOM 2712 C CA . ASN A 1 365 ? -2.538 42.867 12.647 1.00 29.73 365 ASN A CA 1
ATOM 2713 C C . ASN A 1 365 ? -1.209 42.666 11.916 1.00 28.63 365 ASN A C 1
ATOM 2714 O O . ASN A 1 365 ? -0.133 42.918 12.478 1.00 27.95 365 ASN A O 1
ATOM 2719 N N . ILE A 1 366 ? -1.293 42.206 10.672 1.00 28.78 366 ILE A N 1
ATOM 2720 C CA . ILE A 1 366 ? -0.124 42.124 9.797 1.00 27.63 366 ILE A CA 1
ATOM 2721 C C . ILE A 1 366 ? 0.288 43.523 9.307 1.00 28.35 366 ILE A C 1
ATOM 2722 O O . ILE A 1 366 ? -0.497 44.242 8.675 1.00 28.08 366 ILE A O 1
ATOM 2727 N N . ILE A 1 367 ? 1.519 43.906 9.629 1.00 27.54 367 ILE A N 1
ATOM 2728 C CA . ILE A 1 367 ? 2.062 45.212 9.256 1.00 26.83 367 ILE A CA 1
ATOM 2729 C C . ILE A 1 367 ? 2.778 45.144 7.897 1.00 26.72 367 ILE A C 1
ATOM 2730 O O . ILE A 1 367 ? 2.567 46.002 7.042 1.00 27.56 367 ILE A O 1
ATOM 2735 N N . PHE A 1 368 ? 3.640 44.142 7.725 1.00 23.23 368 PHE A N 1
ATOM 2736 C CA . PHE A 1 368 ? 4.302 43.865 6.455 1.00 23.36 368 PHE A CA 1
ATOM 2737 C C . PHE A 1 368 ? 4.071 42.408 6.086 1.00 23.13 368 PHE A C 1
ATOM 2738 O O . PHE A 1 368 ? 4.029 41.548 6.967 1.00 21.85 368 PHE A O 1
ATOM 2746 N N . PHE A 1 369 ? 3.954 42.135 4.786 1.00 21.38 369 PHE A N 1
ATOM 2747 C CA . PHE A 1 369 ? 3.642 40.795 4.293 1.00 20.90 369 PHE A CA 1
ATOM 2748 C C . PHE A 1 369 ? 4.490 40.574 3.057 1.00 21.36 369 PHE A C 1
ATOM 2749 O O . PHE A 1 369 ? 4.378 41.333 2.099 1.00 21.51 369 PHE A O 1
ATOM 2757 N N . GLY A 1 370 ? 5.330 39.539 3.065 1.00 21.29 370 GLY A N 1
ATOM 2758 C CA . GLY A 1 370 ? 6.268 39.324 1.953 1.00 20.93 370 GLY A CA 1
ATOM 2759 C C . GLY A 1 370 ? 6.610 37.883 1.621 1.00 21.90 370 GLY A C 1
ATOM 2760 O O . GLY A 1 370 ? 6.275 36.966 2.357 1.00 20.25 370 GLY A O 1
ATOM 2761 N N . LYS A 1 371 ? 7.284 37.711 0.486 1.00 23.50 371 LYS A N 1
ATOM 2762 C CA . LYS A 1 371 ? 7.780 36.434 0.003 1.00 27.33 371 LYS A CA 1
ATOM 2763 C C . LYS A 1 371 ? 9.268 36.683 -0.273 1.00 28.06 371 LYS A C 1
ATOM 2764 O O . LYS A 1 371 ? 9.610 37.647 -0.943 1.00 28.02 371 LYS A O 1
ATOM 2770 N N . PHE A 1 372 ? 10.155 35.860 0.272 1.00 27.81 372 PHE A N 1
ATOM 2771 C CA . PHE A 1 372 ? 11.566 35.957 -0.078 1.00 29.09 372 PHE A CA 1
ATOM 2772 C C . PHE A 1 372 ? 11.913 34.828 -1.047 1.00 28.72 372 PHE A C 1
ATOM 2773 O O . PHE A 1 372 ? 12.109 33.691 -0.622 1.00 27.90 372 PHE A O 1
ATOM 2791 N N . SER A 1 374 ? 14.416 35.164 -3.709 1.00 29.98 374 SER A N 1
ATOM 2792 C CA . SER A 1 374 ? 15.819 35.229 -4.142 1.00 31.84 374 SER A CA 1
ATOM 2793 C C . SER A 1 374 ? 16.539 36.447 -3.565 1.00 32.84 374 SER A C 1
ATOM 2794 O O . SER A 1 374 ? 15.909 37.485 -3.328 1.00 31.53 374 SER A O 1
ATOM 2797 N N . PRO A 1 375 ? 17.862 36.326 -3.351 1.00 34.76 375 PRO A N 1
ATOM 2798 C CA . PRO A 1 375 ? 18.689 37.433 -2.870 1.00 38.57 375 PRO A CA 1
ATOM 2799 C C . PRO A 1 375 ? 18.740 38.580 -3.870 1.00 41.12 375 PRO A C 1
ATOM 2800 O O . PRO A 1 375 ? 18.668 38.377 -5.086 1.00 42.52 375 PRO A O 1
ATOM 2805 N N . MET B 1 1 ? 18.229 13.637 -21.883 1.00 62.56 1 MET B N 1
ATOM 2806 C CA . MET B 1 1 ? 19.290 12.995 -22.715 1.00 61.98 1 MET B CA 1
ATOM 2807 C C . MET B 1 1 ? 20.253 14.034 -23.285 1.00 60.14 1 MET B C 1
ATOM 2808 O O . MET B 1 1 ? 19.837 14.974 -23.973 1.00 59.71 1 MET B O 1
ATOM 2813 N N . ASP B 1 2 ? 21.539 13.847 -22.990 1.00 57.77 2 ASP B N 1
ATOM 2814 C CA . ASP B 1 2 ? 22.604 14.709 -23.500 1.00 55.12 2 ASP B CA 1
ATOM 2815 C C . ASP B 1 2 ? 22.761 14.552 -25.014 1.00 53.10 2 ASP B C 1
ATOM 2816 O O . ASP B 1 2 ? 23.052 15.521 -25.717 1.00 51.99 2 ASP B O 1
ATOM 2818 N N . ALA B 1 3 ? 22.562 13.328 -25.504 1.00 50.90 3 ALA B N 1
ATOM 2819 C CA . ALA B 1 3 ? 22.612 13.040 -26.938 1.00 48.04 3 ALA B CA 1
ATOM 2820 C C . ALA B 1 3 ? 21.566 13.840 -27.719 1.00 46.02 3 ALA B C 1
ATOM 2821 O O . ALA B 1 3 ? 21.863 14.362 -28.798 1.00 44.94 3 ALA B O 1
ATOM 2823 N N . LEU B 1 4 ? 20.352 13.927 -27.172 1.00 42.97 4 LEU B N 1
ATOM 2824 C CA . LEU B 1 4 ? 19.276 14.690 -27.802 1.00 41.03 4 LEU B CA 1
ATOM 2825 C C . LEU B 1 4 ? 19.587 16.182 -27.846 1.00 39.57 4 LEU B C 1
ATOM 2826 O O . LEU B 1 4 ? 19.379 16.830 -28.873 1.00 39.50 4 LEU B O 1
ATOM 2831 N N . GLN B 1 5 ? 20.089 16.725 -26.741 1.00 38.23 5 GLN B N 1
ATOM 2832 C CA . GLN B 1 5 ? 20.459 18.136 -26.706 1.00 38.29 5 GLN B CA 1
ATOM 2833 C C . GLN B 1 5 ? 21.487 18.454 -27.801 1.00 38.05 5 GLN B C 1
ATOM 2834 O O . GLN B 1 5 ? 21.301 19.395 -28.577 1.00 39.15 5 GLN B O 1
ATOM 2840 N N . LEU B 1 6 ? 22.546 17.651 -27.873 1.00 37.20 6 LEU B N 1
ATOM 2841 C CA . LEU B 1 6 ? 23.602 17.828 -28.874 1.00 38.27 6 LEU B CA 1
ATOM 2842 C C . LEU B 1 6 ? 23.062 17.754 -30.303 1.00 36.19 6 LEU B C 1
ATOM 2843 O O . LEU B 1 6 ? 23.420 18.570 -31.148 1.00 37.14 6 LEU B O 1
ATOM 2848 N N . ALA B 1 7 ? 22.202 16.773 -30.557 1.00 34.44 7 ALA B N 1
ATOM 2849 C CA . ALA B 1 7 ? 21.475 16.656 -31.819 1.00 33.46 7 ALA B CA 1
ATOM 2850 C C . ALA B 1 7 ? 20.633 17.897 -32.134 1.00 33.92 7 ALA B C 1
ATOM 2851 O O . ALA B 1 7 ? 20.695 18.439 -33.245 1.00 33.77 7 ALA B O 1
ATOM 2853 N N . ASN B 1 8 ? 19.851 18.342 -31.153 1.00 34.39 8 ASN B N 1
ATOM 2854 C CA . ASN B 1 8 ? 18.958 19.489 -31.326 1.00 33.80 8 ASN B CA 1
ATOM 2855 C C . ASN B 1 8 ? 19.733 20.761 -31.633 1.00 33.82 8 ASN B C 1
ATOM 2856 O O . ASN B 1 8 ? 19.308 21.562 -32.468 1.00 33.17 8 ASN B O 1
ATOM 2861 N N . SER B 1 9 ? 20.889 20.915 -30.985 1.00 35.16 9 SER B N 1
ATOM 2862 C CA . SER B 1 9 ? 21.772 22.079 -31.187 1.00 35.57 9 SER B CA 1
ATOM 2863 C C . SER B 1 9 ? 22.513 22.065 -32.518 1.00 35.81 9 SER B C 1
ATOM 2864 O O . SER B 1 9 ? 22.765 23.129 -33.098 1.00 35.46 9 SER B O 1
ATOM 2867 N N . ALA B 1 10 ? 22.876 20.869 -32.986 1.00 33.87 10 ALA B N 1
ATOM 2868 C CA . ALA B 1 10 ? 23.463 20.696 -34.320 1.00 33.21 10 ALA B CA 1
ATOM 2869 C C . ALA B 1 10 ? 22.465 21.092 -35.398 1.00 32.46 10 ALA B C 1
ATOM 2870 O O . ALA B 1 10 ? 22.813 21.819 -36.333 1.00 31.98 10 ALA B O 1
ATOM 2872 N N . PHE B 1 11 ? 21.217 20.638 -35.257 1.00 30.53 11 PHE B N 1
ATOM 2873 C CA . PHE B 1 11 ? 20.163 21.028 -36.188 1.00 29.22 11 PHE B CA 1
ATOM 2874 C C . PHE B 1 11 ? 19.892 22.534 -36.128 1.00 29.78 11 PHE B C 1
ATOM 2875 O O . PHE B 1 11 ? 19.794 23.201 -37.164 1.00 30.96 11 PHE B O 1
ATOM 2883 N N . ALA B 1 12 ? 19.760 23.064 -34.916 1.00 29.82 12 ALA B N 1
ATOM 2884 C CA . ALA B 1 12 ? 19.605 24.501 -34.709 1.00 30.51 12 ALA B CA 1
ATOM 2885 C C . ALA B 1 12 ? 20.625 25.289 -35.535 1.00 32.00 12 ALA B C 1
ATOM 2886 O O . ALA B 1 12 ? 20.255 26.209 -36.267 1.00 32.58 12 ALA B O 1
ATOM 2888 N N . VAL B 1 13 ? 21.896 24.901 -35.432 1.00 32.71 13 VAL B N 1
ATOM 2889 C CA . VAL B 1 13 ? 22.997 25.604 -36.109 1.00 31.92 13 VAL B CA 1
ATOM 2890 C C . VAL B 1 13 ? 22.902 25.443 -37.617 1.00 32.58 13 VAL B C 1
ATOM 2891 O O . VAL B 1 13 ? 23.008 26.427 -38.350 1.00 33.60 13 VAL B O 1
ATOM 2895 N N . ASP B 1 14 ? 22.690 24.204 -38.068 1.00 33.50 14 ASP B N 1
ATOM 2896 C CA . ASP B 1 14 ? 22.516 23.907 -39.489 1.00 34.46 14 ASP B CA 1
ATOM 2897 C C . ASP B 1 14 ? 21.457 24.810 -40.103 1.00 33.88 14 ASP B C 1
ATOM 2898 O O . ASP B 1 14 ? 21.660 25.366 -41.169 1.00 33.15 14 ASP B O 1
ATOM 2903 N N . LEU B 1 15 ? 20.329 24.945 -39.410 1.00 34.34 15 LEU B N 1
ATOM 2904 C CA . LEU B 1 15 ? 19.198 25.734 -39.891 1.00 33.20 15 LEU B CA 1
ATOM 2905 C C . LEU B 1 15 ? 19.423 27.233 -39.749 1.00 32.26 15 LEU B C 1
ATOM 2906 O O . LEU B 1 15 ? 19.091 27.993 -40.657 1.00 31.48 15 LEU B O 1
ATOM 2911 N N . PHE B 1 16 ? 19.974 27.660 -38.614 1.00 31.31 16 PHE B N 1
ATOM 2912 C CA . PHE B 1 16 ? 20.376 29.057 -38.447 1.00 30.49 16 PHE B CA 1
ATOM 2913 C C . PHE B 1 16 ? 21.200 29.547 -39.649 1.00 31.80 16 PHE B C 1
ATOM 2914 O O . PHE B 1 16 ? 20.908 30.613 -40.202 1.00 30.07 16 PHE B O 1
ATOM 2922 N N . LYS B 1 17 ? 22.192 28.746 -40.055 1.00 31.96 17 LYS B N 1
ATOM 2923 C CA . LYS B 1 17 ? 23.089 29.071 -41.179 1.00 33.93 17 LYS B CA 1
ATOM 2924 C C . LYS B 1 17 ? 22.349 29.250 -42.495 1.00 34.59 17 LYS B C 1
ATOM 2925 O O . LYS B 1 17 ? 22.643 30.180 -43.251 1.00 36.58 17 LYS B O 1
ATOM 2931 N N . GLN B 1 18 ? 21.395 28.358 -42.764 1.00 34.21 18 GLN B N 1
ATOM 2932 C CA . GLN B 1 18 ? 20.521 28.488 -43.925 1.00 35.02 18 GLN B CA 1
ATOM 2933 C C . GLN B 1 18 ? 19.798 29.817 -43.888 1.00 36.39 18 GLN B C 1
ATOM 2934 O O . GLN B 1 18 ? 19.837 30.562 -44.867 1.00 36.64 18 GLN B O 1
ATOM 2940 N N . LEU B 1 19 ? 19.147 30.110 -42.756 1.00 36.98 19 LEU B N 1
ATOM 2941 C CA . LEU B 1 19 ? 18.377 31.351 -42.583 1.00 37.16 19 LEU B CA 1
ATOM 2942 C C . LEU B 1 19 ? 19.227 32.604 -42.783 1.00 38.34 19 LEU B C 1
ATOM 2943 O O . LEU B 1 19 ? 18.790 33.563 -43.427 1.00 37.64 19 LEU B O 1
ATOM 2954 N N . GLU B 1 21 ? 21.806 32.817 -44.627 1.00 42.58 21 GLU B N 1
ATOM 2955 C CA . GLU B 1 21 ? 22.102 32.872 -46.068 1.00 44.37 21 GLU B CA 1
ATOM 2956 C C . GLU B 1 21 ? 20.944 33.457 -46.874 1.00 44.82 21 GLU B C 1
ATOM 2957 O O . GLU B 1 21 ? 21.163 34.042 -47.928 1.00 45.61 21 GLU B O 1
ATOM 2959 N N . LYS B 1 22 ? 19.718 33.284 -46.378 1.00 44.98 22 LYS B N 1
ATOM 2960 C CA . LYS B 1 22 ? 18.516 33.805 -47.044 1.00 44.79 22 LYS B CA 1
ATOM 2961 C C . LYS B 1 22 ? 18.133 35.199 -46.550 1.00 43.93 22 LYS B C 1
ATOM 2962 O O . LYS B 1 22 ? 17.358 35.902 -47.194 1.00 43.82 22 LYS B O 1
ATOM 2968 N N . GLU B 1 23 ? 18.679 35.595 -45.406 1.00 43.18 23 GLU B N 1
ATOM 2969 C CA . GLU B 1 23 ? 18.314 36.859 -44.772 1.00 42.93 23 GLU B CA 1
ATOM 2970 C C . GLU B 1 23 ? 19.583 37.550 -44.276 1.00 42.08 23 GLU B C 1
ATOM 2971 O O . GLU B 1 23 ? 19.721 37.816 -43.077 1.00 41.85 23 GLU B O 1
ATOM 2975 N N . PRO B 1 24 ? 20.527 37.847 -45.198 1.00 42.00 24 PRO B N 1
ATOM 2976 C CA . PRO B 1 24 ? 21.817 38.361 -44.737 1.00 41.44 24 PRO B CA 1
ATOM 2977 C C . PRO B 1 24 ? 21.724 39.772 -44.164 1.00 41.30 24 PRO B C 1
ATOM 2978 O O . PRO B 1 24 ? 22.566 40.162 -43.361 1.00 42.97 24 PRO B O 1
ATOM 2982 N N . LEU B 1 25 ? 20.688 40.509 -44.553 1.00 40.86 25 LEU B N 1
ATOM 2983 C CA . LEU B 1 25 ? 20.573 41.931 -44.228 1.00 40.11 25 LEU B CA 1
ATOM 2984 C C . LEU B 1 25 ? 19.419 42.258 -43.283 1.00 40.02 25 LEU B C 1
ATOM 2985 O O . LEU B 1 25 ? 19.069 43.430 -43.089 1.00 40.85 25 LEU B O 1
ATOM 2990 N N . GLY B 1 26 ? 18.817 41.229 -42.707 1.00 38.84 26 GLY B N 1
ATOM 2991 C CA . GLY B 1 26 ? 17.732 41.436 -41.760 1.00 37.78 26 GLY B CA 1
ATOM 2992 C C . GLY B 1 26 ? 17.997 40.710 -40.466 1.00 35.66 26 GLY B C 1
ATOM 2993 O O . GLY B 1 26 ? 18.934 39.918 -40.372 1.00 37.38 26 GLY B O 1
ATOM 2994 N N . ASN B 1 27 ? 17.176 40.992 -39.461 1.00 34.15 27 ASN B N 1
ATOM 2995 C CA . ASN B 1 27 ? 17.205 40.230 -38.221 1.00 33.07 27 ASN B CA 1
ATOM 2996 C C . ASN B 1 27 ? 16.771 38.797 -38.484 1.00 30.89 27 ASN B C 1
ATOM 2997 O O . ASN B 1 27 ? 15.915 38.554 -39.333 1.00 30.43 27 ASN B O 1
ATOM 3002 N N . VAL B 1 28 ? 17.392 37.858 -37.777 1.00 29.86 28 VAL B N 1
ATOM 3003 C CA . VAL B 1 28 ? 16.992 36.457 -37.820 1.00 29.63 28 VAL B CA 1
ATOM 3004 C C . VAL B 1 28 ? 16.510 36.065 -36.423 1.00 29.61 28 VAL B C 1
ATOM 3005 O O . VAL B 1 28 ? 17.112 36.452 -35.422 1.00 30.71 28 VAL B O 1
ATOM 3009 N N . LEU B 1 29 ? 15.398 35.335 -36.372 1.00 29.00 29 LEU B N 1
ATOM 3010 C CA . LEU B 1 29 ? 14.885 34.766 -35.141 1.00 28.63 29 LEU B CA 1
ATOM 3011 C C . LEU B 1 29 ? 14.018 33.546 -35.463 1.00 28.85 29 LEU B C 1
ATOM 3012 O O . LEU B 1 29 ? 13.107 33.613 -36.302 1.00 27.63 29 LEU B O 1
ATOM 3017 N N . PHE B 1 30 ? 14.333 32.428 -34.813 1.00 29.36 30 PHE B N 1
ATOM 3018 C CA . PHE B 1 30 ? 13.497 31.220 -34.868 1.00 29.12 30 PHE B CA 1
ATOM 3019 C C . PHE B 1 30 ? 13.541 30.439 -33.556 1.00 29.21 30 PHE B C 1
ATOM 3020 O O . PHE B 1 30 ? 14.316 30.774 -32.647 1.00 27.42 30 PHE B O 1
ATOM 3028 N N . SER B 1 31 ? 12.674 29.434 -33.445 1.00 27.93 31 SER B N 1
ATOM 3029 C CA . SER B 1 31 ? 12.659 28.552 -32.285 1.00 29.05 31 SER B CA 1
ATOM 3030 C C . SER B 1 31 ? 12.980 27.133 -32.728 1.00 29.34 31 SER B C 1
ATOM 3031 O O . SER B 1 31 ? 12.079 26.376 -33.087 1.00 29.89 31 SER B O 1
ATOM 3034 N N . PRO B 1 32 ? 14.275 26.773 -32.735 1.00 30.44 32 PRO B N 1
ATOM 3035 C CA . PRO B 1 32 ? 14.688 25.461 -33.245 1.00 31.02 32 PRO B CA 1
ATOM 3036 C C . PRO B 1 32 ? 14.075 24.265 -32.502 1.00 30.75 32 PRO B C 1
ATOM 3037 O O . PRO B 1 32 ? 13.779 23.251 -33.128 1.00 32.74 32 PRO B O 1
ATOM 3041 N N . ILE B 1 33 ? 13.881 24.389 -31.192 1.00 30.84 33 ILE B N 1
ATOM 3042 C CA . ILE B 1 33 ? 13.272 23.331 -30.376 1.00 30.38 33 ILE B CA 1
ATOM 3043 C C . ILE B 1 33 ? 11.862 22.934 -30.847 1.00 31.54 33 ILE B C 1
ATOM 3044 O O . ILE B 1 33 ? 11.535 21.739 -30.906 1.00 30.39 33 ILE B O 1
ATOM 3049 N N . CYS B 1 34 ? 11.038 23.930 -31.191 1.00 30.85 34 CYS B N 1
ATOM 3050 C CA . CYS B 1 34 ? 9.691 23.668 -31.712 1.00 32.20 34 CYS B CA 1
ATOM 3051 C C . CYS B 1 34 ? 9.743 22.870 -33.003 1.00 31.85 34 CYS B C 1
ATOM 3052 O O . CYS B 1 34 ? 8.990 21.915 -33.179 1.00 33.51 34 CYS B O 1
ATOM 3055 N N . LEU B 1 35 ? 10.638 23.271 -33.898 1.00 32.68 35 LEU B N 1
ATOM 3056 C CA . LEU B 1 35 ? 10.767 22.620 -35.196 1.00 32.70 35 LEU B CA 1
ATOM 3057 C C . LEU B 1 35 ? 11.307 21.201 -35.012 1.00 31.99 35 LEU B C 1
ATOM 3058 O O . LEU B 1 35 ? 10.802 20.255 -35.620 1.00 31.84 35 LEU B O 1
ATOM 3063 N N . SER B 1 36 ? 12.306 21.056 -34.142 1.00 32.00 36 SER B N 1
ATOM 3064 C CA . SER B 1 36 ? 12.838 19.749 -33.780 1.00 32.69 36 SER B CA 1
ATOM 3065 C C . SER B 1 36 ? 11.760 18.832 -33.196 1.00 34.41 36 SER B C 1
ATOM 3066 O O . SER B 1 36 ? 11.677 17.661 -33.574 1.00 33.95 36 SER B O 1
ATOM 3069 N N . THR B 1 37 ? 10.939 19.365 -32.285 1.00 36.24 37 THR B N 1
ATOM 3070 C CA . THR B 1 37 ? 9.889 18.576 -31.629 1.00 37.15 37 THR B CA 1
ATOM 3071 C C . THR B 1 37 ? 8.857 18.125 -32.657 1.00 38.47 37 THR B C 1
ATOM 3072 O O . THR B 1 37 ? 8.476 16.961 -32.681 1.00 40.67 37 THR B O 1
ATOM 3076 N N . SER B 1 38 ? 8.429 19.050 -33.513 1.00 38.22 38 SER B N 1
ATOM 3077 C CA . SER B 1 38 ? 7.401 18.767 -34.522 1.00 37.93 38 SER B CA 1
ATOM 3078 C C . SER B 1 38 ? 7.849 17.704 -35.523 1.00 37.56 38 SER B C 1
ATOM 3079 O O . SER B 1 38 ? 7.058 16.848 -35.938 1.00 36.58 38 SER B O 1
ATOM 3082 N N . LEU B 1 39 ? 9.117 17.772 -35.917 1.00 36.70 39 LEU B N 1
ATOM 3083 C CA . LEU B 1 39 ? 9.668 16.840 -36.894 1.00 37.35 39 LEU B CA 1
ATOM 3084 C C . LEU B 1 39 ? 9.931 15.452 -36.305 1.00 37.70 39 LEU B C 1
ATOM 3085 O O . LEU B 1 39 ? 9.872 14.455 -37.021 1.00 37.25 39 LEU B O 1
ATOM 3090 N N . SER B 1 40 ? 10.203 15.386 -35.004 1.00 37.52 40 SER B N 1
ATOM 3091 C CA . SER B 1 40 ? 10.343 14.099 -34.328 1.00 39.37 40 SER B CA 1
ATOM 3092 C C . SER B 1 40 ? 8.995 13.373 -34.256 1.00 40.10 40 SER B C 1
ATOM 3093 O O . SER B 1 40 ? 8.942 12.151 -34.371 1.00 41.44 40 SER B O 1
ATOM 3096 N N . LEU B 1 41 ? 7.917 14.137 -34.074 1.00 40.40 41 LEU B N 1
ATOM 3097 C CA . LEU B 1 41 ? 6.557 13.604 -34.097 1.00 40.47 41 LEU B CA 1
ATOM 3098 C C . LEU B 1 41 ? 6.218 13.029 -35.465 1.00 42.03 41 LEU B C 1
ATOM 3099 O O . LEU B 1 41 ? 5.660 11.933 -35.561 1.00 43.14 41 LEU B O 1
ATOM 3104 N N . ALA B 1 42 ? 6.552 13.771 -36.517 1.00 42.99 42 ALA B N 1
ATOM 3105 C CA . ALA B 1 42 ? 6.381 13.297 -37.885 1.00 43.86 42 ALA B CA 1
ATOM 3106 C C . ALA B 1 42 ? 7.163 12.003 -38.121 1.00 44.65 42 ALA B C 1
ATOM 3107 O O . ALA B 1 42 ? 6.665 11.093 -38.782 1.00 45.43 42 ALA B O 1
ATOM 3109 N N . GLN B 1 43 ? 8.372 11.923 -37.563 1.00 44.41 43 GLN B N 1
ATOM 3110 C CA . GLN B 1 43 ? 9.232 10.746 -37.722 1.00 43.15 43 GLN B CA 1
ATOM 3111 C C . GLN B 1 43 ? 8.573 9.480 -37.162 1.00 44.29 43 GLN B C 1
ATOM 3112 O O . GLN B 1 43 ? 8.694 8.407 -37.753 1.00 43.80 43 GLN B O 1
ATOM 3118 N N . VAL B 1 44 ? 7.868 9.617 -36.036 1.00 44.29 44 VAL B N 1
ATOM 3119 C CA . VAL B 1 44 ? 7.166 8.489 -35.408 1.00 45.24 44 VAL B CA 1
ATOM 3120 C C . VAL B 1 44 ? 6.212 7.806 -36.396 1.00 44.97 44 VAL B C 1
ATOM 3121 O O . VAL B 1 44 ? 6.087 6.584 -36.394 1.00 45.43 44 VAL B O 1
ATOM 3125 N N . GLY B 1 45 ? 5.565 8.601 -37.248 1.00 45.10 45 GLY B N 1
ATOM 3126 C CA . GLY B 1 45 ? 4.657 8.080 -38.265 1.00 45.16 45 GLY B CA 1
ATOM 3127 C C . GLY B 1 45 ? 5.336 7.637 -39.551 1.00 46.14 45 GLY B C 1
ATOM 3128 O O . GLY B 1 45 ? 4.689 7.086 -40.441 1.00 45.77 45 GLY B O 1
ATOM 3129 N N . ALA B 1 46 ? 6.642 7.871 -39.646 1.00 47.04 46 ALA B N 1
ATOM 3130 C CA . ALA B 1 46 ? 7.394 7.595 -40.869 1.00 47.38 46 ALA B CA 1
ATOM 3131 C C . ALA B 1 46 ? 8.177 6.285 -40.797 1.00 47.55 46 ALA B C 1
ATOM 3132 O O . ALA B 1 46 ? 8.487 5.793 -39.710 1.00 45.88 46 ALA B O 1
ATOM 3134 N N . LYS B 1 47 ? 8.492 5.732 -41.969 1.00 48.45 47 LYS B N 1
ATOM 3135 C CA . LYS B 1 47 ? 9.280 4.505 -42.075 1.00 49.67 47 LYS B CA 1
ATOM 3136 C C . LYS B 1 47 ? 10.331 4.622 -43.181 1.00 49.27 47 LYS B C 1
ATOM 3137 O O . LYS B 1 47 ? 10.284 5.550 -43.987 1.00 50.18 47 LYS B O 1
ATOM 3143 N N . GLY B 1 48 ? 11.276 3.683 -43.204 1.00 48.94 48 GLY B N 1
ATOM 3144 C CA . GLY B 1 48 ? 12.280 3.595 -44.268 1.00 48.37 48 GLY B CA 1
ATOM 3145 C C . GLY B 1 48 ? 13.186 4.806 -44.384 1.00 48.26 48 GLY B C 1
ATOM 3146 O O . GLY B 1 48 ? 13.646 5.341 -43.375 1.00 48.00 48 GLY B O 1
ATOM 3147 N N . ASP B 1 49 ? 13.442 5.241 -45.618 1.00 47.87 49 ASP B N 1
ATOM 3148 C CA . ASP B 1 49 ? 14.322 6.390 -45.855 1.00 47.98 49 ASP B CA 1
ATOM 3149 C C . ASP B 1 49 ? 13.682 7.735 -45.497 1.00 46.56 49 ASP B C 1
ATOM 3150 O O . ASP B 1 49 ? 14.387 8.727 -45.311 1.00 45.89 49 ASP B O 1
ATOM 3155 N N . THR B 1 50 ? 12.355 7.766 -45.411 1.00 45.61 50 THR B N 1
ATOM 3156 C CA . THR B 1 50 ? 11.652 8.941 -44.899 1.00 45.12 50 THR B CA 1
ATOM 3157 C C . THR B 1 50 ? 12.046 9.173 -43.435 1.00 45.21 50 THR B C 1
ATOM 3158 O O . THR B 1 50 ? 12.527 10.256 -43.083 1.00 45.10 50 THR B O 1
ATOM 3162 N N . ALA B 1 51 ? 11.864 8.150 -42.597 1.00 44.56 51 ALA B N 1
ATOM 3163 C CA . ALA B 1 51 ? 12.260 8.230 -41.189 1.00 45.11 51 ALA B CA 1
ATOM 3164 C C . ALA B 1 51 ? 13.768 8.441 -41.053 1.00 45.24 51 ALA B C 1
ATOM 3165 O O . ALA B 1 51 ? 14.208 9.265 -40.256 1.00 44.99 51 ALA B O 1
ATOM 3167 N N . ASN B 1 52 ? 14.550 7.701 -41.840 1.00 46.13 52 ASN B N 1
ATOM 3168 C CA . ASN B 1 52 ? 16.011 7.779 -41.780 1.00 47.35 52 ASN B CA 1
ATOM 3169 C C . ASN B 1 52 ? 16.538 9.169 -42.113 1.00 46.42 52 ASN B C 1
ATOM 3170 O O . ASN B 1 52 ? 17.466 9.654 -41.468 1.00 46.09 52 ASN B O 1
ATOM 3175 N N . GLU B 1 53 ? 15.931 9.806 -43.114 1.00 45.81 53 GLU B N 1
ATOM 3176 C CA . GLU B 1 53 ? 16.341 11.139 -43.557 1.00 45.53 53 GLU B CA 1
ATOM 3177 C C . GLU B 1 53 ? 16.087 12.192 -42.484 1.00 44.12 53 GLU B C 1
ATOM 3178 O O . GLU B 1 53 ? 16.947 13.031 -42.228 1.00 44.99 53 GLU B O 1
ATOM 3184 N N . ILE B 1 54 ? 14.909 12.132 -41.865 1.00 42.54 54 ILE B N 1
ATOM 3185 C CA . ILE B 1 54 ? 14.571 12.969 -40.708 1.00 42.11 54 ILE B CA 1
ATOM 3186 C C . ILE B 1 54 ? 15.621 12.848 -39.595 1.00 41.99 54 ILE B C 1
ATOM 3187 O O . ILE B 1 54 ? 16.109 13.857 -39.088 1.00 42.19 54 ILE B O 1
ATOM 3192 N N . GLY B 1 55 ? 15.957 11.612 -39.233 1.00 41.38 55 GLY B N 1
ATOM 3193 C CA . GLY B 1 55 ? 16.971 11.336 -38.225 1.00 42.40 55 GLY B CA 1
ATOM 3194 C C . GLY B 1 55 ? 18.349 11.852 -38.595 1.00 43.67 55 GLY B C 1
ATOM 3195 O O . GLY B 1 55 ? 19.127 12.217 -37.717 1.00 43.59 55 GLY B O 1
ATOM 3196 N N . GLN B 1 56 ? 18.657 11.878 -39.893 1.00 44.52 56 GLN B N 1
ATOM 3197 C CA . GLN B 1 56 ? 19.921 12.444 -40.380 1.00 45.07 56 GLN B CA 1
ATOM 3198 C C . GLN B 1 56 ? 19.945 13.966 -40.200 1.00 44.22 56 GLN B C 1
ATOM 3199 O O . GLN B 1 56 ? 20.819 14.506 -39.520 1.00 45.33 56 GLN B O 1
ATOM 3205 N N . VAL B 1 57 ? 18.966 14.639 -40.797 1.00 43.33 57 VAL B N 1
ATOM 3206 C CA . VAL B 1 57 ? 18.889 16.100 -40.800 1.00 43.22 57 VAL B CA 1
ATOM 3207 C C . VAL B 1 57 ? 18.717 16.670 -39.384 1.00 43.52 57 VAL B C 1
ATOM 3208 O O . VAL B 1 57 ? 19.370 17.650 -39.019 1.00 44.27 57 VAL B O 1
ATOM 3212 N N . LEU B 1 58 ? 17.863 16.037 -38.586 1.00 43.37 58 LEU B N 1
ATOM 3213 C CA . LEU B 1 58 ? 17.658 16.457 -37.198 1.00 42.74 58 LEU B CA 1
ATOM 3214 C C . LEU B 1 58 ? 18.740 15.940 -36.251 1.00 42.04 58 LEU B C 1
ATOM 3215 O O . LEU B 1 58 ? 18.853 16.414 -35.117 1.00 40.96 58 LEU B O 1
ATOM 3220 N N . HIS B 1 59 ? 19.532 14.983 -36.737 1.00 42.12 59 HIS B N 1
ATOM 3221 C CA . HIS B 1 59 ? 20.637 14.366 -35.984 1.00 43.95 59 HIS B CA 1
ATOM 3222 C C . HIS B 1 59 ? 20.183 13.422 -34.864 1.00 43.99 59 HIS B C 1
ATOM 3223 O O . HIS B 1 59 ? 20.947 13.139 -33.943 1.00 43.16 59 HIS B O 1
ATOM 3230 N N . PHE B 1 60 ? 18.953 12.917 -34.971 1.00 46.87 60 PHE B N 1
ATOM 3231 C CA . PHE B 1 60 ? 18.377 11.992 -33.985 1.00 50.16 60 PHE B CA 1
ATOM 3232 C C . PHE B 1 60 ? 18.958 10.574 -34.023 1.00 52.41 60 PHE B C 1
ATOM 3233 O O . PHE B 1 60 ? 18.618 9.750 -33.172 1.00 53.35 60 PHE B O 1
ATOM 3241 N N . GLU B 1 61 ? 19.802 10.284 -35.010 1.00 54.83 61 GLU B N 1
ATOM 3242 C CA . GLU B 1 61 ? 20.302 8.921 -35.236 1.00 58.06 61 GLU B CA 1
ATOM 3243 C C . GLU B 1 61 ? 20.850 8.239 -33.977 1.00 59.52 61 GLU B C 1
ATOM 3244 O O . GLU B 1 61 ? 20.436 7.125 -33.638 1.00 59.81 61 GLU B O 1
ATOM 3250 N N . ASN B 1 62 ? 21.771 8.921 -33.293 1.00 60.61 62 ASN B N 1
ATOM 3251 C CA . ASN B 1 62 ? 22.458 8.380 -32.116 1.00 61.12 62 ASN B CA 1
ATOM 3252 C C . ASN B 1 62 ? 21.741 8.671 -30.793 1.00 61.28 62 ASN B C 1
ATOM 3253 O O . ASN B 1 62 ? 22.354 8.639 -29.722 1.00 62.11 62 ASN B O 1
ATOM 3256 N N . VAL B 1 63 ? 20.442 8.945 -30.873 1.00 60.49 63 VAL B N 1
ATOM 3257 C CA . VAL B 1 63 ? 19.646 9.243 -29.688 1.00 59.36 63 VAL B CA 1
ATOM 3258 C C . VAL B 1 63 ? 18.675 8.102 -29.394 1.00 59.25 63 VAL B C 1
ATOM 3259 O O . VAL B 1 63 ? 17.852 7.738 -30.242 1.00 58.78 63 VAL B O 1
ATOM 3263 N N . LYS B 1 64 ? 18.791 7.538 -28.193 1.00 58.65 64 LYS B N 1
ATOM 3264 C CA . LYS B 1 64 ? 17.853 6.531 -27.706 1.00 58.01 64 LYS B CA 1
ATOM 3265 C C . LYS B 1 64 ? 16.588 7.202 -27.166 1.00 57.08 64 LYS B C 1
ATOM 3266 O O . LYS B 1 64 ? 16.669 8.166 -26.393 1.00 57.21 64 LYS B O 1
ATOM 3268 N N . ASP B 1 65 ? 15.431 6.685 -27.581 1.00 54.99 65 ASP B N 1
ATOM 3269 C CA . ASP B 1 65 ? 14.115 7.167 -27.135 1.00 54.17 65 ASP B CA 1
ATOM 3270 C C . ASP B 1 65 ? 13.975 8.681 -27.282 1.00 52.29 65 ASP B C 1
ATOM 3271 O O . ASP B 1 65 ? 13.905 9.419 -26.296 1.00 51.78 65 ASP B O 1
ATOM 3276 N N . VAL B 1 66 ? 13.939 9.116 -28.537 1.00 50.44 66 VAL B N 1
ATOM 3277 C CA . VAL B 1 66 ? 13.714 10.513 -28.906 1.00 48.31 66 VAL B CA 1
ATOM 3278 C C . VAL B 1 66 ? 12.412 11.108 -28.320 1.00 47.19 66 VAL B C 1
ATOM 3279 O O . VAL B 1 66 ? 12.457 12.179 -27.715 1.00 46.15 66 VAL B O 1
ATOM 3283 N N . PRO B 1 67 ? 11.260 10.411 -28.475 1.00 47.17 67 PRO B N 1
ATOM 3284 C CA . PRO B 1 67 ? 9.996 11.008 -28.021 1.00 46.61 67 PRO B CA 1
ATOM 3285 C C . PRO B 1 67 ? 9.922 11.261 -26.516 1.00 46.80 67 PRO B C 1
ATOM 3286 O O . PRO B 1 67 ? 9.344 12.264 -26.093 1.00 46.54 67 PRO B O 1
ATOM 3290 N N . PHE B 1 68 ? 10.501 10.368 -25.714 1.00 47.21 68 PHE B N 1
ATOM 3291 C CA . PHE B 1 68 ? 10.554 10.584 -24.264 1.00 47.77 68 PHE B CA 1
ATOM 3292 C C . PHE B 1 68 ? 11.513 11.722 -23.912 1.00 47.27 68 PHE B C 1
ATOM 3293 O O . PHE B 1 68 ? 11.317 12.420 -22.917 1.00 47.44 68 PHE B O 1
ATOM 3301 N N . GLY B 1 69 ? 12.544 11.899 -24.732 1.00 45.31 69 GLY B N 1
ATOM 3302 C CA . GLY B 1 69 ? 13.462 13.017 -24.578 1.00 44.51 69 GLY B CA 1
ATOM 3303 C C . GLY B 1 69 ? 12.737 14.330 -24.778 1.00 43.21 69 GLY B C 1
ATOM 3304 O O . GLY B 1 69 ? 12.888 15.251 -23.984 1.00 43.47 69 GLY B O 1
ATOM 3305 N N . PHE B 1 70 ? 11.947 14.415 -25.845 1.00 42.17 70 PHE B N 1
ATOM 3306 C CA . PHE B 1 70 ? 11.148 15.607 -26.106 1.00 41.54 70 PHE B CA 1
ATOM 3307 C C . PHE B 1 70 ? 10.029 15.783 -25.085 1.00 42.26 70 PHE B C 1
ATOM 3308 O O . PHE B 1 70 ? 9.719 16.906 -24.690 1.00 42.67 70 PHE B O 1
ATOM 3316 N N . GLN B 1 71 ? 9.440 14.672 -24.649 1.00 43.15 71 GLN B N 1
ATOM 3317 C CA . GLN B 1 71 ? 8.465 14.689 -23.554 1.00 43.03 71 GLN B CA 1
ATOM 3318 C C . GLN B 1 71 ? 9.038 15.410 -22.329 1.00 42.94 71 GLN B C 1
ATOM 3319 O O . GLN B 1 71 ? 8.370 16.250 -21.732 1.00 43.49 71 GLN B O 1
ATOM 3325 N N . THR B 1 72 ? 10.280 15.079 -21.980 1.00 43.30 72 THR B N 1
ATOM 3326 C CA . THR B 1 72 ? 10.992 15.701 -20.861 1.00 42.97 72 THR B CA 1
ATOM 3327 C C . THR B 1 72 ? 11.261 17.189 -21.085 1.00 41.61 72 THR B C 1
ATOM 3328 O O . THR B 1 72 ? 11.088 17.993 -20.171 1.00 40.89 72 THR B O 1
ATOM 3332 N N . VAL B 1 73 ? 11.680 17.555 -22.295 1.00 41.36 73 VAL B N 1
ATOM 3333 C CA . VAL B 1 73 ? 11.903 18.960 -22.630 1.00 40.82 73 VAL B CA 1
ATOM 3334 C C . VAL B 1 73 ? 10.590 19.746 -22.594 1.00 42.10 73 VAL B C 1
ATOM 3335 O O . VAL B 1 73 ? 10.555 20.870 -22.094 1.00 42.59 73 VAL B O 1
ATOM 3339 N N . THR B 1 74 ? 9.517 19.150 -23.117 1.00 43.42 74 THR B N 1
ATOM 3340 C CA . THR B 1 74 ? 8.218 19.818 -23.200 1.00 44.39 74 THR B CA 1
ATOM 3341 C C . THR B 1 74 ? 7.632 20.057 -21.804 1.00 45.24 74 THR B C 1
ATOM 3342 O O . THR B 1 74 ? 7.131 21.144 -21.516 1.00 45.46 74 THR B O 1
ATOM 3346 N N . SER B 1 75 ? 7.718 19.037 -20.951 1.00 45.10 75 SER B N 1
ATOM 3347 C CA . SER B 1 75 ? 7.319 19.121 -19.547 1.00 45.74 75 SER B CA 1
ATOM 3348 C C . SER B 1 75 ? 8.014 20.272 -18.818 1.00 46.56 75 SER B C 1
ATOM 3349 O O . SER B 1 75 ? 7.350 21.093 -18.174 1.00 46.43 75 SER B O 1
ATOM 3352 N N . ASP B 1 76 ? 9.344 20.318 -18.927 1.00 46.75 76 ASP B N 1
ATOM 3353 C CA . ASP B 1 76 ? 10.158 21.365 -18.307 1.00 46.95 76 ASP B CA 1
ATOM 3354 C C . ASP B 1 76 ? 9.753 22.760 -18.774 1.00 46.70 76 ASP B C 1
ATOM 3355 O O . ASP B 1 76 ? 9.659 23.689 -17.966 1.00 45.59 76 ASP B O 1
ATOM 3360 N N . VAL B 1 77 ? 9.507 22.899 -20.074 1.00 46.07 77 VAL B N 1
ATOM 3361 C CA . VAL B 1 77 ? 9.178 24.199 -20.646 1.00 47.08 77 VAL B CA 1
ATOM 3362 C C . VAL B 1 77 ? 7.767 24.663 -20.305 1.00 47.33 77 VAL B C 1
ATOM 3363 O O . VAL B 1 77 ? 7.553 25.853 -20.052 1.00 48.65 77 VAL B O 1
ATOM 3367 N N . ASN B 1 78 ? 6.819 23.729 -20.286 1.00 46.87 78 ASN B N 1
ATOM 3368 C CA . ASN B 1 78 ? 5.437 24.036 -19.921 1.00 47.21 78 ASN B CA 1
ATOM 3369 C C . ASN B 1 78 ? 5.291 24.480 -18.463 1.00 46.42 78 ASN B C 1
ATOM 3370 O O . ASN B 1 78 ? 4.521 25.394 -18.170 1.00 45.74 78 ASN B O 1
ATOM 3375 N N . LYS B 1 79 ? 6.030 23.829 -17.561 1.00 46.40 79 LYS B N 1
ATOM 3376 C CA . LYS B 1 79 ? 6.097 24.229 -16.148 1.00 46.09 79 LYS B CA 1
ATOM 3377 C C . LYS B 1 79 ? 6.685 25.627 -16.012 1.00 46.10 79 LYS B C 1
ATOM 3378 O O . LYS B 1 79 ? 6.359 26.363 -15.084 1.00 48.36 79 LYS B O 1
ATOM 3384 N N . LEU B 1 80 ? 7.562 25.975 -16.945 1.00 44.00 80 LEU B N 1
ATOM 3385 C CA . LEU B 1 80 ? 8.243 27.259 -16.956 1.00 43.98 80 LEU B CA 1
ATOM 3386 C C . LEU B 1 80 ? 7.334 28.416 -17.380 1.00 44.31 80 LEU B C 1
ATOM 3387 O O . LEU B 1 80 ? 7.505 29.548 -16.923 1.00 44.50 80 LEU B O 1
ATOM 3392 N N . SER B 1 81 ? 6.370 28.127 -18.248 1.00 45.00 81 SER B N 1
ATOM 3393 C CA . SER B 1 81 ? 5.353 29.109 -18.637 1.00 46.96 81 SER B CA 1
ATOM 3394 C C . SER B 1 81 ? 4.390 29.479 -17.501 1.00 47.12 81 SER B C 1
ATOM 3395 O O . SER B 1 81 ? 3.643 30.458 -17.614 1.00 47.04 81 SER B O 1
ATOM 3398 N N . SER B 1 82 ? 4.419 28.700 -16.415 1.00 46.82 82 SER B N 1
ATOM 3399 C CA . SER B 1 82 ? 3.664 29.014 -15.197 1.00 46.50 82 SER B CA 1
ATOM 3400 C C . SER B 1 82 ? 4.125 30.319 -14.560 1.00 46.23 82 SER B C 1
ATOM 3401 O O . SER B 1 82 ? 3.330 31.017 -13.932 1.00 46.39 82 SER B O 1
ATOM 3404 N N . PHE B 1 83 ? 5.408 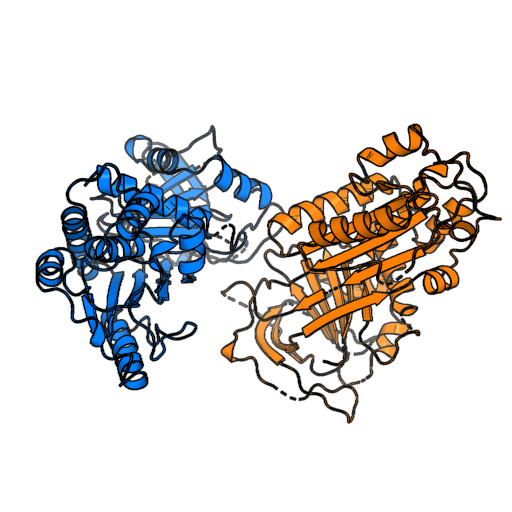30.641 -14.712 1.00 45.73 83 PHE B N 1
ATOM 3405 C CA . PHE B 1 83 ? 5.969 31.845 -14.095 1.00 46.04 83 PHE B CA 1
ATOM 3406 C C . PHE B 1 83 ? 6.828 32.715 -15.007 1.00 45.11 83 PHE B C 1
ATOM 3407 O O . PHE B 1 83 ? 7.340 33.747 -14.572 1.00 47.05 83 PHE B O 1
ATOM 3415 N N . TYR B 1 84 ? 6.973 32.301 -16.263 1.00 44.01 84 TYR B N 1
ATOM 3416 C CA . TYR B 1 84 ? 7.586 33.116 -17.307 1.00 42.32 84 TYR B CA 1
ATOM 3417 C C . TYR B 1 84 ? 6.486 33.489 -18.298 1.00 41.97 84 TYR B C 1
ATOM 3418 O O . TYR B 1 84 ? 5.542 32.725 -18.506 1.00 39.21 84 TYR B O 1
ATOM 3427 N N . SER B 1 85 ? 6.610 34.663 -18.909 1.00 41.93 85 SER B N 1
ATOM 3428 C CA . SER B 1 85 ? 5.740 35.042 -20.012 1.00 41.67 85 SER B CA 1
ATOM 3429 C C . SER B 1 85 ? 6.300 34.399 -21.278 1.00 40.95 85 SER B C 1
ATOM 3430 O O . SER B 1 85 ? 6.998 35.044 -22.069 1.00 39.89 85 SER B O 1
ATOM 3433 N N . LEU B 1 86 ? 5.997 33.110 -21.438 1.00 39.60 86 LEU B N 1
ATOM 3434 C CA . LEU B 1 86 ? 6.632 32.254 -22.435 1.00 37.14 86 LEU B CA 1
ATOM 3435 C C . LEU B 1 86 ? 5.623 31.243 -22.967 1.00 37.27 86 LEU B C 1
ATOM 3436 O O . LEU B 1 86 ? 4.958 30.568 -22.194 1.00 36.49 86 LEU B O 1
ATOM 3441 N N . LYS B 1 87 ? 5.523 31.136 -24.287 1.00 37.44 87 LYS B N 1
ATOM 3442 C CA . LYS B 1 87 ? 4.705 30.103 -24.913 1.00 38.27 87 LYS B CA 1
ATOM 3443 C C . LYS B 1 87 ? 5.434 29.481 -26.092 1.00 38.48 87 LYS B C 1
ATOM 3444 O O . LYS B 1 87 ? 5.940 30.196 -26.962 1.00 38.57 87 LYS B O 1
ATOM 3450 N N . LEU B 1 88 ? 5.510 28.152 -26.102 1.00 38.14 88 LEU B N 1
ATOM 3451 C CA . LEU B 1 88 ? 6.053 27.418 -27.241 1.00 38.56 88 LEU B CA 1
ATOM 3452 C C . LEU B 1 88 ? 5.003 26.422 -27.700 1.00 38.02 88 LEU B C 1
ATOM 3453 O O . LEU B 1 88 ? 4.823 25.371 -27.088 1.00 37.87 88 LEU B O 1
ATOM 3458 N N . ILE B 1 89 ? 4.295 26.767 -28.772 1.00 37.11 89 ILE B N 1
ATOM 3459 C CA . ILE B 1 89 ? 3.194 25.943 -29.259 1.00 36.90 89 ILE B CA 1
ATOM 3460 C C . ILE B 1 89 ? 3.589 25.182 -30.506 1.00 37.07 89 ILE B C 1
ATOM 3461 O O . ILE B 1 89 ? 4.003 25.784 -31.497 1.00 37.41 89 ILE B O 1
ATOM 3466 N N . LYS B 1 90 ? 3.445 23.859 -30.442 1.00 36.76 90 LYS B N 1
ATOM 3467 C CA . LYS B 1 90 ? 3.671 22.975 -31.577 1.00 38.18 90 LYS B CA 1
ATOM 3468 C C . LYS B 1 90 ? 2.385 22.207 -31.896 1.00 39.18 90 LYS B C 1
ATOM 3469 O O . LYS B 1 90 ? 1.805 21.559 -31.026 1.00 37.89 90 LYS B O 1
ATOM 3475 N N . ARG B 1 91 ? 1.940 22.299 -33.144 1.00 40.44 91 ARG B N 1
ATOM 3476 C CA . ARG B 1 91 ? 0.771 21.555 -33.596 1.00 43.22 91 ARG B CA 1
ATOM 3477 C C . ARG B 1 91 ? 1.069 20.851 -34.911 1.00 44.37 91 ARG B C 1
ATOM 3478 O O . ARG B 1 91 ? 1.701 21.418 -35.803 1.00 44.72 91 ARG B O 1
ATOM 3486 N N . LEU B 1 92 ? 0.631 19.601 -35.005 1.00 46.12 92 LEU B N 1
ATOM 3487 C CA . LEU B 1 92 ? 0.686 18.848 -36.246 1.00 47.06 92 LEU B CA 1
ATOM 3488 C C . LEU B 1 92 ? -0.745 18.588 -36.662 1.00 47.88 92 LEU B C 1
ATOM 3489 O O . LEU B 1 92 ? -1.429 17.756 -36.067 1.00 49.12 92 LEU B O 1
ATOM 3494 N N . TYR B 1 93 ? -1.213 19.327 -37.661 1.00 48.51 93 TYR B N 1
ATOM 3495 C CA . TYR B 1 93 ? -2.573 19.143 -38.148 1.00 49.04 93 TYR B CA 1
ATOM 3496 C C . TYR B 1 93 ? -2.562 18.146 -39.293 1.00 49.98 93 TYR B C 1
ATOM 3497 O O . TYR B 1 93 ? -1.867 18.337 -40.292 1.00 49.18 93 TYR B O 1
ATOM 3506 N N . VAL B 1 94 ? -3.331 17.078 -39.122 1.00 51.32 94 VAL B N 1
ATOM 3507 C CA . VAL B 1 94 ? -3.420 15.992 -40.085 1.00 53.37 94 VAL B CA 1
ATOM 3508 C C . VAL B 1 94 ? -4.836 15.978 -40.646 1.00 55.43 94 VAL B C 1
ATOM 3509 O O . VAL B 1 94 ? -5.805 16.038 -39.884 1.00 54.60 94 VAL B O 1
ATOM 3513 N N . ASP B 1 95 ? -4.960 15.923 -41.972 1.00 57.57 95 ASP B N 1
ATOM 3514 C CA . ASP B 1 95 ? -6.280 15.841 -42.607 1.00 59.30 95 ASP B CA 1
ATOM 3515 C C . ASP B 1 95 ? -6.993 14.541 -42.228 1.00 60.38 95 ASP B C 1
ATOM 3516 O O . ASP B 1 95 ? -6.353 13.501 -42.048 1.00 60.58 95 ASP B O 1
ATOM 3521 N N . LYS B 1 96 ? -8.317 14.612 -42.109 1.00 61.27 96 LYS B N 1
ATOM 3522 C CA . LYS B 1 96 ? -9.126 13.464 -41.698 1.00 62.51 96 LYS B CA 1
ATOM 3523 C C . LYS B 1 96 ? -9.014 12.270 -42.659 1.00 62.92 96 LYS B C 1
ATOM 3524 O O . LYS B 1 96 ? -9.031 11.118 -42.222 1.00 62.44 96 LYS B O 1
ATOM 3530 N N . SER B 1 97 ? -8.867 12.556 -43.952 1.00 63.76 97 SER B N 1
ATOM 3531 C CA . SER B 1 97 ? -8.750 11.524 -44.990 1.00 64.94 97 SER B CA 1
ATOM 3532 C C . SER B 1 97 ? -7.587 10.544 -44.778 1.00 65.74 97 SER B C 1
ATOM 3533 O O . SER B 1 97 ? -7.543 9.480 -45.402 1.00 65.97 97 SER B O 1
ATOM 3535 N N . LEU B 1 98 ? -6.655 10.901 -43.896 1.00 65.70 98 LEU B N 1
ATOM 3536 C CA . LEU B 1 98 ? -5.501 10.048 -43.614 1.00 65.63 98 LEU B CA 1
ATOM 3537 C C . LEU B 1 98 ? -5.830 8.922 -42.632 1.00 65.53 98 LEU B C 1
ATOM 3538 O O . LEU B 1 98 ? -5.077 7.950 -42.530 1.00 65.59 98 LEU B O 1
ATOM 3543 N N . ASN B 1 99 ? -6.952 9.065 -41.923 1.00 65.20 99 ASN B N 1
ATOM 3544 C CA . ASN B 1 99 ? -7.438 8.066 -40.961 1.00 65.21 99 ASN B CA 1
ATOM 3545 C C . ASN B 1 99 ? -6.326 7.543 -40.053 1.00 64.53 99 ASN B C 1
ATOM 3546 O O . ASN B 1 99 ? -5.883 6.399 -40.190 1.00 64.59 99 ASN B O 1
ATOM 3551 N N . LEU B 1 100 ? -5.888 8.395 -39.129 1.00 63.90 100 LEU B N 1
ATOM 3552 C CA . LEU B 1 100 ? -4.695 8.144 -38.318 1.00 63.50 100 LEU B CA 1
ATOM 3553 C C . LEU B 1 100 ? -4.717 6.808 -37.572 1.00 63.00 100 LEU B C 1
ATOM 3554 O O . LEU B 1 100 ? -5.752 6.384 -37.054 1.00 62.43 100 LEU B O 1
ATOM 3556 N N . SER B 1 101 ? -3.555 6.160 -37.539 1.00 62.70 101 SER B N 1
ATOM 3557 C CA . SER B 1 101 ? -3.367 4.854 -36.907 1.00 62.59 101 SER B CA 1
ATOM 3558 C C . SER B 1 101 ? -3.549 4.922 -35.391 1.00 62.71 101 SER B C 1
ATOM 3559 O O . SER B 1 101 ? -3.115 5.881 -34.747 1.00 62.38 101 SER B O 1
ATOM 3562 N N . THR B 1 102 ? -4.192 3.899 -34.833 1.00 62.76 102 THR B N 1
ATOM 3563 C CA . THR B 1 102 ? -4.460 3.834 -33.396 1.00 63.09 102 THR B CA 1
ATOM 3564 C C . THR B 1 102 ? -3.174 3.599 -32.603 1.00 63.27 102 THR B C 1
ATOM 3565 O O . THR B 1 102 ? -2.995 4.173 -31.524 1.00 63.60 102 THR B O 1
ATOM 3569 N N . GLU B 1 103 ? -2.288 2.762 -33.145 1.00 62.73 103 GLU B N 1
ATOM 3570 C CA . GLU B 1 103 ? -0.962 2.534 -32.562 1.00 62.43 103 GLU B CA 1
ATOM 3571 C C . GLU B 1 103 ? -0.131 3.823 -32.546 1.00 62.21 103 GLU B C 1
ATOM 3572 O O . GLU B 1 103 ? 0.620 4.080 -31.600 1.00 62.33 103 GLU B O 1
ATOM 3574 N N . PHE B 1 104 ? -0.277 4.626 -33.599 1.00 61.88 104 PHE B N 1
ATOM 3575 C CA . PHE B 1 104 ? 0.399 5.918 -33.706 1.00 61.06 104 PHE B CA 1
ATOM 3576 C C . PHE B 1 104 ? -0.111 6.903 -32.652 1.00 60.50 104 PHE B C 1
ATOM 3577 O O . PHE B 1 104 ? 0.684 7.496 -31.927 1.00 60.59 104 PHE B O 1
ATOM 3585 N N . ILE B 1 105 ? -1.432 7.056 -32.569 1.00 59.91 105 ILE B N 1
ATOM 3586 C CA . ILE B 1 105 ? -2.075 7.963 -31.609 1.00 59.45 105 ILE B CA 1
ATOM 3587 C C . ILE B 1 105 ? -1.781 7.583 -30.151 1.00 59.15 105 ILE B C 1
ATOM 3588 O O . ILE B 1 105 ? -1.580 8.459 -29.310 1.00 59.13 105 ILE B O 1
ATOM 3593 N N . SER B 1 106 ? -1.752 6.282 -29.865 1.00 58.49 106 SER B N 1
ATOM 3594 C CA . SER B 1 106 ? -1.480 5.788 -28.514 1.00 58.40 106 SER B CA 1
ATOM 3595 C C . SER B 1 106 ? -0.034 6.040 -28.081 1.00 58.37 106 SER B C 1
ATOM 3596 O O . SER B 1 106 ? 0.202 6.567 -26.988 1.00 58.25 106 SER B O 1
ATOM 3599 N N . SER B 1 107 ? 0.923 5.677 -28.936 1.00 57.86 107 SER B N 1
ATOM 3600 C CA . SER B 1 107 ? 2.350 5.828 -28.621 1.00 58.20 107 SER B CA 1
ATOM 3601 C C . SER B 1 107 ? 2.799 7.291 -28.667 1.00 57.87 107 SER B C 1
ATOM 3602 O O . SER B 1 107 ? 3.893 7.640 -28.209 1.00 57.62 107 SER B O 1
ATOM 3605 N N . THR B 1 108 ? 1.933 8.138 -29.213 1.00 57.04 108 THR B N 1
ATOM 3606 C CA . THR B 1 108 ? 2.244 9.534 -29.455 1.00 56.52 108 THR B CA 1
ATOM 3607 C C . THR B 1 108 ? 1.531 10.412 -28.420 1.00 56.14 108 THR B C 1
ATOM 3608 O O . THR B 1 108 ? 1.880 11.581 -28.240 1.00 55.36 108 THR B O 1
ATOM 3612 N N . LYS B 1 109 ? 0.555 9.814 -27.732 1.00 55.68 109 LYS B N 1
ATOM 3613 C CA . LYS B 1 109 ? -0.343 10.516 -26.806 1.00 55.13 109 LYS B CA 1
ATOM 3614 C C . LYS B 1 109 ? 0.364 11.220 -25.643 1.00 54.75 109 LYS B C 1
ATOM 3615 O O . LYS B 1 109 ? 0.106 12.394 -25.384 1.00 55.32 109 LYS B O 1
ATOM 3617 N N . ARG B 1 110 ? 1.240 10.504 -24.942 1.00 53.96 110 ARG B N 1
ATOM 3618 C CA . ARG B 1 110 ? 1.957 11.081 -23.803 1.00 52.77 110 ARG B CA 1
ATOM 3619 C C . ARG B 1 110 ? 3.131 11.979 -24.219 1.00 51.99 110 ARG B C 1
ATOM 3620 O O . ARG B 1 110 ? 3.215 13.117 -23.753 1.00 52.93 110 ARG B O 1
ATOM 3622 N N . PRO B 1 111 ? 4.032 11.487 -25.100 1.00 50.24 111 PRO B N 1
ATOM 3623 C CA . PRO B 1 111 ? 5.206 12.293 -25.454 1.00 49.26 111 PRO B CA 1
ATOM 3624 C C . PRO B 1 111 ? 4.879 13.577 -26.216 1.00 47.46 111 PRO B C 1
ATOM 3625 O O . PRO B 1 111 ? 5.616 14.555 -26.107 1.00 47.54 111 PRO B O 1
ATOM 3629 N N . TYR B 1 112 ? 3.788 13.568 -26.978 1.00 46.15 112 TYR B N 1
ATOM 3630 C CA . TYR B 1 112 ? 3.408 14.719 -27.791 1.00 46.69 112 TYR B CA 1
ATOM 3631 C C . TYR B 1 112 ? 1.999 15.210 -27.462 1.00 46.94 112 TYR B C 1
ATOM 3632 O O . TYR B 1 112 ? 1.226 15.563 -28.363 1.00 46.85 112 TYR B O 1
ATOM 3641 N N . ALA 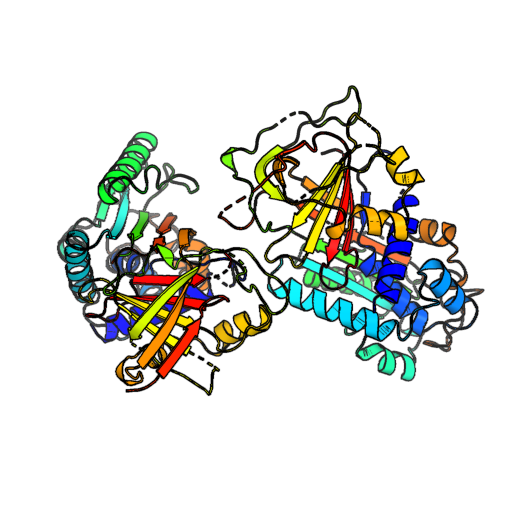B 1 113 ? 1.691 15.260 -26.163 1.00 46.13 113 ALA B N 1
ATOM 3642 C CA . ALA B 1 113 ? 0.350 15.591 -25.675 1.00 46.54 113 ALA B CA 1
ATOM 3643 C C . ALA B 1 113 ? -0.184 16.902 -26.234 1.00 46.25 113 ALA B C 1
ATOM 3644 O O . ALA B 1 113 ? 0.477 17.942 -26.135 1.00 46.41 113 ALA B O 1
ATOM 3646 N N . LYS B 1 114 ? -1.376 16.824 -26.829 1.00 45.99 114 LYS B N 1
ATOM 3647 C CA . LYS B 1 114 ? -2.097 17.972 -27.399 1.00 47.14 114 LYS B CA 1
ATOM 3648 C C . LYS B 1 114 ? -1.461 18.543 -28.671 1.00 48.19 114 LYS B C 1
ATOM 3649 O O . LYS B 1 114 ? -2.010 19.461 -29.281 1.00 48.92 114 LYS B O 1
ATOM 3651 N N . GLU B 1 115 ? -0.327 17.985 -29.083 1.00 48.52 115 GLU B N 1
ATOM 3652 C CA . GLU B 1 115 ? 0.425 18.532 -30.218 1.00 50.06 115 GLU B CA 1
ATOM 3653 C C . GLU B 1 115 ? -0.008 17.940 -31.557 1.00 50.69 115 GLU B C 1
ATOM 3654 O O . GLU B 1 115 ? 0.519 18.306 -32.608 1.00 51.24 115 GLU B O 1
ATOM 3660 N N . LEU B 1 116 ? -0.990 17.043 -31.507 1.00 51.50 116 LEU B N 1
ATOM 3661 C CA . LEU B 1 116 ? -1.519 16.383 -32.696 1.00 52.54 116 LEU B CA 1
ATOM 3662 C C . LEU B 1 116 ? -3.036 16.542 -32.780 1.00 53.65 116 LEU B C 1
ATOM 3663 O O . LEU B 1 116 ? -3.753 16.247 -31.821 1.00 53.22 116 LEU B O 1
ATOM 3668 N N . GLU B 1 117 ? -3.514 17.011 -33.932 1.00 54.91 117 GLU B N 1
ATOM 3669 C CA . GLU B 1 117 ? -4.946 17.200 -34.173 1.00 56.27 117 GLU B CA 1
ATOM 3670 C C . GLU B 1 117 ? -5.329 16.791 -35.590 1.00 56.88 117 GLU B C 1
ATOM 3671 O O . GLU B 1 117 ? -4.603 17.083 -36.542 1.00 56.47 117 GLU B O 1
ATOM 3677 N N . THR B 1 118 ? -6.467 16.108 -35.724 1.00 57.65 118 THR B N 1
ATOM 3678 C CA . THR B 1 118 ? -7.032 15.799 -37.038 1.00 57.33 118 THR B CA 1
ATOM 3679 C C . THR B 1 118 ? -8.085 16.840 -37.400 1.00 57.05 118 THR B C 1
ATOM 3680 O O . THR B 1 118 ? -8.929 17.194 -36.572 1.00 56.65 118 THR B O 1
ATOM 3684 N N . VAL B 1 119 ? -8.019 17.331 -38.634 1.00 57.10 119 VAL B N 1
ATOM 3685 C CA . VAL B 1 119 ? -8.936 18.363 -39.130 1.00 57.80 119 VAL B CA 1
ATOM 3686 C C . VAL B 1 119 ? -9.364 18.054 -40.570 1.00 58.73 119 VAL B C 1
ATOM 3687 O O . VAL B 1 119 ? -8.832 17.130 -41.191 1.00 58.97 119 VAL B O 1
ATOM 3691 N N . ASP B 1 120 ? -10.317 18.824 -41.096 1.00 58.72 120 ASP B N 1
ATOM 3692 C CA . ASP B 1 120 ? -10.812 18.612 -42.460 1.00 58.64 120 ASP B CA 1
ATOM 3693 C C . ASP B 1 120 ? -10.365 19.740 -43.396 1.00 58.23 120 ASP B C 1
ATOM 3694 O O . ASP B 1 120 ? -11.082 20.729 -43.577 1.00 58.13 120 ASP B O 1
ATOM 3699 N N . PHE B 1 121 ? -9.169 19.596 -43.971 1.00 57.27 121 PHE B N 1
ATOM 3700 C CA . PHE B 1 121 ? -8.671 20.545 -44.972 1.00 56.39 121 PHE B CA 1
ATOM 3701 C C . PHE B 1 121 ? -9.406 20.373 -46.305 1.00 56.82 121 PHE B C 1
ATOM 3702 O O . PHE B 1 121 ? -9.670 21.350 -47.008 1.00 56.15 121 PHE B O 1
ATOM 3710 N N . LYS B 1 122 ? -9.737 19.126 -46.635 1.00 57.83 122 LYS B N 1
ATOM 3711 C CA . LYS B 1 122 ? -10.346 18.779 -47.924 1.00 58.95 122 LYS B CA 1
ATOM 3712 C C . LYS B 1 122 ? -11.781 19.290 -48.090 1.00 59.44 122 LYS B C 1
ATOM 3713 O O . LYS B 1 122 ? -12.115 19.881 -49.118 1.00 59.61 122 LYS B O 1
ATOM 3715 N N . ASP B 1 123 ? -12.616 19.067 -47.078 1.00 60.01 123 ASP B N 1
ATOM 3716 C CA . ASP B 1 123 ? -14.052 19.336 -47.185 1.00 60.57 123 ASP B CA 1
ATOM 3717 C C . ASP B 1 123 ? -14.519 20.598 -46.458 1.00 61.11 123 ASP B C 1
ATOM 3718 O O . ASP B 1 123 ? -15.382 21.321 -46.959 1.00 60.71 123 ASP B O 1
ATOM 3723 N N . LYS B 1 124 ? -13.959 20.856 -45.279 1.00 61.48 124 LYS B N 1
ATOM 3724 C CA . LYS B 1 124 ? -14.304 22.057 -44.525 1.00 61.91 124 LYS B CA 1
ATOM 3725 C C . LYS B 1 124 ? -13.090 22.973 -44.385 1.00 62.58 124 LYS B C 1
ATOM 3726 O O . LYS B 1 124 ? -12.642 23.261 -43.274 1.00 63.26 124 LYS B O 1
ATOM 3728 N N . LEU B 1 125 ? -12.566 23.428 -45.522 1.00 62.75 125 LEU B N 1
ATOM 3729 C CA . LEU B 1 125 ? -11.347 24.240 -45.548 1.00 63.19 125 LEU B CA 1
ATOM 3730 C C . LEU B 1 125 ? -11.531 25.579 -44.840 1.00 62.85 125 LEU B C 1
ATOM 3731 O O . LEU B 1 125 ? -10.678 25.982 -44.050 1.00 63.38 125 LEU B O 1
ATOM 3736 N N . GLU B 1 126 ? -12.640 26.257 -45.130 1.00 62.41 126 GLU B N 1
ATOM 3737 C CA . GLU B 1 126 ? -12.943 27.563 -44.542 1.00 62.56 126 GLU B CA 1
ATOM 3738 C C . GLU B 1 126 ? -13.048 27.503 -43.016 1.00 62.25 126 GLU B C 1
ATOM 3739 O O . GLU B 1 126 ? -12.478 28.346 -42.315 1.00 62.09 126 GLU B O 1
ATOM 3741 N N . GLU B 1 127 ? -13.770 26.499 -42.517 1.00 61.95 127 GLU B N 1
ATOM 3742 C CA . GLU B 1 127 ? -14.002 26.329 -41.081 1.00 61.60 127 GLU B CA 1
ATOM 3743 C C . GLU B 1 127 ? -12.728 25.921 -40.344 1.00 60.78 127 GLU B C 1
ATOM 3744 O O . GLU B 1 127 ? -12.464 26.402 -39.240 1.00 60.17 127 GLU B O 1
ATOM 3746 N N . THR B 1 128 ? -11.947 25.041 -40.969 1.00 60.69 128 THR B N 1
ATOM 3747 C CA . THR B 1 128 ? -10.668 24.584 -40.422 1.00 60.65 128 THR B CA 1
ATOM 3748 C C . THR B 1 128 ? -9.686 25.745 -40.242 1.00 60.39 128 THR B C 1
ATOM 3749 O O . THR B 1 128 ? -9.118 25.911 -39.162 1.00 60.68 128 THR B O 1
ATOM 3753 N N . LYS B 1 129 ? -9.508 26.551 -41.290 1.00 59.97 129 LYS B N 1
ATOM 3754 C CA . LYS B 1 129 ? -8.638 27.732 -41.229 1.00 60.02 129 LYS B CA 1
ATOM 3755 C C . LYS B 1 129 ? -8.963 28.662 -40.056 1.00 58.78 129 LYS B C 1
ATOM 3756 O O . LYS B 1 129 ? -8.057 29.124 -39.360 1.00 58.78 129 LYS B O 1
ATOM 3762 N N . GLY B 1 130 ? -10.250 28.923 -39.840 1.00 57.10 130 GLY B N 1
ATOM 3763 C CA . GLY B 1 130 ? -10.705 29.700 -38.688 1.00 55.43 130 GLY B CA 1
ATOM 3764 C C . GLY B 1 130 ? -10.458 28.979 -37.375 1.00 54.74 130 GLY B C 1
ATOM 3765 O O . GLY B 1 130 ? -10.021 29.588 -36.396 1.00 54.63 130 GLY B O 1
ATOM 3766 N N . GLN B 1 131 ? -10.727 27.674 -37.359 1.00 53.71 131 GLN B N 1
ATOM 3767 C CA . GLN B 1 131 ? -10.483 26.847 -36.174 1.00 53.36 131 GLN B CA 1
ATOM 3768 C C . GLN B 1 131 ? -9.006 26.814 -35.778 1.00 52.19 131 GLN B C 1
ATOM 3769 O O . GLN B 1 131 ? -8.683 26.782 -34.590 1.00 51.97 131 GLN B O 1
ATOM 3771 N N . ILE B 1 132 ? -8.118 26.816 -36.770 1.00 51.88 132 ILE B N 1
ATOM 3772 C CA . ILE B 1 132 ? -6.675 26.838 -36.507 1.00 51.08 132 ILE B CA 1
ATOM 3773 C C . ILE B 1 132 ? -6.241 28.233 -36.066 1.00 51.16 132 ILE B C 1
ATOM 3774 O O . ILE B 1 132 ? -5.486 28.378 -35.102 1.00 51.61 132 ILE B O 1
ATOM 3779 N N . ASN B 1 133 ? -6.735 29.253 -36.766 1.00 51.05 133 ASN B N 1
ATOM 3780 C CA . ASN B 1 133 ? -6.449 30.640 -36.415 1.00 50.96 133 ASN B CA 1
ATOM 3781 C C . ASN B 1 133 ? -6.860 30.998 -34.991 1.00 51.10 133 ASN B C 1
ATOM 3782 O O . ASN B 1 133 ? -6.093 31.630 -34.265 1.00 50.76 133 ASN B O 1
ATOM 3787 N N . ASN B 1 134 ? -8.060 30.569 -34.606 1.00 51.53 134 ASN B N 1
ATOM 3788 C CA . ASN B 1 134 ? -8.617 30.819 -33.274 1.00 51.36 134 ASN B CA 1
ATOM 3789 C C . ASN B 1 134 ? -7.917 30.062 -32.154 1.00 50.82 134 ASN B C 1
ATOM 3790 O O . ASN B 1 134 ? -7.565 30.649 -31.132 1.00 51.25 134 ASN B O 1
ATOM 3795 N N . SER B 1 135 ? -7.727 28.760 -32.357 1.00 50.44 135 SER B N 1
ATOM 3796 C CA . SER B 1 135 ? -6.997 27.908 -31.420 1.00 49.61 135 SER B CA 1
ATOM 3797 C C . SER B 1 135 ? -5.604 28.463 -31.098 1.00 49.10 135 SER B C 1
ATOM 3798 O O . SER B 1 135 ? -5.220 28.558 -29.928 1.00 47.95 135 SER B O 1
ATOM 3801 N N . ILE B 1 136 ? -4.859 28.830 -32.139 1.00 49.23 136 ILE B N 1
ATOM 3802 C CA . ILE B 1 136 ? -3.491 29.330 -31.975 1.00 49.69 136 ILE B CA 1
ATOM 3803 C C . ILE B 1 136 ? -3.475 30.708 -31.300 1.00 49.53 136 ILE B C 1
ATOM 3804 O O . ILE B 1 136 ? -2.621 30.969 -30.449 1.00 50.77 136 ILE B O 1
ATOM 3809 N N . LYS B 1 137 ? -4.420 31.572 -31.674 1.00 48.63 137 LYS B N 1
ATOM 3810 C CA . LYS B 1 137 ? -4.607 32.863 -31.009 1.00 48.99 137 LYS B CA 1
ATOM 3811 C C . LYS B 1 137 ? -4.761 32.668 -29.502 1.00 49.54 137 LYS B C 1
ATOM 3812 O O . LYS B 1 137 ? -4.082 33.319 -28.710 1.00 50.56 137 LYS B O 1
ATOM 3818 N N . ASP B 1 138 ? -5.652 31.755 -29.126 1.00 49.21 138 ASP B N 1
ATOM 3819 C CA . ASP B 1 138 ? -5.905 31.433 -27.731 1.00 48.92 138 ASP B CA 1
ATOM 3820 C C . ASP B 1 138 ? -4.664 30.870 -27.024 1.00 48.19 138 ASP B C 1
ATOM 3821 O O . ASP B 1 138 ? -4.317 31.310 -25.928 1.00 47.41 138 ASP B O 1
ATOM 3826 N N . LEU B 1 139 ? -3.996 29.912 -27.663 1.00 48.16 139 LEU B N 1
ATOM 3827 C CA . LEU B 1 139 ? -2.840 29.236 -27.064 1.00 47.98 139 LEU B CA 1
ATOM 3828 C C . LEU B 1 139 ? -1.618 30.135 -26.861 1.00 48.96 139 LEU B C 1
ATOM 3829 O O . LEU B 1 139 ? -0.773 29.858 -26.002 1.00 49.82 139 LEU B O 1
ATOM 3834 N N . THR B 1 140 ? -1.521 31.201 -27.650 1.00 48.89 140 THR B N 1
ATOM 3835 C CA . THR B 1 140 ? -0.438 32.171 -27.480 1.00 48.22 140 THR B CA 1
ATOM 3836 C C . THR B 1 140 ? -0.950 33.450 -26.823 1.00 48.10 140 THR B C 1
ATOM 3837 O O . THR B 1 140 ? -0.334 34.508 -26.943 1.00 48.15 140 THR B O 1
ATOM 3841 N N . ASP B 1 141 ? -2.088 33.333 -26.133 1.00 49.46 141 ASP B N 1
ATOM 3842 C CA . ASP B 1 141 ? -2.679 34.416 -25.331 1.00 49.13 141 ASP B CA 1
ATOM 3843 C C . ASP B 1 141 ? -2.946 35.692 -26.137 1.00 49.20 141 ASP B C 1
ATOM 3844 O O . ASP B 1 141 ? -2.641 36.803 -25.696 1.00 49.80 141 ASP B O 1
ATOM 3849 N N . GLY B 1 142 ? -3.504 35.512 -27.330 1.00 49.52 142 GLY B N 1
ATOM 3850 C CA . GLY B 1 142 ? -3.857 36.621 -28.207 1.00 49.37 142 GLY B CA 1
ATOM 3851 C C . GLY B 1 142 ? -2.729 37.190 -29.046 1.00 50.28 142 GLY B C 1
ATOM 3852 O O . GLY B 1 142 ? -2.970 38.055 -29.885 1.00 50.52 142 GLY B O 1
ATOM 3853 N N . HIS B 1 143 ? -1.499 36.719 -28.838 1.00 51.47 143 HIS B N 1
ATOM 3854 C CA . HIS B 1 143 ? -0.361 37.307 -29.549 1.00 52.37 143 HIS B CA 1
ATOM 3855 C C . HIS B 1 143 ? -0.333 37.014 -31.048 1.00 51.86 143 HIS B C 1
ATOM 3856 O O . HIS B 1 143 ? -0.058 37.912 -31.842 1.00 52.98 143 HIS B O 1
ATOM 3863 N N . PHE B 1 144 ? -0.613 35.769 -31.431 1.00 51.32 144 PHE B N 1
ATOM 3864 C CA . PHE B 1 144 ? -0.658 35.405 -32.852 1.00 51.10 144 PHE B CA 1
ATOM 3865 C C . PHE B 1 144 ? -2.093 35.328 -33.367 1.00 51.54 144 PHE B C 1
ATOM 3866 O O . PHE B 1 144 ? -2.771 34.306 -33.244 1.00 50.27 144 PHE B O 1
ATOM 3874 N N . GLU B 1 145 ? -2.520 36.451 -33.938 1.00 54.01 145 GLU B N 1
ATOM 3875 C CA . GLU B 1 145 ? -3.869 36.707 -34.446 1.00 56.04 145 GLU B CA 1
ATOM 3876 C C . GLU B 1 145 ? -4.352 35.739 -35.533 1.00 56.68 145 GLU B C 1
ATOM 3877 O O . GLU B 1 145 ? -5.348 35.029 -35.349 1.00 57.30 145 GLU B O 1
ATOM 3883 N N . ASN B 1 146 ? -3.652 35.743 -36.665 1.00 56.21 146 ASN B N 1
ATOM 3884 C CA . ASN B 1 146 ? -4.012 34.945 -37.829 1.00 55.65 146 ASN B CA 1
ATOM 3885 C C . ASN B 1 146 ? -2.758 34.300 -38.395 1.00 55.26 146 ASN B C 1
ATOM 3886 O O . ASN B 1 146 ? -2.123 34.833 -39.307 1.00 54.88 146 ASN B O 1
ATOM 3888 N N . ILE B 1 147 ? -2.409 33.145 -37.836 1.00 54.91 147 ILE B N 1
ATOM 3889 C CA . ILE B 1 147 ? -1.151 32.471 -38.149 1.00 54.75 147 ILE B CA 1
ATOM 3890 C C . ILE B 1 147 ? -1.105 31.896 -39.573 1.00 55.58 147 ILE B C 1
ATOM 3891 O O . ILE B 1 147 ? -0.020 31.655 -40.120 1.00 55.23 147 ILE B O 1
ATOM 3896 N N . LEU B 1 148 ? -2.280 31.697 -40.169 1.00 56.52 148 LEU B N 1
ATOM 3897 C CA . LEU B 1 148 ? -2.386 31.098 -41.500 1.00 57.50 148 LEU B CA 1
ATOM 3898 C C . LEU B 1 148 ? -2.390 32.132 -42.632 1.00 58.97 148 LEU B C 1
ATOM 3899 O O . LEU B 1 148 ? -2.484 31.769 -43.809 1.00 59.49 148 LEU B O 1
ATOM 3904 N N . ALA B 1 149 ? -2.271 33.409 -42.270 1.00 59.72 149 ALA B N 1
ATOM 3905 C CA . ALA B 1 149 ? -2.291 34.517 -43.230 1.00 60.91 149 ALA B CA 1
ATOM 3906 C C . ALA B 1 149 ? -1.200 34.407 -44.301 1.00 61.54 149 ALA B C 1
ATOM 3907 O O . ALA B 1 149 ? -0.008 34.549 -44.017 1.00 62.53 149 ALA B O 1
ATOM 3909 N N . SER B 1 152 ? 0.661 29.281 -47.326 1.00 68.23 152 SER B N 1
ATOM 3910 C CA . SER B 1 152 ? -0.536 28.981 -46.547 1.00 68.62 152 SER B CA 1
ATOM 3911 C C . SER B 1 152 ? -1.222 27.681 -46.998 1.00 68.09 152 SER B C 1
ATOM 3912 O O . SER B 1 152 ? -0.801 27.053 -47.975 1.00 68.51 152 SER B O 1
ATOM 3915 N N . VAL B 1 153 ? -2.275 27.289 -46.281 1.00 66.91 153 VAL B N 1
ATOM 3916 C CA . VAL B 1 153 ? -2.961 26.015 -46.516 1.00 65.71 153 VAL B CA 1
ATOM 3917 C C . VAL B 1 153 ? -4.094 26.086 -47.550 1.00 64.82 153 VAL B C 1
ATOM 3918 O O . VAL B 1 153 ? -4.675 27.149 -47.784 1.00 64.87 153 VAL B O 1
ATOM 3920 N N . ASN B 1 154 ? -4.381 24.940 -48.169 1.00 63.52 154 ASN B N 1
ATOM 3921 C CA . ASN B 1 154 ? -5.525 24.762 -49.073 1.00 62.25 154 ASN B CA 1
ATOM 3922 C C . ASN B 1 154 ? -6.125 23.366 -48.897 1.00 60.42 154 ASN B C 1
ATOM 3923 O O . ASN B 1 154 ? -5.747 22.652 -47.969 1.00 60.31 154 ASN B O 1
ATOM 3928 N N . ASP B 1 155 ? -7.052 22.972 -49.771 1.00 59.29 155 ASP B N 1
ATOM 3929 C CA . ASP B 1 155 ? -7.749 21.680 -49.618 1.00 58.08 155 ASP B CA 1
ATOM 3930 C C . ASP B 1 155 ? -6.873 20.456 -49.910 1.00 56.40 155 ASP B C 1
ATOM 3931 O O . ASP B 1 155 ? -7.264 19.319 -49.629 1.00 55.48 155 ASP B O 1
ATOM 3936 N N . GLN B 1 156 ? -5.685 20.707 -50.452 1.00 55.00 156 GLN B N 1
ATOM 3937 C CA . GLN B 1 156 ? -4.723 19.658 -50.775 1.00 54.19 156 GLN B CA 1
ATOM 3938 C C . GLN B 1 156 ? -3.780 19.337 -49.610 1.00 53.32 156 GLN B C 1
ATOM 3939 O O . GLN B 1 156 ? -3.008 18.375 -49.683 1.00 53.18 156 GLN B O 1
ATOM 3945 N N . THR B 1 157 ? -3.848 20.138 -48.545 1.00 51.18 157 THR B N 1
ATOM 3946 C CA . THR B 1 157 ? -3.020 19.935 -47.358 1.00 49.68 157 THR B CA 1
ATOM 3947 C C . THR B 1 157 ? -3.290 18.571 -46.721 1.00 48.85 157 THR B C 1
ATOM 3948 O O . THR B 1 157 ? -4.435 18.230 -46.410 1.00 48.21 157 THR B O 1
ATOM 3952 N N . LYS B 1 158 ? -2.224 17.793 -46.550 1.00 48.50 158 LYS B N 1
ATOM 3953 C CA . LYS B 1 158 ? -2.309 16.493 -45.888 1.00 48.09 158 LYS B CA 1
ATOM 3954 C C . LYS B 1 158 ? -1.874 16.668 -44.442 1.00 47.44 158 LYS B C 1
ATOM 3955 O O . LYS B 1 158 ? -2.623 16.346 -43.518 1.00 48.59 158 LYS B O 1
ATOM 3961 N N . ILE B 1 159 ? -0.656 17.179 -44.258 1.00 45.53 159 ILE B N 1
ATOM 3962 C CA . ILE B 1 159 ? -0.118 17.459 -42.932 1.00 43.94 159 ILE B CA 1
ATOM 3963 C C . ILE B 1 159 ? 0.428 18.890 -42.887 1.00 43.38 159 ILE B C 1
ATOM 3964 O O . ILE B 1 159 ? 1.150 19.321 -43.786 1.00 43.41 159 ILE B O 1
ATOM 3969 N N . LEU B 1 160 ? 0.047 19.629 -41.848 1.00 42.90 160 LEU B N 1
ATOM 3970 C CA . LEU B 1 160 ? 0.521 20.992 -41.637 1.00 41.18 160 LEU B CA 1
ATOM 3971 C C . LEU B 1 160 ? 1.236 21.098 -40.288 1.00 41.09 160 LEU B C 1
ATOM 3972 O O . LEU B 1 160 ? 0.655 20.761 -39.245 1.00 40.61 160 LEU B O 1
ATOM 3977 N N . VAL B 1 161 ? 2.494 21.547 -40.314 1.00 39.74 161 VAL B N 1
ATOM 3978 C CA . VAL B 1 161 ? 3.232 21.849 -39.080 1.00 38.28 161 VAL B CA 1
ATOM 3979 C C . VAL B 1 161 ? 3.060 23.319 -38.749 1.00 37.67 161 VAL B C 1
ATOM 3980 O O . VAL B 1 161 ? 3.319 24.177 -39.589 1.00 36.27 161 VAL B O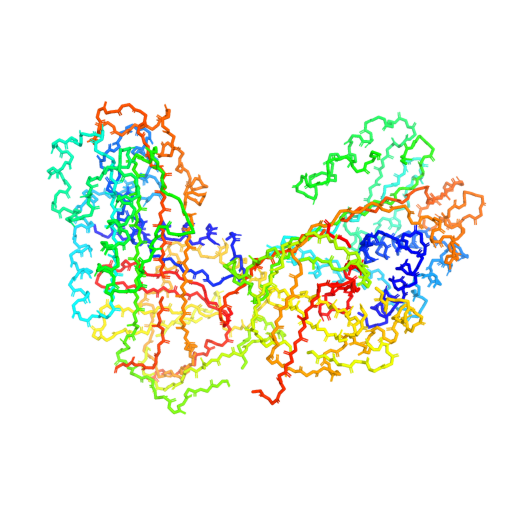 1
ATOM 3984 N N . VAL B 1 162 ? 2.610 23.597 -37.528 1.00 37.60 162 VAL B N 1
ATOM 3985 C CA . VAL B 1 162 ? 2.537 24.965 -37.023 1.00 36.72 162 VAL B CA 1
ATOM 3986 C C . VAL B 1 162 ? 3.371 25.099 -35.746 1.00 37.65 162 VAL B C 1
ATOM 3987 O O . VAL B 1 162 ? 3.160 24.375 -34.763 1.00 37.54 162 VAL B O 1
ATOM 3991 N N . ASN B 1 163 ? 4.335 26.015 -35.783 1.00 37.16 163 ASN B N 1
ATOM 3992 C CA . ASN B 1 163 ? 5.065 26.431 -34.592 1.00 36.78 163 ASN B CA 1
ATOM 3993 C C . ASN B 1 163 ? 4.772 27.899 -34.338 1.00 36.85 163 ASN B C 1
ATOM 3994 O O . ASN B 1 163 ? 4.910 28.725 -35.250 1.00 36.80 163 ASN B O 1
ATOM 3999 N N . ALA B 1 164 ? 4.378 28.213 -33.106 1.00 35.86 164 ALA B N 1
ATOM 4000 C CA . ALA B 1 164 ? 4.120 29.585 -32.682 1.00 36.33 164 ALA B CA 1
ATOM 4001 C C . ALA B 1 164 ? 4.751 29.776 -31.320 1.00 37.86 164 ALA B C 1
ATOM 4002 O O . ALA B 1 164 ? 4.393 29.084 -30.359 1.00 38.54 164 ALA B O 1
ATOM 4004 N N . ALA B 1 165 ? 5.687 30.713 -31.231 1.00 37.00 165 ALA B N 1
ATOM 4005 C CA . ALA B 1 165 ? 6.402 30.923 -29.975 1.00 38.21 165 ALA B CA 1
ATOM 4006 C C . ALA B 1 165 ? 6.600 32.388 -29.652 1.00 37.56 165 ALA B C 1
ATOM 4007 O O . ALA B 1 165 ? 6.845 33.199 -30.543 1.00 37.77 165 ALA B O 1
ATOM 4009 N N . TYR B 1 166 ? 6.505 32.722 -28.371 1.00 37.17 166 TYR B N 1
ATOM 4010 C CA . TYR B 1 166 ? 6.884 34.051 -27.909 1.00 37.28 166 TYR B CA 1
ATOM 4011 C C . TYR B 1 166 ? 7.495 34.017 -26.518 1.00 35.90 166 TYR B C 1
ATOM 4012 O O . TYR B 1 166 ? 7.288 33.066 -25.767 1.00 34.97 166 TYR B O 1
ATOM 4021 N N . PHE B 1 167 ? 8.253 35.065 -26.197 1.00 35.29 167 PHE B N 1
ATOM 4022 C CA . PHE B 1 167 ? 8.892 35.210 -24.889 1.00 34.39 167 PHE B CA 1
ATOM 4023 C C . PHE B 1 167 ? 9.081 36.691 -24.626 1.00 35.80 167 PHE B C 1
ATOM 4024 O O . PHE B 1 167 ? 9.652 37.418 -25.456 1.00 34.24 167 PHE B O 1
ATOM 4032 N N . VAL B 1 168 ? 8.560 37.130 -23.486 1.00 36.34 168 VAL B N 1
ATOM 4033 C CA . VAL B 1 168 ? 8.799 38.474 -22.977 1.00 37.72 168 VAL B CA 1
ATOM 4034 C C . VAL B 1 168 ? 9.777 38.284 -21.821 1.00 37.15 168 VAL B C 1
ATOM 4035 O O . VAL B 1 168 ? 9.403 37.809 -20.744 1.00 37.20 168 VAL B O 1
ATOM 4039 N N . GLY B 1 169 ? 11.032 38.650 -22.058 1.00 37.29 169 GLY B N 1
ATOM 4040 C CA . GLY B 1 169 ? 12.104 38.377 -21.110 1.00 37.52 169 GLY B CA 1
ATOM 4041 C C . GLY B 1 169 ? 11.944 39.084 -19.776 1.00 39.10 169 GLY B C 1
ATOM 4042 O O . GLY B 1 169 ? 11.467 40.211 -19.711 1.00 38.05 169 GLY B O 1
ATOM 4043 N N . LYS B 1 170 ? 12.360 38.409 -18.712 1.00 39.52 170 LYS B N 1
ATOM 4044 C CA . LYS B 1 170 ? 12.370 38.985 -17.385 1.00 38.84 170 LYS B CA 1
ATOM 4045 C C . LYS B 1 170 ? 13.713 38.623 -16.773 1.00 37.55 170 LYS B C 1
ATOM 4046 O O . LYS B 1 170 ? 13.946 37.465 -16.444 1.00 37.61 170 LYS B O 1
ATOM 4052 N N . TRP B 1 171 ? 14.595 39.612 -16.638 1.00 37.35 171 TRP B N 1
ATOM 4053 C CA . TRP B 1 171 ? 15.980 39.377 -16.215 1.00 38.38 171 TRP B CA 1
ATOM 4054 C C . TRP B 1 171 ? 16.120 38.943 -14.753 1.00 39.85 171 TRP B C 1
ATOM 4055 O O . TRP B 1 171 ? 15.272 39.253 -13.923 1.00 39.70 171 TRP B O 1
ATOM 4066 N N . MET B 1 172 ? 17.203 38.233 -14.442 1.00 40.54 172 MET B N 1
ATOM 4067 C CA . MET B 1 172 ? 17.553 37.969 -13.053 1.00 41.79 172 MET B CA 1
ATOM 4068 C C . MET B 1 172 ? 17.956 39.283 -12.385 1.00 41.77 172 MET B C 1
ATOM 4069 O O . MET B 1 172 ? 17.597 39.543 -11.238 1.00 42.15 172 MET B O 1
ATOM 4074 N N . LYS B 1 173 ? 18.703 40.098 -13.126 1.00 42.23 173 LYS B N 1
ATOM 4075 C CA . LYS B 1 173 ? 19.140 41.414 -12.683 1.00 41.08 173 LYS B CA 1
ATOM 4076 C C . LYS B 1 173 ? 18.591 42.446 -13.650 1.00 41.63 173 LYS B C 1
ATOM 4077 O O . LYS B 1 173 ? 19.038 42.523 -14.795 1.00 42.21 173 LYS B O 1
ATOM 4083 N N . LYS B 1 174 ? 17.619 43.232 -13.200 1.00 41.67 174 LYS B N 1
ATOM 4084 C CA . LYS B 1 174 ? 17.016 44.259 -14.050 1.00 42.38 174 LYS B CA 1
ATOM 4085 C C . LYS B 1 174 ? 18.023 45.323 -14.462 1.00 42.41 174 LYS B C 1
ATOM 4086 O O . LYS B 1 174 ? 19.071 45.489 -13.831 1.00 41.95 174 LYS B O 1
ATOM 4092 N N . PHE B 1 175 ? 17.695 46.026 -15.539 1.00 43.12 175 PHE B N 1
ATOM 4093 C CA . PHE B 1 175 ? 18.411 47.227 -15.923 1.00 43.03 175 PHE B CA 1
ATOM 4094 C C . PHE B 1 175 ? 17.676 48.381 -15.260 1.00 44.15 175 PHE B C 1
ATOM 4095 O O . PHE B 1 175 ? 16.443 48.384 -15.229 1.00 43.57 175 PHE B O 1
ATOM 4103 N N . PRO B 1 176 ? 18.421 49.352 -14.700 1.00 45.75 176 PRO B N 1
ATOM 4104 C CA . PRO B 1 176 ? 17.747 50.555 -14.199 1.00 47.38 176 PRO B CA 1
ATOM 4105 C C . PRO B 1 176 ? 17.169 51.377 -15.359 1.00 48.13 176 PRO B C 1
ATOM 4106 O O . PRO B 1 176 ? 17.905 51.758 -16.272 1.00 47.31 176 PRO B O 1
ATOM 4110 N N . GLU B 1 177 ? 15.857 51.614 -15.326 1.00 49.87 177 GLU B N 1
ATOM 4111 C CA . GLU B 1 177 ? 15.142 52.327 -16.397 1.00 52.75 177 GLU B CA 1
ATOM 4112 C C . GLU B 1 177 ? 15.681 53.727 -16.664 1.00 53.51 177 GLU B C 1
ATOM 4113 O O . GLU B 1 177 ? 15.637 54.208 -17.797 1.00 54.12 177 GLU B O 1
ATOM 4119 N N . SER B 1 178 ? 16.182 54.371 -15.613 1.00 54.55 178 SER B N 1
ATOM 4120 C CA . SER B 1 178 ? 16.704 55.732 -15.694 1.00 55.78 178 SER B CA 1
ATOM 4121 C C . SER B 1 178 ? 17.971 55.840 -16.544 1.00 56.18 178 SER B C 1
ATOM 4122 O O . SER B 1 178 ? 18.308 56.926 -17.023 1.00 57.04 178 SER B O 1
ATOM 4125 N N . GLU B 1 179 ? 18.666 54.718 -16.729 1.00 55.85 179 GLU B N 1
ATOM 4126 C CA . GLU B 1 179 ? 19.928 54.706 -17.470 1.00 55.10 179 GLU B CA 1
ATOM 4127 C C . GLU B 1 179 ? 19.766 54.296 -18.935 1.00 54.25 179 GLU B C 1
ATOM 4128 O O . GLU B 1 179 ? 20.735 54.304 -19.699 1.00 53.88 179 GLU B O 1
ATOM 4132 N N . THR B 1 180 ? 18.541 53.948 -19.319 1.00 53.25 180 THR B N 1
ATOM 4133 C CA . THR B 1 180 ? 18.223 53.658 -20.714 1.00 53.08 180 THR B CA 1
ATOM 4134 C C . THR B 1 180 ? 18.208 54.952 -21.527 1.00 53.97 180 THR B C 1
ATOM 4135 O O . THR B 1 180 ? 17.367 55.828 -21.307 1.00 54.42 180 THR B O 1
ATOM 4139 N N . LYS B 1 181 ? 19.153 55.063 -22.456 1.00 54.17 181 LYS B N 1
ATOM 4140 C CA . LYS B 1 181 ? 19.282 56.244 -23.303 1.00 55.19 181 LYS B CA 1
ATOM 4141 C C . LYS B 1 181 ? 19.228 55.866 -24.783 1.00 55.55 181 LYS B C 1
ATOM 4142 O O . LYS B 1 181 ? 19.515 54.722 -25.145 1.00 55.02 181 LYS B O 1
ATOM 4144 N N . GLU B 1 182 ? 18.852 56.823 -25.632 1.00 55.51 182 GLU B N 1
ATOM 4145 C CA . GLU B 1 182 ? 18.948 56.638 -27.076 1.00 55.96 182 GLU B CA 1
ATOM 4146 C C . GLU B 1 182 ? 20.401 56.702 -27.507 1.00 55.44 182 GLU B C 1
ATOM 4147 O O . GLU B 1 182 ? 21.110 57.660 -27.200 1.00 55.54 182 GLU B O 1
ATOM 4163 N N . PRO B 1 184 ? 23.106 55.655 -30.989 1.00 54.45 184 PRO B N 1
ATOM 4164 C CA . PRO B 1 184 ? 23.225 55.156 -32.352 1.00 54.21 184 PRO B CA 1
ATOM 4165 C C . PRO B 1 184 ? 23.626 53.685 -32.360 1.00 54.01 184 PRO B C 1
ATOM 4166 O O . PRO B 1 184 ? 24.677 53.326 -31.815 1.00 54.18 184 PRO B O 1
ATOM 4170 N N . PHE B 1 185 ? 22.779 52.839 -32.943 1.00 52.81 185 PHE B N 1
ATOM 4171 C CA . PHE B 1 185 ? 23.143 51.446 -33.158 1.00 51.81 185 PHE B CA 1
ATOM 4172 C C . PHE B 1 185 ? 23.852 51.326 -34.496 1.00 50.89 185 PHE B C 1
ATOM 4173 O O . PHE B 1 185 ? 23.305 51.712 -35.531 1.00 50.11 185 PHE B O 1
ATOM 4181 N N . ARG B 1 186 ? 25.071 50.793 -34.458 1.00 50.95 186 ARG B N 1
ATOM 4182 C CA . ARG B 1 186 ? 25.900 50.613 -35.650 1.00 51.54 186 ARG B CA 1
ATOM 4183 C C . ARG B 1 186 ? 25.451 49.369 -36.416 1.00 52.02 186 ARG B C 1
ATOM 4184 O O . ARG B 1 186 ? 25.541 48.252 -35.899 1.00 51.82 186 ARG B O 1
ATOM 4192 N N . LEU B 1 187 ? 24.954 49.566 -37.636 1.00 51.84 187 LEU B N 1
ATOM 4193 C CA . LEU B 1 187 ? 24.595 48.454 -38.518 1.00 52.23 187 LEU B CA 1
ATOM 4194 C C . LEU B 1 187 ? 25.840 47.879 -39.176 1.00 53.32 187 LEU B C 1
ATOM 4195 O O . LEU B 1 187 ? 25.892 46.689 -39.510 1.00 53.03 187 LEU B O 1
ATOM 4200 N N . ASN B 1 188 ? 26.823 48.758 -39.365 1.00 53.97 188 ASN B N 1
ATOM 4201 C CA . ASN B 1 188 ? 28.125 48.452 -39.952 1.00 54.88 188 ASN B CA 1
ATOM 4202 C C . ASN B 1 188 ? 29.121 49.542 -39.527 1.00 55.80 188 ASN B C 1
ATOM 4203 O O . ASN B 1 188 ? 28.789 50.386 -38.687 1.00 55.91 188 ASN B O 1
ATOM 4208 N N . LYS B 1 189 ? 30.323 49.534 -40.107 1.00 56.79 189 LYS B N 1
ATOM 4209 C CA . LYS B 1 189 ? 31.374 50.513 -39.763 1.00 57.65 189 LYS B CA 1
ATOM 4210 C C . LYS B 1 189 ? 30.893 51.969 -39.778 1.00 58.20 189 LYS B C 1
ATOM 4211 O O . LYS B 1 189 ? 31.307 52.770 -38.936 1.00 58.99 189 LYS B O 1
ATOM 4213 N N . THR B 1 190 ? 30.007 52.292 -40.721 1.00 58.66 190 THR B N 1
ATOM 4214 C CA . THR B 1 190 ? 29.534 53.666 -40.929 1.00 58.75 190 THR B CA 1
ATOM 4215 C C . THR B 1 190 ? 28.089 53.938 -40.482 1.00 58.81 190 THR B C 1
ATOM 4216 O O . THR B 1 190 ? 27.837 54.917 -39.781 1.00 58.75 190 THR B O 1
ATOM 4220 N N . ASP B 1 191 ? 27.156 53.073 -40.889 1.00 58.58 191 ASP B N 1
ATOM 4221 C CA . ASP B 1 191 ? 25.713 53.328 -40.754 1.00 57.41 191 ASP B CA 1
ATOM 4222 C C . ASP B 1 191 ? 25.189 53.282 -39.328 1.00 56.40 191 ASP B C 1
ATOM 4223 O O . ASP B 1 191 ? 25.713 52.553 -38.488 1.00 56.66 191 ASP B O 1
ATOM 4228 N N . THR B 1 192 ? 24.128 54.049 -39.085 1.00 55.30 192 THR B N 1
ATOM 4229 C CA . THR B 1 192 ? 23.535 54.205 -37.761 1.00 54.99 192 THR B CA 1
ATOM 4230 C C . THR B 1 192 ? 22.000 54.180 -37.796 1.00 55.26 192 THR B C 1
ATOM 4231 O O . THR B 1 192 ? 21.380 54.656 -38.756 1.00 55.98 192 THR B O 1
ATOM 4235 N N . LYS B 1 193 ? 21.401 53.611 -36.749 1.00 54.08 193 LYS B N 1
ATOM 4236 C CA . LYS B 1 193 ? 19.955 53.676 -36.535 1.00 53.60 193 LYS B CA 1
ATOM 4237 C C . LYS B 1 193 ? 19.671 53.725 -35.029 1.00 53.28 193 LYS B C 1
ATOM 4238 O O . LYS B 1 193 ? 20.256 52.955 -34.270 1.00 53.54 193 LYS B O 1
ATOM 4244 N N . PRO B 1 194 ? 18.791 54.651 -34.592 1.00 52.99 194 PRO B N 1
ATOM 4245 C CA . PRO B 1 194 ? 18.491 54.856 -33.166 1.00 52.50 194 PRO B CA 1
ATOM 4246 C C . PRO B 1 194 ? 17.889 53.639 -32.461 1.00 51.50 194 PRO B C 1
ATOM 4247 O O . PRO B 1 194 ? 17.051 52.933 -33.030 1.00 50.95 194 PRO B O 1
ATOM 4251 N N . VAL B 1 195 ? 18.327 53.412 -31.224 1.00 50.32 195 VAL B N 1
ATOM 4252 C CA . VAL B 1 195 ? 17.841 52.305 -30.407 1.00 49.32 195 VAL B CA 1
ATOM 4253 C C . VAL B 1 195 ? 17.786 52.736 -28.939 1.00 49.23 195 VAL B C 1
ATOM 4254 O O . VAL B 1 195 ? 18.535 53.620 -28.519 1.00 49.34 195 VAL B O 1
ATOM 4258 N N . GLN B 1 196 ? 16.878 52.137 -28.171 1.00 48.67 196 GLN B N 1
ATOM 4259 C CA . GLN B 1 196 ? 16.883 52.317 -26.725 1.00 48.28 196 GLN B CA 1
ATOM 4260 C C . GLN B 1 196 ? 17.942 51.386 -26.147 1.00 47.85 196 GLN B C 1
ATOM 4261 O O . GLN B 1 196 ? 17.763 50.165 -26.121 1.00 48.16 196 GLN B O 1
ATOM 4267 N N . MET B 1 197 ? 19.056 51.963 -25.708 1.00 47.04 197 MET B N 1
ATOM 4268 C CA . MET B 1 197 ? 20.147 51.180 -25.156 1.00 46.47 197 MET B CA 1
ATOM 4269 C C . MET B 1 197 ? 20.044 51.104 -23.635 1.00 46.60 197 MET B C 1
ATOM 4270 O O . MET B 1 197 ? 20.055 52.133 -22.952 1.00 46.38 197 MET B O 1
ATOM 4275 N N . MET B 1 198 ? 19.936 49.883 -23.112 1.00 45.84 198 MET B N 1
ATOM 4276 C CA . MET B 1 198 ? 19.862 49.661 -21.663 1.00 45.86 198 MET B CA 1
ATOM 4277 C C . MET B 1 198 ? 21.264 49.575 -21.063 1.00 47.03 198 MET B C 1
ATOM 4278 O O . MET B 1 198 ? 22.171 49.004 -21.673 1.00 47.57 198 MET B O 1
ATOM 4283 N N . ASN B 1 199 ? 21.435 50.145 -19.871 1.00 47.84 199 ASN B N 1
ATOM 4284 C CA . ASN B 1 199 ? 22.747 50.213 -19.227 1.00 48.08 199 ASN B CA 1
ATOM 4285 C C . ASN B 1 199 ? 22.719 49.817 -17.761 1.00 48.55 199 ASN B C 1
ATOM 4286 O O . ASN B 1 199 ? 21.852 50.252 -17.005 1.00 49.18 199 ASN B O 1
ATOM 4291 N N . MET B 1 200 ? 23.682 48.988 -17.375 1.00 49.23 200 MET B N 1
ATOM 4292 C CA . MET B 1 200 ? 23.845 48.567 -15.989 1.00 50.93 200 MET B CA 1
ATOM 4293 C C . MET B 1 200 ? 25.279 48.127 -15.719 1.00 50.90 200 MET B C 1
ATOM 4294 O O . MET B 1 200 ? 26.081 47.968 -16.646 1.00 49.96 200 MET B O 1
ATOM 4299 N N . GLU B 1 201 ? 25.590 47.944 -14.439 1.00 52.08 201 GLU B N 1
ATOM 4300 C CA . GLU B 1 201 ? 26.859 47.374 -14.018 1.00 53.74 201 GLU B CA 1
ATOM 4301 C C . GLU B 1 201 ? 26.574 46.311 -12.963 1.00 53.38 201 GLU B C 1
ATOM 4302 O O . GLU B 1 201 ? 26.112 46.620 -11.856 1.00 53.69 201 GLU B O 1
ATOM 4308 N N . ALA B 1 202 ? 26.828 45.059 -13.330 1.00 51.84 202 ALA B N 1
ATOM 4309 C CA . ALA B 1 202 ? 26.628 43.922 -12.443 1.00 51.30 202 ALA B CA 1
ATOM 4310 C C . ALA B 1 202 ? 27.584 42.796 -12.813 1.00 51.34 202 ALA B C 1
ATOM 4311 O O . ALA B 1 202 ? 28.379 42.929 -13.751 1.00 51.20 202 ALA B O 1
ATOM 4313 N N . THR B 1 203 ? 27.498 41.695 -12.068 1.00 50.99 203 THR B N 1
ATOM 4314 C CA . THR B 1 203 ? 28.349 40.525 -12.276 1.00 50.14 203 THR B CA 1
ATOM 4315 C C . THR B 1 203 ? 27.682 39.540 -13.236 1.00 47.96 203 THR B C 1
ATOM 4316 O O . THR B 1 203 ? 26.497 39.235 -13.106 1.00 47.89 203 THR B O 1
ATOM 4320 N N . PHE B 1 204 ? 28.450 39.065 -14.210 1.00 45.93 204 PHE B N 1
ATOM 4321 C CA . PHE B 1 204 ? 27.961 38.095 -15.186 1.00 44.42 204 PHE B CA 1
ATOM 4322 C C . PHE B 1 204 ? 29.080 37.145 -15.580 1.00 44.30 204 PHE B C 1
ATOM 4323 O O . PHE B 1 204 ? 30.259 37.499 -15.504 1.00 44.24 204 PHE B O 1
ATOM 4341 N N . MET B 1 206 ? 31.271 35.805 -18.227 1.00 46.89 206 MET B N 1
ATOM 4342 C CA . MET B 1 206 ? 31.760 36.392 -19.464 1.00 47.56 206 MET B CA 1
ATOM 4343 C C . MET B 1 206 ? 33.023 35.684 -19.943 1.00 47.79 206 MET B C 1
ATOM 4344 O O . MET B 1 206 ? 33.813 35.189 -19.135 1.00 46.71 206 MET B O 1
ATOM 4349 N N . GLY B 1 207 ? 33.199 35.639 -21.260 1.00 48.44 207 GLY B N 1
ATOM 4350 C CA . GLY B 1 207 ? 34.360 35.003 -21.872 1.00 50.71 207 GLY B CA 1
ATOM 4351 C C . GLY B 1 207 ? 34.891 35.767 -23.070 1.00 51.74 207 GLY B C 1
ATOM 4352 O O . GLY B 1 207 ? 34.191 36.597 -23.647 1.00 51.43 207 GLY B O 1
ATOM 4353 N N . ASN B 1 208 ? 36.137 35.477 -23.436 1.00 53.42 208 ASN B N 1
ATOM 4354 C CA . ASN B 1 208 ? 36.793 36.105 -24.579 1.00 54.73 208 ASN B CA 1
ATOM 4355 C C . ASN B 1 208 ? 37.357 35.041 -25.519 1.00 54.46 208 ASN B C 1
ATOM 4356 O O . ASN B 1 208 ? 38.350 34.377 -25.202 1.00 55.32 208 ASN B O 1
ATOM 4361 N N . ILE B 1 209 ? 36.707 34.877 -26.667 1.00 53.94 209 ILE B N 1
ATOM 4362 C CA . ILE B 1 209 ? 37.080 33.856 -27.648 1.00 53.58 209 ILE B CA 1
ATOM 4363 C C . ILE B 1 209 ? 37.928 34.472 -28.768 1.00 53.18 209 ILE B C 1
ATOM 4364 O O . ILE B 1 209 ? 37.418 35.228 -29.604 1.00 52.07 209 ILE B O 1
ATOM 4369 N N . ASP B 1 210 ? 39.220 34.144 -28.775 1.00 52.55 210 ASP B N 1
ATOM 4370 C CA . ASP B 1 210 ? 40.155 34.672 -29.774 1.00 52.34 210 ASP B CA 1
ATOM 4371 C C . ASP B 1 210 ? 39.849 34.183 -31.198 1.00 52.28 210 ASP B C 1
ATOM 4372 O O . ASP B 1 210 ? 39.884 34.969 -32.147 1.00 52.39 210 ASP B O 1
ATOM 4374 N N . SER B 1 211 ? 39.537 32.891 -31.320 1.00 52.65 211 SER B N 1
ATOM 4375 C CA . SER B 1 211 ? 39.247 32.217 -32.601 1.00 52.74 211 SER B CA 1
ATOM 4376 C C . SER B 1 211 ? 38.338 33.016 -33.530 1.00 52.24 211 SER B C 1
ATOM 4377 O O . SER B 1 211 ? 38.600 33.126 -34.733 1.00 51.77 211 SER B O 1
ATOM 4380 N N . ILE B 1 212 ? 37.263 33.552 -32.956 1.00 50.85 212 ILE B N 1
ATOM 4381 C CA . ILE B 1 212 ? 36.249 34.291 -33.697 1.00 50.20 212 ILE B CA 1
ATOM 4382 C C . ILE B 1 212 ? 36.246 35.786 -33.339 1.00 49.91 212 ILE B C 1
ATOM 4383 O O . ILE B 1 212 ? 35.351 36.526 -33.757 1.00 49.96 212 ILE B O 1
ATOM 4388 N N . ASN B 1 213 ? 37.252 36.217 -32.574 1.00 49.07 213 ASN B N 1
ATOM 4389 C CA . ASN B 1 213 ? 37.401 37.616 -32.155 1.00 49.15 213 ASN B CA 1
ATOM 4390 C C . ASN B 1 213 ? 36.106 38.165 -31.546 1.00 48.61 213 ASN B C 1
ATOM 4391 O O . ASN B 1 213 ? 35.555 39.171 -32.001 1.00 48.43 213 ASN B O 1
ATOM 4402 N N . LYS B 1 215 ? 33.559 38.657 -27.829 1.00 43.66 215 LYS B N 1
ATOM 4403 C CA . LYS B 1 215 ? 33.194 38.584 -26.435 1.00 43.76 215 LYS B CA 1
ATOM 4404 C C . LYS B 1 215 ? 31.896 37.778 -26.347 1.00 42.58 215 LYS B C 1
ATOM 4405 O O . LYS B 1 215 ? 31.043 37.845 -27.242 1.00 40.64 215 LYS B O 1
ATOM 4411 N N . ILE B 1 216 ? 31.767 37.001 -25.279 1.00 41.21 216 ILE B N 1
ATOM 4412 C CA . ILE B 1 216 ? 30.536 36.275 -25.003 1.00 41.24 216 ILE B CA 1
ATOM 4413 C C . ILE B 1 216 ? 30.105 36.533 -23.563 1.00 40.34 216 ILE B C 1
ATOM 4414 O O . ILE B 1 216 ? 30.935 36.558 -22.646 1.00 39.54 216 ILE B O 1
ATOM 4419 N N . ILE B 1 217 ? 28.807 36.740 -23.375 1.00 39.10 217 ILE B N 1
ATOM 4420 C CA . ILE B 1 217 ? 28.258 36.985 -22.052 1.00 36.10 217 ILE B CA 1
ATOM 4421 C C . ILE B 1 217 ? 27.019 36.127 -21.816 1.00 36.33 217 ILE B C 1
ATOM 4422 O O . ILE B 1 217 ? 26.207 35.921 -22.727 1.00 34.43 217 ILE B O 1
ATOM 4427 N N . GLU B 1 218 ? 26.884 35.620 -20.594 1.00 33.82 218 GLU B N 1
ATOM 4428 C CA . GLU B 1 218 ? 25.654 34.958 -20.188 1.00 35.14 218 GLU B CA 1
ATOM 4429 C C . GLU B 1 218 ? 24.799 35.936 -19.394 1.00 33.96 218 GLU B C 1
ATOM 4430 O O . GLU B 1 218 ? 25.243 36.473 -18.368 1.00 34.76 218 GLU B O 1
ATOM 4436 N N . LEU B 1 219 ? 23.580 36.160 -19.879 1.00 33.37 219 LEU B N 1
ATOM 4437 C CA . LEU B 1 219 ? 22.607 37.028 -19.220 1.00 34.50 219 LEU B CA 1
ATOM 4438 C C . LEU B 1 219 ? 21.396 36.206 -18.763 1.00 35.36 219 LEU B C 1
ATOM 4439 O O . LEU B 1 219 ? 20.500 35.898 -19.562 1.00 34.59 219 LEU B O 1
ATOM 4444 N N . PRO B 1 220 ? 21.372 35.831 -17.473 1.00 35.06 220 PRO B N 1
ATOM 4445 C CA . PRO B 1 220 ? 20.335 34.914 -16.993 1.00 35.10 220 PRO B CA 1
ATOM 4446 C C . PRO B 1 220 ? 18.980 35.589 -16.842 1.00 33.09 220 PRO B C 1
ATOM 4447 O O . PRO B 1 220 ? 18.901 36.748 -16.430 1.00 32.18 220 PRO B O 1
ATOM 4451 N N . PHE B 1 221 ? 17.922 34.877 -17.207 1.00 31.79 221 PHE B N 1
ATOM 4452 C CA . PHE B 1 221 ? 16.581 35.358 -16.919 1.00 31.33 221 PHE B CA 1
ATOM 4453 C C . PHE B 1 221 ? 16.240 34.947 -15.493 1.00 31.11 221 PHE B C 1
ATOM 4454 O O . PHE B 1 221 ? 17.080 34.361 -14.806 1.00 29.82 221 PHE B O 1
ATOM 4462 N N . GLN B 1 222 ? 15.036 35.277 -15.033 1.00 32.12 222 GLN B N 1
ATOM 4463 C CA . GLN B 1 222 ? 14.719 35.153 -13.614 1.00 33.23 222 GLN B CA 1
ATOM 4464 C C . GLN B 1 222 ? 14.839 33.715 -13.112 1.00 33.04 222 GLN B C 1
ATOM 4465 O O . GLN B 1 222 ? 14.305 32.786 -13.722 1.00 32.81 222 GLN B O 1
ATOM 4471 N N . ASN B 1 223 ? 15.556 33.554 -12.002 1.00 32.95 223 ASN B N 1
ATOM 4472 C CA . ASN B 1 223 ? 15.852 32.245 -11.386 1.00 34.19 223 ASN B CA 1
ATOM 4473 C C . ASN B 1 223 ? 16.675 31.268 -12.233 1.00 34.25 223 ASN B C 1
ATOM 4474 O O . ASN B 1 223 ? 16.697 30.066 -11.957 1.00 33.29 223 ASN B O 1
ATOM 4479 N N . LYS B 1 224 ? 17.374 31.807 -13.234 1.00 34.71 224 LYS B N 1
ATOM 4480 C CA . LYS B 1 224 ? 18.307 31.049 -14.081 1.00 35.49 224 LYS B CA 1
ATOM 4481 C C . LYS B 1 224 ? 17.676 29.899 -14.880 1.00 34.94 224 LYS B C 1
ATOM 4482 O O . LYS B 1 224 ? 18.375 28.966 -15.272 1.00 34.71 224 LYS B O 1
ATOM 4488 N N . HIS B 1 225 ? 16.370 29.952 -15.138 1.00 34.26 225 HIS B N 1
ATOM 4489 C CA . HIS B 1 225 ? 15.743 28.884 -15.922 1.00 32.85 225 HIS B CA 1
ATOM 4490 C C . HIS B 1 225 ? 16.157 28.949 -17.388 1.00 33.20 225 HIS B C 1
ATOM 4491 O O . HIS B 1 225 ? 16.474 27.925 -18.007 1.00 33.19 225 HIS B O 1
ATOM 4498 N N . LEU B 1 226 ? 16.182 30.161 -17.924 1.00 32.93 226 LEU B N 1
ATOM 4499 C CA . LEU B 1 226 ? 16.732 30.402 -19.254 1.00 33.76 226 LEU B CA 1
ATOM 4500 C C . LEU B 1 226 ? 17.854 31.399 -19.124 1.00 32.57 226 LEU B C 1
ATOM 4501 O O . LEU B 1 226 ? 17.876 32.192 -18.178 1.00 33.87 226 LEU B O 1
ATOM 4506 N N . SER B 1 227 ? 18.784 31.367 -20.076 1.00 33.49 227 SER B N 1
ATOM 4507 C CA . SER B 1 227 ? 19.791 32.420 -20.186 1.00 32.61 227 SER B CA 1
ATOM 4508 C C . SER B 1 227 ? 19.920 32.867 -21.614 1.00 33.16 227 SER B C 1
ATOM 4509 O O . SER B 1 227 ? 19.830 32.057 -22.536 1.00 32.95 227 SER B O 1
ATOM 4512 N N . MET B 1 228 ? 20.155 34.157 -21.796 1.00 32.75 228 MET B N 1
ATOM 4513 C CA . MET B 1 228 ? 20.527 34.652 -23.097 1.00 35.86 228 MET B CA 1
ATOM 4514 C C . MET B 1 228 ? 22.044 34.672 -23.208 1.00 34.85 228 MET B C 1
ATOM 4515 O O . MET B 1 228 ? 22.738 35.246 -22.364 1.00 34.48 228 MET B O 1
ATOM 4520 N N . PHE B 1 229 ? 22.556 34.035 -24.252 1.00 33.90 229 PHE B N 1
ATOM 4521 C CA . PHE B 1 229 ? 23.970 34.166 -24.572 1.00 35.75 229 PHE B CA 1
ATOM 4522 C C . PHE B 1 229 ? 24.131 35.080 -25.768 1.00 36.74 229 PHE B C 1
ATOM 4523 O O . PHE B 1 229 ? 23.447 34.908 -26.784 1.00 35.54 229 PHE B O 1
ATOM 4531 N N . ILE B 1 230 ? 25.015 36.064 -25.630 1.00 36.90 230 ILE B N 1
ATOM 4532 C CA . ILE B 1 230 ? 25.281 37.020 -26.700 1.00 36.84 230 ILE B CA 1
ATOM 4533 C C . ILE B 1 230 ? 26.724 36.894 -27.163 1.00 37.28 230 ILE B C 1
ATOM 4534 O O . ILE B 1 230 ? 27.657 36.931 -26.352 1.00 37.38 230 ILE B O 1
ATOM 4539 N N . LEU B 1 231 ? 26.887 36.712 -28.471 1.00 37.67 231 LEU B N 1
ATOM 4540 C CA . LEU B 1 231 ? 28.190 36.645 -29.104 1.00 38.16 231 LEU B CA 1
ATOM 4541 C C . LEU B 1 231 ? 28.399 37.934 -29.876 1.00 38.08 231 LEU B C 1
ATOM 4542 O O . LEU B 1 231 ? 27.767 38.154 -30.920 1.00 37.09 231 LEU B O 1
ATOM 4547 N N . LEU B 1 232 ? 29.271 38.784 -29.339 1.00 37.14 232 LEU B N 1
ATOM 4548 C CA . LEU B 1 232 ? 29.511 40.110 -29.882 1.00 38.18 232 LEU B CA 1
ATOM 4549 C C . LEU B 1 232 ? 30.947 40.225 -30.390 1.00 39.89 232 LEU B C 1
ATOM 4550 O O . LEU B 1 232 ? 31.890 40.041 -29.613 1.00 40.70 232 LEU B O 1
ATOM 4555 N N . PRO B 1 233 ? 31.117 40.494 -31.699 1.00 40.59 233 PRO B N 1
ATOM 4556 C CA . PRO B 1 233 ? 32.433 40.794 -32.266 1.00 42.85 233 PRO B CA 1
ATOM 4557 C C . PRO B 1 233 ? 33.161 41.889 -31.489 1.00 44.66 233 PRO B C 1
ATOM 4558 O O . PRO B 1 233 ? 32.536 42.846 -31.027 1.00 45.14 233 PRO B O 1
ATOM 4562 N N . LYS B 1 234 ? 34.471 41.733 -31.334 1.00 48.13 234 LYS B N 1
ATOM 4563 C CA . LYS B 1 234 ? 35.262 42.622 -30.484 1.00 51.62 234 LYS B CA 1
ATOM 4564 C C . LYS B 1 234 ? 35.485 43.987 -31.119 1.00 54.43 234 LYS B C 1
ATOM 4565 O O . LYS B 1 234 ? 35.169 45.020 -30.519 1.00 55.35 234 LYS B O 1
ATOM 4568 N N . ASP B 1 235 ? 36.026 43.980 -32.334 1.00 57.10 235 ASP B N 1
ATOM 4569 C CA . ASP B 1 235 ? 36.470 45.203 -32.996 1.00 59.43 235 ASP B CA 1
ATOM 4570 C C . ASP B 1 235 ? 35.828 45.330 -34.372 1.00 60.95 235 ASP B C 1
ATOM 4571 O O . ASP B 1 235 ? 36.497 45.668 -35.355 1.00 61.87 235 ASP B O 1
ATOM 4573 N N . VAL B 1 236 ? 34.527 45.056 -34.434 1.00 61.51 236 VAL B N 1
ATOM 4574 C CA . VAL B 1 236 ? 33.796 45.107 -35.693 1.00 62.80 236 VAL B CA 1
ATOM 4575 C C . VAL B 1 236 ? 32.473 45.859 -35.553 1.00 63.59 236 VAL B C 1
ATOM 4576 O O . VAL B 1 236 ? 32.314 46.961 -36.084 1.00 63.94 236 VAL B O 1
ATOM 4578 N N . THR B 1 241 ? 29.307 43.931 -38.770 1.00 60.20 241 THR B N 1
ATOM 4579 C CA . THR B 1 241 ? 30.370 43.064 -39.280 1.00 60.46 241 THR B CA 1
ATOM 4580 C C . THR B 1 241 ? 30.865 42.076 -38.214 1.00 60.19 241 THR B C 1
ATOM 4581 O O . THR B 1 241 ? 30.404 42.095 -37.067 1.00 60.01 241 THR B O 1
ATOM 4583 N N . GLY B 1 242 ? 31.789 41.200 -38.607 1.00 59.38 242 GLY B N 1
ATOM 4584 C CA . GLY B 1 242 ? 32.366 40.218 -37.691 1.00 57.80 242 GLY B CA 1
ATOM 4585 C C . GLY B 1 242 ? 31.540 38.958 -37.519 1.00 56.72 242 GLY B C 1
ATOM 4586 O O . GLY B 1 242 ? 31.998 37.994 -36.907 1.00 56.49 242 GLY B O 1
ATOM 4587 N N . LEU B 1 243 ? 30.328 38.961 -38.069 1.00 56.14 243 LEU B N 1
ATOM 4588 C CA . LEU B 1 243 ? 29.404 37.833 -37.935 1.00 55.83 243 LEU B CA 1
ATOM 4589 C C . LEU B 1 243 ? 29.766 36.644 -38.821 1.00 55.98 243 LEU B C 1
ATOM 4590 O O . LEU B 1 243 ? 29.517 35.494 -38.445 1.00 56.07 243 LEU B O 1
ATOM 4595 N N . GLU B 1 244 ? 30.353 36.926 -39.986 1.00 55.83 244 GLU B N 1
ATOM 4596 C CA . GLU B 1 244 ? 30.820 35.882 -40.911 1.00 56.42 244 GLU B CA 1
ATOM 4597 C C . GLU B 1 244 ? 31.895 34.996 -40.278 1.00 56.15 244 GLU B C 1
ATOM 4598 O O . GLU B 1 244 ? 31.873 33.771 -40.436 1.00 56.02 244 GLU B O 1
ATOM 4600 N N . LYS B 1 245 ? 32.820 35.628 -39.557 1.00 56.29 245 LYS B N 1
ATOM 4601 C CA . LYS B 1 245 ? 33.865 34.934 -38.800 1.00 57.09 245 LYS B CA 1
ATOM 4602 C C . LYS B 1 245 ? 33.274 33.944 -37.784 1.00 57.65 245 LYS B C 1
ATOM 4603 O O . LYS B 1 245 ? 33.741 32.805 -37.680 1.00 57.67 245 LYS B O 1
ATOM 4609 N N . ILE B 1 246 ? 32.249 34.383 -37.047 1.00 58.30 246 ILE B N 1
ATOM 4610 C CA . ILE B 1 246 ? 31.503 33.506 -36.136 1.00 58.17 246 ILE B CA 1
ATOM 4611 C C . ILE B 1 246 ? 30.836 32.356 -36.904 1.00 57.93 246 ILE B C 1
ATOM 4612 O O . ILE B 1 246 ? 30.976 31.191 -36.527 1.00 57.58 246 ILE B O 1
ATOM 4617 N N . GLU B 1 247 ? 30.131 32.691 -37.984 1.00 57.78 247 GLU B N 1
ATOM 4618 C CA . GLU B 1 247 ? 29.370 31.708 -38.756 1.00 57.60 247 GLU B CA 1
ATOM 4619 C C . GLU B 1 247 ? 30.222 30.573 -39.341 1.00 57.34 247 GLU B C 1
ATOM 4620 O O . GLU B 1 247 ? 29.803 29.414 -39.322 1.00 57.99 247 GLU B O 1
ATOM 4626 N N . LYS B 1 248 ? 31.408 30.905 -39.852 1.00 55.97 248 LYS B N 1
ATOM 4627 C CA . LYS B 1 248 ? 32.308 29.902 -40.436 1.00 55.70 248 LYS B CA 1
ATOM 4628 C C . LYS B 1 248 ? 32.743 28.848 -39.415 1.00 55.11 248 LYS B C 1
ATOM 4629 O O . LYS B 1 248 ? 32.865 27.667 -39.745 1.00 54.96 248 LYS B O 1
ATOM 4631 N N . GLN B 1 249 ? 32.953 29.281 -38.174 1.00 54.36 249 GLN B N 1
ATOM 4632 C CA . GLN B 1 249 ? 33.432 28.395 -37.115 1.00 54.26 249 GLN B CA 1
ATOM 4633 C C . GLN B 1 249 ? 32.300 27.855 -36.236 1.00 53.36 249 GLN B C 1
ATOM 4634 O O . GLN B 1 249 ? 32.546 27.160 -35.249 1.00 51.62 249 GLN B O 1
ATOM 4640 N N . LEU B 1 250 ? 31.061 28.161 -36.619 1.00 53.22 250 LEU B N 1
ATOM 4641 C CA . LEU B 1 250 ? 29.879 27.803 -35.837 1.00 52.37 250 LEU B CA 1
ATOM 4642 C C . LEU B 1 250 ? 29.440 26.362 -36.081 1.00 52.53 250 LEU B C 1
ATOM 4643 O O . LEU B 1 250 ? 29.254 25.954 -37.224 1.00 52.95 250 LEU B O 1
ATOM 4648 N N . ASN B 1 251 ? 29.277 25.602 -34.999 1.00 52.23 251 ASN B N 1
ATOM 4649 C CA . ASN B 1 251 ? 28.749 24.233 -35.057 1.00 52.85 251 ASN B CA 1
ATOM 4650 C C . ASN B 1 251 ? 28.335 23.757 -33.671 1.00 53.89 251 ASN B C 1
ATOM 4651 O O . ASN B 1 251 ? 28.491 24.492 -32.695 1.00 54.47 251 ASN B O 1
ATOM 4656 N N . SER B 1 252 ? 27.809 22.537 -33.581 1.00 54.07 252 SER B N 1
ATOM 4657 C CA . SER B 1 252 ? 27.337 22.004 -32.304 1.00 55.53 252 SER B CA 1
ATOM 4658 C C . SER B 1 252 ? 28.405 22.008 -31.198 1.00 55.37 252 SER B C 1
ATOM 4659 O O . SER B 1 252 ? 28.128 22.419 -30.070 1.00 55.40 252 SER B O 1
ATOM 4662 N N . GLU B 1 253 ? 29.613 21.554 -31.533 1.00 54.71 253 GLU B N 1
ATOM 4663 C CA . GLU B 1 253 ? 30.706 21.429 -30.565 1.00 53.28 253 GLU B CA 1
ATOM 4664 C C . GLU B 1 253 ? 31.296 22.795 -30.201 1.00 52.69 253 GLU B C 1
ATOM 4665 O O . GLU B 1 253 ? 31.601 23.069 -29.036 1.00 52.35 253 GLU B O 1
ATOM 4668 N N . SER B 1 254 ? 31.463 23.635 -31.216 1.00 51.92 254 SER B N 1
ATOM 4669 C CA . SER B 1 254 ? 31.987 24.982 -31.053 1.00 51.88 254 SER B CA 1
ATOM 4670 C C . SER B 1 254 ? 31.042 25.864 -30.234 1.00 52.09 254 SER B C 1
ATOM 4671 O O . SER B 1 254 ? 31.454 26.463 -29.237 1.00 52.09 254 SER B O 1
ATOM 4674 N N . LEU B 1 255 ? 29.774 25.929 -30.650 1.00 51.84 255 LEU B N 1
ATOM 4675 C CA . LEU B 1 255 ? 28.761 26.699 -29.927 1.00 51.39 255 LEU B CA 1
ATOM 4676 C C . LEU B 1 255 ? 28.669 26.249 -28.476 1.00 51.77 255 LEU B C 1
ATOM 4677 O O . LEU B 1 255 ? 28.618 27.083 -27.570 1.00 52.26 255 LEU B O 1
ATOM 4682 N N . SER B 1 256 ? 28.661 24.933 -28.267 1.00 52.53 256 SER B N 1
ATOM 4683 C CA . SER B 1 256 ? 28.676 24.344 -26.926 1.00 53.48 256 SER B CA 1
ATOM 4684 C C . SER B 1 256 ? 29.865 24.831 -26.102 1.00 52.79 256 SER B C 1
ATOM 4685 O O . SER B 1 256 ? 29.702 25.211 -24.949 1.00 54.13 256 SER B O 1
ATOM 4688 N N . GLN B 1 257 ? 31.054 24.817 -26.701 1.00 52.49 257 GLN B N 1
ATOM 4689 C CA . GLN B 1 257 ? 32.273 25.270 -26.035 1.00 51.90 257 GLN B CA 1
ATOM 4690 C C . GLN B 1 257 ? 32.223 26.772 -25.756 1.00 51.68 257 GLN B C 1
ATOM 4691 O O . GLN B 1 257 ? 32.521 27.210 -24.648 1.00 51.94 257 GLN B O 1
ATOM 4697 N N . TRP B 1 258 ? 31.836 27.549 -26.766 1.00 51.91 258 TRP B N 1
ATOM 4698 C CA . TRP B 1 258 ? 31.769 29.007 -26.649 1.00 51.18 258 TRP B CA 1
ATOM 4699 C C . TRP B 1 258 ? 30.818 29.481 -25.555 1.00 50.22 258 TRP B C 1
ATOM 4700 O O . TRP B 1 258 ? 31.144 30.391 -24.791 1.00 50.07 258 TRP B O 1
ATOM 4711 N N . THR B 1 259 ? 29.646 28.859 -25.488 1.00 49.20 259 THR B N 1
ATOM 4712 C CA . THR B 1 259 ? 28.582 29.320 -24.602 1.00 49.58 259 THR B CA 1
ATOM 4713 C C . THR B 1 259 ? 28.550 28.549 -23.295 1.00 50.04 259 THR B C 1
ATOM 4714 O O . THR B 1 259 ? 27.580 28.623 -22.546 1.00 50.69 259 THR B O 1
ATOM 4718 N N . ASN B 1 260 ? 29.604 27.793 -23.026 1.00 50.71 260 ASN B N 1
ATOM 4719 C CA . ASN B 1 260 ? 29.673 27.050 -21.785 1.00 50.51 260 ASN B CA 1
ATOM 4720 C C . ASN B 1 260 ? 30.279 27.912 -20.689 1.00 51.01 260 ASN B C 1
ATOM 4721 O O . ASN B 1 260 ? 31.431 28.341 -20.806 1.00 51.10 260 ASN B O 1
ATOM 4726 N N . PRO B 1 261 ? 29.496 28.192 -19.628 1.00 52.29 261 PRO B N 1
ATOM 4727 C CA . PRO B 1 261 ? 29.959 29.015 -18.501 1.00 51.88 261 PRO B CA 1
ATOM 4728 C C . PRO B 1 261 ? 31.253 28.512 -17.844 1.00 51.72 261 PRO B C 1
ATOM 4729 O O . PRO B 1 261 ? 31.945 29.292 -17.194 1.00 52.41 261 PRO B O 1
ATOM 4733 N N . SER B 1 262 ? 31.581 27.233 -18.019 1.00 51.07 262 SER B N 1
ATOM 4734 C CA . SER B 1 262 ? 32.842 26.677 -17.505 1.00 50.70 262 SER B CA 1
ATOM 4735 C C . SER B 1 262 ? 34.096 27.300 -18.148 1.00 49.57 262 SER B C 1
ATOM 4736 O O . SER B 1 262 ? 35.144 27.389 -17.508 1.00 49.22 262 SER B O 1
ATOM 4739 N N . THR B 1 263 ? 33.983 27.732 -19.406 1.00 47.65 263 THR B N 1
ATOM 4740 C CA . THR B 1 263 ? 35.067 28.449 -20.087 1.00 45.75 263 THR B CA 1
ATOM 4741 C C . THR B 1 263 ? 35.020 29.940 -19.785 1.00 46.07 263 THR B C 1
ATOM 4742 O O . THR B 1 263 ? 35.867 30.709 -20.253 1.00 46.43 263 THR B O 1
ATOM 4746 N N . MET B 1 264 ? 34.018 30.349 -19.017 1.00 45.53 264 MET B N 1
ATOM 4747 C CA . MET B 1 264 ? 33.802 31.759 -18.730 1.00 46.21 264 MET B CA 1
ATOM 4748 C C . MET B 1 264 ? 34.240 32.108 -17.311 1.00 46.49 264 MET B C 1
ATOM 4749 O O . MET B 1 264 ? 34.550 31.225 -16.502 1.00 45.36 264 MET B O 1
ATOM 4754 N N . ALA B 1 265 ? 34.276 33.405 -17.026 1.00 46.52 265 ALA B N 1
ATOM 4755 C CA . ALA B 1 265 ? 34.647 33.892 -15.712 1.00 47.17 265 ALA B CA 1
ATOM 4756 C C . ALA B 1 265 ? 33.663 34.946 -15.234 1.00 47.42 265 ALA B C 1
ATOM 4757 O O . ALA B 1 265 ? 33.311 35.870 -15.978 1.00 46.95 265 ALA B O 1
ATOM 4759 N N . ASN B 1 266 ? 33.215 34.786 -13.992 1.00 47.53 266 ASN B N 1
ATOM 4760 C CA . ASN B 1 266 ? 32.394 35.781 -13.316 1.00 49.10 266 ASN B CA 1
ATOM 4761 C C . ASN B 1 266 ? 33.143 37.115 -13.285 1.00 49.43 266 ASN B C 1
ATOM 4762 O O . ASN B 1 266 ? 34.308 37.166 -12.894 1.00 50.21 266 ASN B O 1
ATOM 4767 N N . ALA B 1 267 ? 32.487 38.181 -13.735 1.00 50.06 267 ALA B N 1
ATOM 4768 C CA . ALA B 1 267 ? 33.139 39.487 -13.865 1.00 50.77 267 ALA B CA 1
ATOM 4769 C C . ALA B 1 267 ? 32.168 40.643 -13.677 1.00 52.09 267 ALA B C 1
ATOM 4770 O O . ALA B 1 267 ? 31.007 40.557 -14.083 1.00 53.64 267 ALA B O 1
ATOM 4772 N N . LYS B 1 268 ? 32.651 41.722 -13.061 1.00 52.90 268 LYS B N 1
ATOM 4773 C CA . LYS B 1 268 ? 31.904 42.977 -12.978 1.00 53.03 268 LYS B CA 1
ATOM 4774 C C . LYS B 1 268 ? 31.952 43.666 -14.339 1.00 52.36 268 LYS B C 1
ATOM 4775 O O . LYS B 1 268 ? 32.965 44.263 -14.712 1.00 52.88 268 LYS B O 1
ATOM 4777 N N . VAL B 1 269 ? 30.848 43.560 -15.075 1.00 51.14 269 VAL B N 1
ATOM 4778 C CA . VAL B 1 269 ? 30.771 44.032 -16.455 1.00 48.90 269 VAL B CA 1
ATOM 4779 C C . VAL B 1 269 ? 29.994 45.340 -16.523 1.00 47.84 269 VAL B C 1
ATOM 4780 O O . VAL B 1 269 ? 28.928 45.457 -15.922 1.00 47.38 269 VAL B O 1
ATOM 4784 N N . LYS B 1 270 ? 30.542 46.317 -17.244 1.00 47.00 270 LYS B N 1
ATOM 4785 C CA . LYS B 1 270 ? 29.803 47.525 -17.603 1.00 46.47 270 LYS B CA 1
ATOM 4786 C C . LYS B 1 270 ? 28.983 47.204 -18.848 1.00 45.89 270 LYS B C 1
ATOM 4787 O O . LYS B 1 270 ? 29.501 47.231 -19.968 1.00 46.43 270 LYS B O 1
ATOM 4789 N N . LEU B 1 271 ? 27.704 46.901 -18.644 1.00 44.48 271 LEU B N 1
ATOM 4790 C CA . LEU B 1 271 ? 26.866 46.317 -19.698 1.00 44.14 271 LEU B CA 1
ATOM 4791 C C . LEU B 1 271 ? 25.965 47.318 -20.425 1.00 43.91 271 LEU B C 1
ATOM 4792 O O . LEU B 1 271 ? 25.330 48.169 -19.795 1.00 43.58 271 LEU B O 1
ATOM 4797 N N . SER B 1 272 ? 25.910 47.191 -21.753 1.00 43.78 272 SER B N 1
ATOM 4798 C CA . SER B 1 272 ? 24.948 47.923 -22.582 1.00 42.37 272 SER B CA 1
ATOM 4799 C C . SER B 1 272 ? 24.331 46.973 -23.607 1.00 39.99 272 SER B C 1
ATOM 4800 O O . SER B 1 272 ? 25.039 46.346 -24.392 1.00 39.00 272 SER B O 1
ATOM 4803 N N . ILE B 1 273 ? 23.007 46.865 -23.577 1.00 39.46 273 ILE B N 1
ATOM 4804 C CA . ILE B 1 273 ? 22.254 45.926 -24.410 1.00 38.91 273 ILE B CA 1
ATOM 4805 C C . ILE B 1 273 ? 21.070 46.677 -25.012 1.00 37.74 273 ILE B C 1
ATOM 4806 O O . ILE B 1 273 ? 20.389 47.412 -24.302 1.00 37.64 273 ILE B O 1
ATOM 4811 N N . PRO B 1 274 ? 20.815 46.503 -26.320 1.00 37.79 274 PRO B N 1
ATOM 4812 C CA . PRO B 1 274 ? 19.643 47.159 -26.900 1.00 36.77 274 PRO B CA 1
ATOM 4813 C C . PRO B 1 274 ? 18.338 46.545 -26.415 1.00 37.76 274 PRO B C 1
ATOM 4814 O O . PRO B 1 274 ? 18.230 45.322 -26.297 1.00 38.40 274 PRO B O 1
ATOM 4818 N N . LYS B 1 275 ? 17.376 47.402 -26.097 1.00 38.00 275 LYS B N 1
ATOM 4819 C CA . LYS B 1 275 ? 16.004 46.997 -25.895 1.00 40.00 275 LYS B CA 1
ATOM 4820 C C . LYS B 1 275 ? 15.459 46.705 -27.284 1.00 41.65 275 LYS B C 1
ATOM 4821 O O . LYS B 1 275 ? 15.606 47.532 -28.188 1.00 42.59 275 LYS B O 1
ATOM 4827 N N . PHE B 1 276 ? 14.858 45.531 -27.471 1.00 40.88 276 PHE B N 1
ATOM 4828 C CA . PHE B 1 276 ? 14.265 45.196 -28.769 1.00 41.99 276 PHE B CA 1
ATOM 4829 C C . PHE B 1 276 ? 13.061 44.270 -28.681 1.00 42.39 276 PHE B C 1
ATOM 4830 O O . PHE B 1 276 ? 12.906 43.526 -27.712 1.00 42.52 276 PHE B O 1
ATOM 4838 N N . LYS B 1 277 ? 12.204 44.347 -29.695 1.00 43.48 277 LYS B N 1
ATOM 4839 C CA . LYS B 1 277 ? 11.154 43.362 -29.914 1.00 43.80 277 LYS B CA 1
ATOM 4840 C C . LYS B 1 277 ? 11.243 42.880 -31.362 1.00 43.87 277 LYS B C 1
ATOM 4841 O O . LYS B 1 277 ? 11.197 43.687 -32.286 1.00 44.58 277 LYS B O 1
ATOM 4847 N N . VAL B 1 278 ? 11.405 41.571 -31.554 1.00 43.94 278 VAL B N 1
ATOM 4848 C CA . VAL B 1 278 ? 11.553 40.992 -32.897 1.00 43.25 278 VAL B CA 1
ATOM 4849 C C . VAL B 1 278 ? 10.460 39.952 -33.192 1.00 42.41 278 VAL B C 1
ATOM 4850 O O . VAL B 1 278 ? 10.222 39.039 -32.403 1.00 41.63 278 VAL B O 1
ATOM 4854 N N . GLU B 1 279 ? 9.803 40.105 -34.334 1.00 41.99 279 GLU B N 1
ATOM 4855 C CA . GLU B 1 279 ? 8.787 39.165 -34.777 1.00 41.76 279 GLU B CA 1
ATOM 4856 C C . GLU B 1 279 ? 9.132 38.663 -36.167 1.00 40.98 279 GLU B C 1
ATOM 4857 O O . GLU B 1 279 ? 9.338 39.458 -37.082 1.00 40.29 279 GLU B O 1
ATOM 4863 N N . LYS B 1 280 ? 9.193 37.343 -36.322 1.00 40.00 280 LYS B N 1
ATOM 4864 C CA . LYS B 1 280 ? 9.601 36.739 -37.588 1.00 40.74 280 LYS B CA 1
ATOM 4865 C C . LYS B 1 280 ? 8.808 35.490 -37.937 1.00 41.01 280 LYS B C 1
ATOM 4866 O O . LYS B 1 280 ? 8.582 34.623 -37.094 1.00 40.38 280 LYS B O 1
ATOM 4872 N N . MET B 1 281 ? 8.386 35.418 -39.193 1.00 41.42 281 MET B N 1
ATOM 4873 C CA . MET B 1 281 ? 7.733 34.245 -39.726 1.00 42.13 281 MET B CA 1
ATOM 4874 C C . MET B 1 281 ? 8.663 33.624 -40.753 1.00 43.64 281 MET B C 1
ATOM 4875 O O . MET B 1 281 ? 9.126 34.309 -41.675 1.00 44.46 281 MET B O 1
ATOM 4877 N N . ILE B 1 282 ? 8.962 32.338 -40.585 1.00 41.31 282 ILE B N 1
ATOM 4878 C CA . ILE B 1 282 ? 9.736 31.620 -41.589 1.00 41.46 282 ILE B CA 1
ATOM 4879 C C . ILE B 1 282 ? 8.930 30.490 -42.236 1.00 41.92 282 ILE B C 1
ATOM 4880 O O . ILE B 1 282 ? 8.034 29.910 -41.616 1.00 42.68 282 ILE B O 1
ATOM 4885 N N . ASP B 1 283 ? 9.236 30.214 -43.498 1.00 42.79 283 ASP B N 1
ATOM 4886 C CA . ASP B 1 283 ? 8.860 28.957 -44.128 1.00 44.44 283 ASP B CA 1
ATOM 4887 C C . ASP B 1 283 ? 10.173 28.214 -44.379 1.00 44.56 283 ASP B C 1
ATOM 4888 O O . ASP B 1 283 ? 10.924 28.570 -45.289 1.00 44.20 283 ASP B O 1
ATOM 4893 N N . PRO B 1 284 ? 10.457 27.187 -43.556 1.00 44.01 284 PRO B N 1
ATOM 4894 C CA . PRO B 1 284 ? 11.743 26.490 -43.570 1.00 44.13 284 PRO B CA 1
ATOM 4895 C C . PRO B 1 284 ? 11.846 25.336 -44.567 1.00 44.71 284 PRO B C 1
ATOM 4896 O O . PRO B 1 284 ? 12.901 24.700 -44.648 1.00 45.57 284 PRO B O 1
ATOM 4900 N N . LYS B 1 285 ? 10.776 25.079 -45.319 1.00 44.77 285 LYS B N 1
ATOM 4901 C CA . LYS B 1 285 ? 10.726 23.957 -46.259 1.00 45.15 285 LYS B CA 1
ATOM 4902 C C . LYS B 1 285 ? 11.969 23.887 -47.150 1.00 44.42 285 LYS B C 1
ATOM 4903 O O . LYS B 1 285 ? 12.637 22.849 -47.206 1.00 43.69 285 LYS B O 1
ATOM 4909 N N . ALA B 1 286 ? 12.290 25.002 -47.805 1.00 44.17 286 ALA B N 1
ATOM 4910 C CA . ALA B 1 286 ? 13.426 25.073 -48.725 1.00 44.61 286 ALA B CA 1
ATOM 4911 C C . ALA B 1 286 ? 14.745 24.887 -47.985 1.00 44.36 286 ALA B C 1
ATOM 4912 O O . ALA B 1 286 ? 15.633 24.161 -48.446 1.00 44.25 286 ALA B O 1
ATOM 4914 N N . CYS B 1 287 ? 14.859 25.533 -46.828 1.00 44.09 287 CYS B N 1
ATOM 4915 C CA . CYS B 1 287 ? 16.038 25.388 -45.983 1.00 44.11 287 CYS B CA 1
ATOM 4916 C C . CYS B 1 287 ? 16.193 23.937 -45.515 1.00 42.74 287 CYS B C 1
ATOM 4917 O O . CYS B 1 287 ? 17.306 23.398 -45.509 1.00 43.37 287 CYS B O 1
ATOM 4920 N N . LEU B 1 288 ? 15.076 23.301 -45.160 1.00 41.79 288 LEU B N 1
ATOM 4921 C CA . LEU B 1 288 ? 15.081 21.893 -44.751 1.00 41.45 288 LEU B CA 1
ATOM 4922 C C . LEU B 1 288 ? 15.441 20.978 -45.928 1.00 42.23 288 LEU B C 1
ATOM 4923 O O . LEU B 1 288 ? 16.165 19.990 -45.763 1.00 42.78 288 LEU B O 1
ATOM 4928 N N . GLU B 1 289 ? 14.948 21.327 -47.115 1.00 43.40 289 GLU B N 1
ATOM 4929 C CA . GLU B 1 289 ? 15.322 20.634 -48.348 1.00 45.04 289 GLU B CA 1
ATOM 4930 C C . GLU B 1 289 ? 16.818 20.748 -48.651 1.00 43.70 289 GLU B C 1
ATOM 4931 O O . GLU B 1 289 ? 17.451 19.766 -49.045 1.00 43.66 289 GLU B O 1
ATOM 4937 N N . ASN B 1 290 ? 17.377 21.941 -48.453 1.00 42.82 290 ASN B N 1
ATOM 4938 C CA . ASN B 1 290 ? 18.810 22.168 -48.639 1.00 42.34 290 ASN B CA 1
ATOM 4939 C C . ASN B 1 290 ? 19.650 21.341 -47.676 1.00 41.83 290 ASN B C 1
ATOM 4940 O O . ASN B 1 290 ? 20.752 20.901 -48.013 1.00 40.80 290 ASN B O 1
ATOM 4945 N N . LEU B 1 291 ? 19.101 21.127 -46.483 1.00 41.24 291 LEU B N 1
ATOM 4946 C CA . LEU B 1 291 ? 19.719 20.308 -45.443 1.00 41.36 291 LEU B CA 1
ATOM 4947 C C . LEU B 1 291 ? 19.643 18.806 -45.739 1.00 42.23 291 LEU B C 1
ATOM 4948 O O . LEU B 1 291 ? 20.392 18.016 -45.163 1.00 41.27 291 LEU B O 1
ATOM 4953 N N . GLY B 1 292 ? 18.725 18.411 -46.615 1.00 43.66 292 GLY B N 1
ATOM 4954 C CA . GLY B 1 292 ? 18.647 17.015 -47.040 1.00 44.44 292 GLY B CA 1
ATOM 4955 C C . GLY B 1 292 ? 17.298 16.346 -46.880 1.00 44.71 292 GLY B C 1
ATOM 4956 O O . GLY B 1 292 ? 17.102 15.231 -47.376 1.00 45.41 292 GLY B O 1
ATOM 4957 N N . LEU B 1 293 ? 16.374 17.010 -46.184 1.00 45.00 293 LEU B N 1
ATOM 4958 C CA . LEU B 1 293 ? 14.998 16.515 -46.053 1.00 44.95 293 LEU B CA 1
ATOM 4959 C C . LEU B 1 293 ? 14.280 16.586 -47.392 1.00 45.39 293 LEU B C 1
ATOM 4960 O O . LEU B 1 293 ? 14.076 17.672 -47.935 1.00 46.52 293 LEU B O 1
ATOM 4965 N N . LYS B 1 294 ? 13.901 15.424 -47.919 1.00 45.69 294 LYS B N 1
ATOM 4966 C CA . LYS B 1 294 ? 13.280 15.340 -49.238 1.00 45.71 294 LYS B CA 1
ATOM 4967 C C . LYS B 1 294 ? 12.012 14.491 -49.235 1.00 45.65 294 LYS B C 1
ATOM 4968 O O . LYS B 1 294 ? 10.923 14.994 -49.527 1.00 45.80 294 LYS B O 1
ATOM 4970 N N . HIS B 1 295 ? 12.170 13.206 -48.910 1.00 44.97 295 HIS B N 1
ATOM 4971 C CA . HIS B 1 295 ? 11.062 12.251 -48.874 1.00 44.27 295 HIS B CA 1
ATOM 4972 C C . HIS B 1 295 ? 9.837 12.788 -48.129 1.00 43.00 295 HIS B C 1
ATOM 4973 O O . HIS B 1 295 ? 8.736 12.772 -48.671 1.00 42.94 295 HIS B O 1
ATOM 4980 N N . ILE B 1 296 ? 10.050 13.287 -46.909 1.00 42.06 296 ILE B N 1
ATOM 4981 C CA . ILE B 1 296 ? 8.983 13.862 -46.068 1.00 42.52 296 ILE B CA 1
ATOM 4982 C C . ILE B 1 296 ? 8.045 14.841 -46.805 1.00 41.53 296 ILE B C 1
ATOM 4983 O O . ILE B 1 296 ? 6.860 14.932 -46.477 1.00 41.09 296 ILE B O 1
ATOM 4988 N N . PHE B 1 297 ? 8.576 15.545 -47.808 1.00 41.98 297 PHE B N 1
ATOM 4989 C CA . PHE B 1 297 ? 7.801 16.521 -48.583 1.00 41.70 297 PHE B CA 1
ATOM 4990 C C . PHE B 1 297 ? 7.191 15.966 -49.879 1.00 42.68 297 PHE B C 1
ATOM 4991 O O . PHE B 1 297 ? 6.496 16.695 -50.591 1.00 43.02 297 PHE B O 1
ATOM 4999 N N . SER B 1 298 ? 7.458 14.698 -50.193 1.00 43.23 298 SER B N 1
ATOM 5000 C CA . SER B 1 298 ? 7.011 14.113 -51.464 1.00 42.79 298 SER B CA 1
ATOM 5001 C C . SER B 1 298 ? 5.920 13.060 -51.305 1.00 43.25 298 SER B C 1
ATOM 5002 O O . SER B 1 298 ? 6.165 11.968 -50.785 1.00 41.68 298 SER B O 1
ATOM 5005 N N . GLU B 1 299 ? 4.723 13.390 -51.785 1.00 44.74 299 GLU B N 1
ATOM 5006 C CA . GLU B 1 299 ? 3.591 12.465 -51.787 1.00 46.16 299 GLU B CA 1
ATOM 5007 C C . GLU B 1 299 ? 3.905 11.219 -52.611 1.00 46.78 299 GLU B C 1
ATOM 5008 O O . GLU B 1 299 ? 3.272 10.175 -52.443 1.00 46.98 299 GLU B O 1
ATOM 5014 N N . ASP B 1 300 ? 4.891 11.350 -53.498 1.00 47.92 300 ASP B N 1
ATOM 5015 C CA . ASP B 1 300 ? 5.321 10.278 -54.385 1.00 47.94 300 ASP B CA 1
ATOM 5016 C C . ASP B 1 300 ? 6.284 9.302 -53.710 1.00 49.10 300 ASP B C 1
ATOM 5017 O O . ASP B 1 300 ? 6.123 8.082 -53.820 1.00 48.95 300 ASP B O 1
ATOM 5022 N N . THR B 1 301 ? 7.268 9.845 -52.996 1.00 49.29 301 THR B N 1
ATOM 5023 C CA . THR B 1 301 ? 8.382 9.043 -52.489 1.00 49.38 301 THR B CA 1
ATOM 5024 C C . THR B 1 301 ? 8.426 8.872 -50.958 1.00 48.29 301 THR B C 1
ATOM 5025 O O . THR B 1 301 ? 9.330 8.215 -50.426 1.00 46.93 301 THR B O 1
ATOM 5029 N N . SER B 1 302 ? 7.443 9.442 -50.261 1.00 47.51 302 SER B N 1
ATOM 5030 C CA . SER B 1 302 ? 7.372 9.346 -48.799 1.00 47.48 302 SER B CA 1
ATOM 5031 C C . SER B 1 302 ? 6.841 8.002 -48.314 1.00 48.41 302 SER B C 1
ATOM 5032 O O . SER B 1 302 ? 6.178 7.273 -49.058 1.00 48.48 302 SER B O 1
ATOM 5035 N N . ASP B 1 303 ? 7.151 7.689 -47.058 1.00 47.98 303 ASP B N 1
ATOM 5036 C CA . ASP B 1 303 ? 6.594 6.535 -46.368 1.00 48.46 303 ASP B CA 1
ATOM 5037 C C . ASP B 1 303 ? 6.075 6.981 -44.998 1.00 47.89 303 ASP B C 1
ATOM 5038 O O . ASP B 1 303 ? 6.850 7.155 -44.056 1.00 47.16 303 ASP B O 1
ATOM 5043 N N . PHE B 1 304 ? 4.763 7.179 -44.907 1.00 48.45 304 PHE B N 1
ATOM 5044 C CA . PHE B 1 304 ? 4.106 7.513 -43.642 1.00 48.79 304 PHE B CA 1
ATOM 5045 C C . PHE B 1 304 ? 3.231 6.358 -43.156 1.00 49.70 304 PHE B C 1
ATOM 5046 O O . PHE B 1 304 ? 2.182 6.559 -42.526 1.00 47.85 304 PHE B O 1
ATOM 5054 N N . SER B 1 305 ? 3.701 5.146 -43.443 1.00 51.18 305 SER B N 1
ATOM 5055 C CA . SER B 1 305 ? 3.010 3.901 -43.102 1.00 53.45 305 SER B CA 1
ATOM 5056 C C . SER B 1 305 ? 2.877 3.656 -41.595 1.00 54.18 305 SER B C 1
ATOM 5057 O O . SER B 1 305 ? 2.048 2.847 -41.171 1.00 54.66 305 SER B O 1
ATOM 5060 N N . GLY B 1 306 ? 3.688 4.358 -40.799 1.00 54.78 306 GLY B N 1
ATOM 5061 C CA . GLY B 1 306 ? 3.635 4.264 -39.337 1.00 55.18 306 GLY B CA 1
ATOM 5062 C C . GLY B 1 306 ? 2.509 5.068 -38.703 1.00 55.80 306 GLY B C 1
ATOM 5063 O O . GLY B 1 306 ? 2.278 4.974 -37.495 1.00 56.41 306 GLY B O 1
ATOM 5064 N N . MET B 1 307 ? 1.806 5.859 -39.512 1.00 56.09 307 MET B N 1
ATOM 5065 C CA . MET B 1 307 ? 0.679 6.657 -39.019 1.00 56.00 307 MET B CA 1
ATOM 5066 C C . MET B 1 307 ? -0.559 6.591 -39.914 1.00 56.22 307 MET B C 1
ATOM 5067 O O . MET B 1 307 ? -1.668 6.902 -39.468 1.00 55.99 307 MET B O 1
ATOM 5072 N N . SER B 1 308 ? -0.367 6.194 -41.170 1.00 56.63 308 SER B N 1
ATOM 5073 C CA . SER B 1 308 ? -1.455 6.185 -42.147 1.00 57.12 308 SER B CA 1
ATOM 5074 C C . SER B 1 308 ? -1.284 5.126 -43.238 1.00 57.11 308 SER B C 1
ATOM 5075 O O . SER B 1 308 ? -0.181 4.911 -43.747 1.00 56.63 308 SER B O 1
ATOM 5078 N N . GLU B 1 309 ? -2.391 4.475 -43.591 1.00 57.09 309 GLU B N 1
ATOM 5079 C CA . GLU B 1 309 ? -2.420 3.524 -44.701 1.00 57.18 309 GLU B CA 1
ATOM 5080 C C . GLU B 1 309 ? -2.705 4.243 -46.021 1.00 56.92 309 GLU B C 1
ATOM 5081 O O . GLU B 1 309 ? -2.531 3.669 -47.100 1.00 57.22 309 GLU B O 1
ATOM 5083 N N . THR B 1 310 ? -3.144 5.497 -45.923 1.00 55.64 310 THR B N 1
ATOM 5084 C CA . THR B 1 310 ? -3.455 6.318 -47.090 1.00 54.58 310 THR B CA 1
ATOM 5085 C C . THR B 1 310 ? -2.196 6.626 -47.894 1.00 54.78 310 THR B C 1
ATOM 5086 O O . THR B 1 310 ? -1.172 7.028 -47.336 1.00 54.98 310 THR B O 1
ATOM 5090 N N . LYS B 1 311 ? -2.285 6.407 -49.203 1.00 54.74 311 LYS B N 1
ATOM 5091 C CA . LYS B 1 311 ? -1.206 6.718 -50.133 1.00 53.82 311 LYS B CA 1
ATOM 5092 C C . LYS B 1 311 ? -1.236 8.205 -50.478 1.00 53.01 311 LYS B C 1
ATOM 5093 O O . LYS B 1 311 ? -2.270 8.862 -50.326 1.00 52.74 311 LYS B O 1
ATOM 5095 N N . GLY B 1 312 ? -0.099 8.731 -50.930 1.00 52.20 312 GLY B N 1
ATOM 5096 C CA . GLY B 1 312 ? 0.011 10.143 -51.305 1.00 51.81 312 GLY B CA 1
ATOM 5097 C C . GLY B 1 312 ? 0.011 11.108 -50.131 1.00 51.51 312 GLY B C 1
ATOM 5098 O O . GLY B 1 312 ? -0.543 12.210 -50.217 1.00 51.50 312 GLY B O 1
ATOM 5099 N N . VAL B 1 313 ? 0.637 10.692 -49.033 1.00 50.67 313 VAL B N 1
ATOM 5100 C CA . VAL B 1 313 ? 0.739 11.516 -47.829 1.00 50.05 313 VAL B CA 1
ATOM 5101 C C . VAL B 1 313 ? 2.111 12.200 -47.778 1.00 48.03 313 VAL B C 1
ATOM 5102 O O . VAL B 1 313 ? 3.135 11.567 -48.032 1.00 47.40 313 VAL B O 1
ATOM 5106 N N . ALA B 1 314 ? 2.119 13.493 -47.469 1.00 46.01 314 ALA B N 1
ATOM 5107 C CA . ALA B 1 314 ? 3.365 14.215 -47.224 1.00 45.34 314 ALA B CA 1
ATOM 5108 C C . ALA B 1 314 ? 3.181 15.318 -46.183 1.00 44.39 314 ALA B C 1
ATOM 5109 O O . ALA B 1 314 ? 2.052 15.697 -45.861 1.00 44.16 314 ALA B O 1
ATOM 5111 N N . LEU B 1 315 ? 4.299 15.821 -45.662 1.00 43.70 315 LEU B N 1
ATOM 5112 C CA . LEU B 1 315 ? 4.308 17.082 -44.930 1.00 43.71 315 LEU B CA 1
ATOM 5113 C C . LEU B 1 315 ? 4.091 18.210 -45.939 1.00 44.62 315 LEU B C 1
ATOM 5114 O O . LEU B 1 315 ? 4.985 18.527 -46.737 1.00 44.57 315 LEU B O 1
ATOM 5119 N N . SER B 1 316 ? 2.898 18.800 -45.905 1.00 44.91 316 SER B N 1
ATOM 5120 C CA . SER B 1 316 ? 2.478 19.739 -46.950 1.00 45.78 316 SER B CA 1
ATOM 5121 C C . SER B 1 316 ? 3.053 21.141 -46.787 1.00 45.73 316 SER B C 1
ATOM 5122 O O . SER B 1 316 ? 3.554 21.718 -47.753 1.00 45.99 316 SER B O 1
ATOM 5125 N N . ASN B 1 317 ? 2.974 21.688 -45.574 1.00 46.37 317 ASN B N 1
ATOM 5126 C CA . ASN B 1 317 ? 3.561 23.000 -45.279 1.00 46.79 317 ASN B CA 1
ATOM 5127 C C . ASN B 1 317 ? 3.946 23.164 -43.814 1.00 44.95 317 ASN B C 1
ATOM 5128 O O . ASN B 1 317 ? 3.303 22.593 -42.922 1.00 43.67 317 ASN B O 1
ATOM 5133 N N . VAL B 1 318 ? 5.006 23.937 -43.584 1.00 42.13 318 VAL B N 1
ATOM 5134 C CA . VAL B 1 318 ? 5.470 24.264 -42.241 1.00 40.93 318 VAL B CA 1
ATOM 5135 C C . VAL B 1 318 ? 5.335 25.772 -42.016 1.00 40.88 318 VAL B C 1
ATOM 5136 O O . VAL B 1 318 ? 5.867 26.572 -42.792 1.00 41.62 318 VAL B O 1
ATOM 5140 N N . ILE B 1 319 ? 4.609 26.147 -40.964 1.00 39.39 319 ILE B N 1
ATOM 5141 C CA . ILE B 1 319 ? 4.508 27.546 -40.533 1.00 36.79 319 ILE B CA 1
ATOM 5142 C C . ILE B 1 319 ? 5.217 27.705 -39.182 1.00 35.30 319 ILE B C 1
ATOM 5143 O O . ILE B 1 319 ? 4.970 26.947 -38.240 1.00 32.68 319 ILE B O 1
ATOM 5148 N N . HIS B 1 320 ? 6.090 28.700 -39.097 1.00 35.06 320 HIS B N 1
ATOM 5149 C CA . HIS B 1 320 ? 6.944 28.888 -37.933 1.00 34.50 320 HIS B CA 1
ATOM 5150 C C . HIS B 1 320 ? 7.069 30.390 -37.658 1.00 35.47 320 HIS B C 1
ATOM 5151 O O . HIS B 1 320 ? 7.767 31.105 -38.382 1.00 34.90 320 HIS B O 1
ATOM 5158 N N . LYS B 1 321 ? 6.354 30.865 -36.637 1.00 36.26 321 LYS B N 1
ATOM 5159 C CA . LYS B 1 321 ? 6.358 32.289 -36.269 1.00 37.64 321 LYS B CA 1
ATOM 5160 C C . LYS B 1 321 ? 6.803 32.459 -34.830 1.00 35.97 321 LYS B C 1
ATOM 5161 O O . LYS B 1 321 ? 6.368 31.718 -33.959 1.00 35.85 321 LYS B O 1
ATOM 5164 N N . VAL B 1 322 ? 7.662 33.442 -34.587 1.00 35.58 322 VAL B N 1
ATOM 5165 C CA . VAL B 1 322 ? 8.305 33.614 -33.280 1.00 36.13 322 VAL B CA 1
ATOM 5166 C C . VAL B 1 322 ? 8.415 35.093 -32.913 1.00 36.43 322 VAL B C 1
ATOM 5167 O O . VAL B 1 322 ? 8.667 35.943 -33.778 1.00 37.85 322 VAL B O 1
ATOM 5177 N N . LEU B 1 324 ? 10.112 37.760 -29.827 1.00 35.33 324 LEU B N 1
ATOM 5178 C CA . LEU B 1 324 ? 10.914 37.951 -28.627 1.00 34.08 324 LEU B CA 1
ATOM 5179 C C . LEU B 1 324 ? 10.987 39.418 -28.230 1.00 36.04 324 LEU B C 1
ATOM 5180 O O . LEU B 1 324 ? 11.414 40.272 -29.018 1.00 36.13 324 LEU B O 1
ATOM 5185 N N . GLU B 1 325 ? 10.578 39.703 -27.000 1.00 35.95 325 GLU B N 1
ATOM 5186 C CA . GLU B 1 325 ? 10.677 41.050 -26.459 1.00 37.06 325 GLU B CA 1
ATOM 5187 C C . GLU B 1 325 ? 11.670 41.087 -25.305 1.00 36.73 325 GLU B C 1
ATOM 5188 O O . GLU B 1 325 ? 11.536 40.336 -24.340 1.00 36.75 325 GLU B O 1
ATOM 5194 N N . ILE B 1 326 ? 12.657 41.972 -25.433 1.00 37.06 326 ILE B N 1
ATOM 5195 C CA . ILE B 1 326 ? 13.698 42.192 -24.438 1.00 38.19 326 ILE B CA 1
ATOM 5196 C C . ILE B 1 326 ? 13.589 43.619 -23.875 1.00 38.58 326 ILE B C 1
ATOM 5197 O O . ILE B 1 326 ? 13.667 44.587 -24.632 1.00 38.24 326 ILE B O 1
ATOM 5202 N N . THR B 1 327 ? 13.396 43.740 -22.560 1.00 39.41 327 THR B N 1
ATOM 5203 C CA . THR B 1 327 ? 13.284 45.059 -21.895 1.00 40.51 327 THR B CA 1
ATOM 5204 C C . THR B 1 327 ? 14.144 45.156 -20.625 1.00 40.60 327 THR B C 1
ATOM 5205 O O . THR B 1 327 ? 15.033 44.326 -20.408 1.00 40.48 327 THR B O 1
ATOM 5209 N N . GLU B 1 328 ? 13.899 46.182 -19.806 1.00 40.67 328 GLU B N 1
ATOM 5210 C CA . GLU B 1 328 ? 14.635 46.372 -18.551 1.00 41.12 328 GLU B CA 1
ATOM 5211 C C . GLU B 1 328 ? 14.135 45.445 -17.447 1.00 40.82 328 GLU B C 1
ATOM 5212 O O . GLU B 1 328 ? 14.869 45.155 -16.509 1.00 41.10 328 GLU B O 1
ATOM 5218 N N . ASP B 1 329 ? 12.890 44.992 -17.573 1.00 41.54 329 ASP B N 1
ATOM 5219 C CA . ASP B 1 329 ? 12.198 44.211 -16.541 1.00 42.33 329 ASP B CA 1
ATOM 5220 C C . ASP B 1 329 ? 13.015 43.039 -15.990 1.00 42.86 329 ASP B C 1
ATOM 5221 O O . ASP B 1 329 ? 13.596 42.252 -16.750 1.00 40.46 329 ASP B O 1
ATOM 5226 N N . GLY B 1 330 ? 13.047 42.940 -14.662 1.00 43.63 330 GLY B N 1
ATOM 5227 C CA . GLY B 1 330 ? 13.776 41.881 -13.963 1.00 45.93 330 GLY B CA 1
ATOM 5228 C C . GLY B 1 330 ? 13.816 42.108 -12.462 1.00 47.42 330 GLY B C 1
ATOM 5229 O O . GLY B 1 330 ? 13.114 42.975 -11.947 1.00 48.08 330 GLY B O 1
ATOM 5230 N N . GLY B 1 331 ? 14.641 41.332 -11.762 1.00 48.69 331 GLY B N 1
ATOM 5231 C CA . GLY B 1 331 ? 14.761 41.437 -10.306 1.00 49.26 331 GLY B CA 1
ATOM 5232 C C . GLY B 1 331 ? 15.698 42.529 -9.815 1.00 50.28 331 GLY B C 1
ATOM 5233 O O . GLY B 1 331 ? 16.511 43.057 -10.578 1.00 49.52 331 GLY B O 1
ATOM 5234 N N . ASP B 1 332 ? 15.593 42.852 -8.528 1.00 51.46 332 ASP B N 1
ATOM 5235 C CA . ASP B 1 332 ? 16.413 43.895 -7.911 1.00 53.49 332 ASP B CA 1
ATOM 5236 C C . ASP B 1 332 ? 17.782 43.387 -7.433 1.00 55.46 332 ASP B C 1
ATOM 5237 O O . ASP B 1 332 ? 18.352 42.460 -8.020 1.00 55.83 332 ASP B O 1
ATOM 5239 N N . SER B 1 333 ? 18.306 44.008 -6.376 1.00 57.71 333 SER B N 1
ATOM 5240 C CA . SER B 1 333 ? 19.635 43.698 -5.849 1.00 59.53 333 SER B CA 1
ATOM 5241 C C . SER B 1 333 ? 19.684 42.329 -5.172 1.00 60.49 333 SER B C 1
ATOM 5242 O O . SER B 1 333 ? 20.371 41.416 -5.639 1.00 61.50 333 SER B O 1
ATOM 5244 N N . LEU B 1 342 ? 35.720 40.558 -6.882 1.00 66.19 342 LEU B N 1
ATOM 5245 C CA . LEU B 1 342 ? 36.000 40.006 -8.207 1.00 66.75 342 LEU B CA 1
ATOM 5246 C C . LEU B 1 342 ? 37.316 40.530 -8.775 1.00 66.75 342 LEU B C 1
ATOM 5247 O O . LEU B 1 342 ? 37.591 41.730 -8.711 1.00 67.00 342 LEU B O 1
ATOM 5249 N N . GLN B 1 343 ? 38.115 39.623 -9.336 1.00 67.09 343 GLN B N 1
ATOM 5250 C CA . GLN B 1 343 ? 39.408 39.974 -9.934 1.00 67.25 343 GLN B CA 1
ATOM 5251 C C . GLN B 1 343 ? 39.303 40.443 -11.392 1.00 67.15 343 GLN B C 1
ATOM 5252 O O . GLN B 1 343 ? 40.209 41.113 -11.897 1.00 66.89 343 GLN B O 1
ATOM 5254 N N . HIS B 1 344 ? 38.199 40.096 -12.056 1.00 66.94 344 HIS B N 1
ATOM 5255 C CA . HIS B 1 344 ? 37.968 40.486 -13.450 1.00 66.77 344 HIS B CA 1
ATOM 5256 C C . HIS B 1 344 ? 36.953 41.619 -13.589 1.00 65.42 344 HIS B C 1
ATOM 5257 O O . HIS B 1 344 ? 35.832 41.530 -13.089 1.00 66.23 344 HIS B O 1
ATOM 5264 N N . LYS B 1 345 ? 37.368 42.685 -14.262 1.00 63.73 345 LYS B N 1
ATOM 5265 C CA . LYS B 1 345 ? 36.452 43.730 -14.705 1.00 62.43 345 LYS B CA 1
ATOM 5266 C C . LYS B 1 345 ? 36.454 43.738 -16.226 1.00 60.97 345 LYS B C 1
ATOM 5267 O O . LYS B 1 345 ? 37.492 43.511 -16.849 1.00 60.31 345 LYS B O 1
ATOM 5269 N N . ASP B 1 346 ? 35.290 43.982 -16.823 1.00 59.91 346 ASP B N 1
ATOM 5270 C CA . ASP B 1 346 ? 35.162 43.970 -18.279 1.00 58.30 346 ASP B CA 1
ATOM 5271 C C . ASP B 1 346 ? 34.041 44.898 -18.751 1.00 57.61 346 ASP B C 1
ATOM 5272 O O . ASP B 1 346 ? 33.363 45.539 -17.941 1.00 57.08 346 ASP B O 1
ATOM 5277 N N . GLU B 1 347 ? 33.865 44.970 -20.068 1.00 56.05 347 GLU B N 1
ATOM 5278 C CA . GLU B 1 347 ? 32.826 45.783 -20.678 1.00 55.00 347 GLU B CA 1
ATOM 5279 C C . GLU B 1 347 ? 32.198 45.026 -21.843 1.00 52.57 347 GLU B C 1
ATOM 5280 O O . GLU B 1 347 ? 32.908 44.392 -22.633 1.00 52.11 347 GLU B O 1
ATOM 5286 N N . LEU B 1 348 ? 30.869 45.085 -21.926 1.00 49.00 348 LEU B N 1
ATOM 5287 C CA . LEU B 1 348 ? 30.120 44.546 -23.060 1.00 46.91 348 LEU B CA 1
ATOM 5288 C C . LEU B 1 348 ? 29.139 45.617 -23.540 1.00 45.07 348 LEU B C 1
ATOM 5289 O O . LEU B 1 348 ? 28.152 45.928 -22.864 1.00 45.22 348 LEU B O 1
ATOM 5294 N N . ASN B 1 349 ? 29.437 46.187 -24.702 1.00 42.67 349 ASN B N 1
ATOM 5295 C CA . ASN B 1 349 ? 28.621 47.240 -25.305 1.00 42.66 349 ASN B CA 1
ATOM 5296 C C . ASN B 1 349 ? 28.038 46.765 -26.640 1.00 41.46 349 ASN B C 1
ATOM 5297 O O . ASN B 1 349 ? 28.656 46.926 -27.690 1.00 41.37 349 ASN B O 1
ATOM 5302 N N . ALA B 1 350 ? 26.850 46.170 -26.596 1.00 40.51 350 ALA B N 1
ATOM 5303 C CA . ALA B 1 350 ? 26.284 45.562 -27.798 1.00 39.33 350 ALA B CA 1
ATOM 5304 C C . ALA B 1 350 ? 25.559 46.589 -28.662 1.00 39.75 350 ALA B C 1
ATOM 5305 O O . ALA B 1 350 ? 24.344 46.512 -28.859 1.00 39.73 350 ALA B O 1
ATOM 5307 N N . ASP B 1 351 ? 26.325 47.561 -29.164 1.00 39.72 351 ASP B N 1
ATOM 5308 C CA . ASP B 1 351 ? 25.807 48.614 -30.038 1.00 38.96 351 ASP B CA 1
ATOM 5309 C C . ASP B 1 351 ? 26.128 48.331 -31.505 1.00 38.14 351 ASP B C 1
ATOM 5310 O O . ASP B 1 351 ? 26.071 49.225 -32.348 1.00 40.28 351 ASP B O 1
ATOM 5315 N N . HIS B 1 352 ? 26.488 47.083 -31.791 1.00 36.25 352 HIS B N 1
ATOM 5316 C CA . HIS B 1 352 ? 26.696 46.616 -33.151 1.00 34.92 352 HIS B CA 1
ATOM 5317 C C . HIS B 1 352 ? 26.209 45.169 -33.252 1.00 34.76 352 HIS B C 1
ATOM 5318 O O . HIS B 1 352 ? 25.973 44.535 -32.217 1.00 34.78 352 HIS B O 1
ATOM 5325 N N . PRO B 1 353 ? 26.022 44.649 -34.489 1.00 34.29 353 PRO B N 1
ATOM 5326 C CA . PRO B 1 353 ? 25.382 43.340 -34.664 1.00 33.13 353 PRO B CA 1
ATOM 5327 C C . PRO B 1 353 ? 25.978 42.184 -33.854 1.00 33.50 353 PRO B C 1
ATOM 5328 O O . PRO B 1 353 ? 27.195 42.108 -33.642 1.00 32.17 353 PRO B O 1
ATOM 5332 N N . PHE B 1 354 ? 25.094 41.299 -33.398 1.00 32.40 354 PHE B N 1
ATOM 5333 C CA . PHE B 1 354 ? 25.495 40.157 -32.592 1.00 31.23 354 PHE B CA 1
ATOM 5334 C C . PHE B 1 354 ? 24.568 38.982 -32.833 1.00 30.24 354 PHE B C 1
ATOM 5335 O O . PHE B 1 354 ? 23.439 39.158 -33.278 1.00 28.50 354 PHE B O 1
ATOM 5343 N N . ILE B 1 355 ? 25.064 37.784 -32.543 1.00 30.41 355 ILE B N 1
ATOM 5344 C CA . ILE B 1 355 ? 24.253 36.571 -32.541 1.00 30.46 355 ILE B CA 1
ATOM 5345 C C . ILE B 1 355 ? 23.860 36.288 -31.093 1.00 31.01 355 ILE B C 1
ATOM 5346 O O . ILE B 1 355 ? 24.623 36.583 -30.172 1.00 31.04 355 ILE B O 1
ATOM 5351 N N . TYR B 1 356 ? 22.670 35.721 -30.892 1.00 30.06 356 TYR B N 1
ATOM 5352 C CA . TYR B 1 356 ? 22.262 35.300 -29.567 1.00 29.96 356 TYR B CA 1
ATOM 5353 C C . TYR B 1 356 ? 21.508 33.991 -29.595 1.00 30.50 356 TYR B C 1
ATOM 5354 O O . TYR B 1 356 ? 20.892 33.624 -30.604 1.00 30.57 356 TYR B O 1
ATOM 5363 N N . ILE B 1 357 ? 21.592 33.277 -28.481 1.00 31.11 357 ILE B N 1
ATOM 5364 C CA . ILE B 1 357 ? 20.749 32.124 -28.237 1.00 31.55 357 ILE B CA 1
ATOM 5365 C C . ILE B 1 357 ? 20.139 32.300 -26.869 1.00 31.79 357 ILE B C 1
ATOM 5366 O O . ILE B 1 357 ? 20.744 32.900 -25.981 1.00 32.27 357 ILE B O 1
ATOM 5371 N N . ILE B 1 358 ? 18.929 31.786 -26.711 1.00 32.33 358 ILE B N 1
ATOM 5372 C CA . ILE B 1 358 ? 18.318 31.689 -25.413 1.00 32.31 358 ILE B CA 1
ATOM 5373 C C . ILE B 1 358 ? 18.179 30.209 -25.136 1.00 33.23 358 ILE B C 1
ATOM 5374 O O . ILE B 1 358 ? 17.451 29.497 -25.839 1.00 32.28 358 ILE B O 1
ATOM 5379 N N . ARG B 1 359 ? 18.929 29.730 -24.148 1.00 34.66 359 ARG B N 1
ATOM 5380 C CA . ARG B 1 359 ? 18.924 28.307 -23.856 1.00 38.02 359 ARG B CA 1
ATOM 5381 C C . ARG B 1 359 ? 18.253 27.978 -22.530 1.00 38.06 359 ARG B C 1
ATOM 5382 O O . ARG B 1 359 ? 18.293 28.763 -21.582 1.00 36.50 359 ARG B O 1
ATOM 5390 N N . HIS B 1 360 ? 17.626 26.807 -22.502 1.00 38.42 360 HIS B N 1
ATOM 5391 C CA . HIS B 1 360 ? 17.093 26.215 -21.298 1.00 38.26 360 HIS B CA 1
ATOM 5392 C C . HIS B 1 360 ? 18.263 25.603 -20.549 1.00 38.87 360 HIS B C 1
ATOM 5393 O O . HIS B 1 360 ? 18.865 24.643 -21.017 1.00 36.85 360 HIS B O 1
ATOM 5400 N N . ASN B 1 361 ? 18.589 26.160 -19.387 1.00 39.50 361 ASN B N 1
ATOM 5401 C CA . ASN B 1 361 ? 19.837 25.802 -18.715 1.00 40.77 361 ASN B CA 1
ATOM 5402 C C . ASN B 1 361 ? 19.907 24.376 -18.162 1.00 41.64 361 ASN B C 1
ATOM 5403 O O . ASN B 1 361 ? 20.990 23.801 -18.081 1.00 41.80 361 ASN B O 1
ATOM 5408 N N . LYS B 1 362 ? 18.751 23.812 -17.821 1.00 41.74 362 LYS B N 1
ATOM 5409 C CA . LYS B 1 362 ? 18.656 22.459 -17.282 1.00 43.44 362 LYS B CA 1
ATOM 5410 C C . LYS B 1 362 ? 19.020 21.388 -18.320 1.00 42.48 362 LYS B C 1
ATOM 5411 O O . LYS B 1 362 ? 19.833 20.502 -18.041 1.00 42.96 362 LYS B O 1
ATOM 5417 N N . THR B 1 363 ? 18.410 21.469 -19.502 1.00 40.63 363 THR B N 1
ATOM 5418 C CA . THR B 1 363 ? 18.639 20.487 -20.569 1.00 39.03 363 THR B CA 1
ATOM 5419 C C . THR B 1 363 ? 19.695 20.965 -21.569 1.00 38.70 363 THR B C 1
ATOM 5420 O O . THR B 1 363 ? 20.201 20.183 -22.387 1.00 38.10 363 THR B O 1
ATOM 5424 N N . ARG B 1 364 ? 20.012 22.256 -21.490 1.00 37.59 364 ARG B N 1
ATOM 5425 C CA . ARG B 1 364 ? 20.946 22.922 -22.385 1.00 37.19 364 ARG B CA 1
ATOM 5426 C C . ARG B 1 364 ? 20.396 23.111 -23.816 1.00 35.61 364 ARG B C 1
ATOM 5427 O O . ARG B 1 364 ? 21.139 23.524 -24.710 1.00 35.47 364 ARG B O 1
ATOM 5430 N N . ASN B 1 365 ? 19.106 22.830 -24.033 1.00 33.03 365 ASN B N 1
ATOM 5431 C CA . ASN B 1 365 ? 18.493 23.033 -25.353 1.00 32.79 365 ASN B CA 1
ATOM 5432 C C . ASN B 1 365 ? 18.304 24.502 -25.717 1.00 30.98 365 ASN B C 1
ATOM 5433 O O . ASN B 1 365 ? 17.941 25.332 -24.881 1.00 30.51 365 ASN B O 1
ATOM 5438 N N . ILE B 1 366 ? 18.544 24.806 -26.984 1.00 29.82 366 ILE B N 1
ATOM 5439 C CA . ILE B 1 366 ? 18.365 26.149 -27.497 1.00 27.43 366 ILE B CA 1
ATOM 5440 C C . ILE B 1 366 ? 16.878 26.329 -27.793 1.00 26.91 366 ILE B C 1
ATOM 5441 O O . ILE B 1 366 ? 16.289 25.570 -28.560 1.00 25.95 366 ILE B O 1
ATOM 5446 N N . ILE B 1 367 ? 16.290 27.336 -27.159 1.00 26.11 367 ILE B N 1
ATOM 5447 C CA . ILE B 1 367 ? 14.867 27.648 -27.294 1.00 28.48 367 ILE B CA 1
ATOM 5448 C C . ILE B 1 367 ? 14.648 28.677 -28.402 1.00 29.85 367 ILE B C 1
ATOM 5449 O O . ILE B 1 367 ? 13.752 28.514 -29.234 1.00 30.74 367 ILE B O 1
ATOM 5454 N N . PHE B 1 368 ? 15.461 29.738 -28.385 1.00 29.13 368 PHE B N 1
ATOM 5455 C CA . PHE B 1 368 ? 15.447 30.785 -29.415 1.00 28.52 368 PHE B CA 1
ATOM 5456 C C . PHE B 1 368 ? 16.866 30.986 -29.918 1.00 29.16 368 PHE B C 1
ATOM 5457 O O . PHE B 1 368 ? 17.821 30.905 -29.137 1.00 27.14 368 PHE B O 1
ATOM 5465 N N . PHE B 1 369 ? 16.9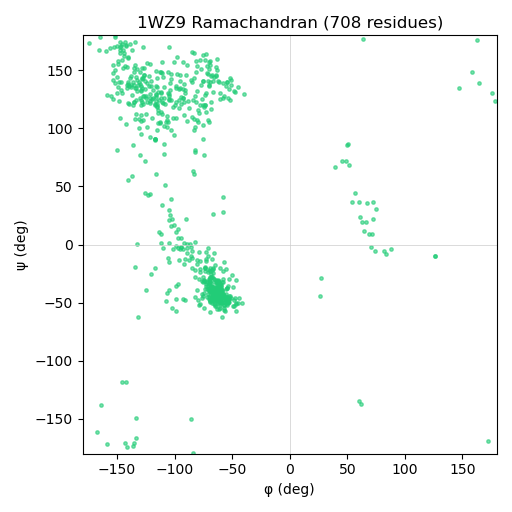94 31.226 -31.223 1.00 28.57 369 PHE B N 1
ATOM 5466 C CA . PHE B 1 369 ? 18.278 31.418 -31.892 1.00 28.89 369 PHE B CA 1
ATOM 5467 C C . PHE B 1 369 ? 18.079 32.624 -32.804 1.00 29.83 369 PHE B C 1
ATOM 5468 O O . PHE B 1 369 ? 17.177 32.629 -33.658 1.00 31.15 369 PHE B O 1
ATOM 5476 N N . GLY B 1 370 ? 18.900 33.651 -32.625 1.00 28.28 370 GLY B N 1
ATOM 5477 C CA . GLY B 1 370 ? 18.770 34.849 -33.431 1.00 28.95 370 GLY B CA 1
ATOM 5478 C C . GLY B 1 370 ? 20.057 35.575 -33.772 1.00 31.25 370 GLY B C 1
ATOM 5479 O O . GLY B 1 370 ? 21.148 35.251 -33.284 1.00 30.83 370 GLY B O 1
ATOM 5480 N N . LYS B 1 371 ? 19.901 36.567 -34.635 1.00 31.39 371 LYS B N 1
ATOM 5481 C CA . LYS B 1 371 ? 20.960 37.471 -35.015 1.00 33.61 371 LYS B CA 1
ATOM 5482 C C . LYS B 1 371 ? 20.317 38.851 -34.936 1.00 34.31 371 LYS B C 1
ATOM 5483 O O . LYS B 1 371 ? 19.253 39.079 -35.516 1.00 33.59 371 LYS B O 1
ATOM 5489 N N . PHE B 1 372 ? 20.914 39.756 -34.166 1.00 35.79 372 PHE B N 1
ATOM 5490 C CA . PHE B 1 372 ? 20.373 41.106 -34.080 1.00 36.95 372 PHE B CA 1
ATOM 5491 C C . PHE B 1 372 ? 21.316 42.061 -34.786 1.00 39.02 372 PHE B C 1
ATOM 5492 O O . PHE B 1 372 ? 22.470 42.217 -34.386 1.00 39.05 372 PHE B O 1
ATOM 5510 N N . SER B 1 374 ? 19.644 45.010 -36.686 1.00 44.26 374 SER B N 1
ATOM 5511 C CA . SER B 1 374 ? 18.927 46.270 -36.885 1.00 45.40 374 SER B CA 1
ATOM 5512 C C . SER B 1 374 ? 17.772 46.493 -35.915 1.00 46.02 374 SER B C 1
ATOM 5513 O O . SER B 1 374 ? 16.916 45.619 -35.744 1.00 45.70 374 SER B O 1
ATOM 5516 N N . PRO B 1 375 ? 17.751 47.672 -35.270 1.00 46.92 375 PRO B N 1
ATOM 5517 C CA . PRO B 1 375 ? 16.583 48.086 -34.495 1.00 48.17 375 PRO B CA 1
ATOM 5518 C C . PRO B 1 375 ? 15.403 48.416 -35.412 1.00 49.09 375 PRO B C 1
ATOM 5519 O O . PRO B 1 375 ? 14.288 48.671 -34.950 1.00 50.86 375 PRO B O 1
#

Solvent-accessible surface area: 28846 Å² total

Radius of gyration: 29.61 Å; Cα contacts (8 Å, |Δi|>4): 1527; chains: 2; bounding box: 64×72×81 Å

Secondary structure (DSSP, 8-state):
-HHHHHHHHHHHHHHHHH----TTS--EE-HHHHHHHHHHHHHH--HHHHHHHHHHTT-TT-S-HHHHHHHHHHHHHHHTTTSEEEEEEEEEEEGGG---HHHHHHHTTTTTTTEEEE-TTT-HHHHHHHHHHHHHHHTTTS-S-TTTTS---TT--EEEEEEEEEE--BSSPPPGGG-B--EESSSS-EE---EEEEEEE--B--STT--EEEEEBGGGSEEEEEE--SS---HHHHHHHHHHH--HHHHHHHT-GGG---EEEEEEEE-EE---EE-HHHHHHHHT--STT-TTT---TTT---TT--EEEEEEE--EE-S---EEEEEE--S--EEEEEETTTTEEEEEEE---/-HHHHHHHHHHHHHHHHH----TTS-EEE-HHHHHHHHHHHHHT--HHHHHHHHHHTTGGG-SSHHHHHHHHHHHHHHHTTTSEEEEEEEEEEEGGG---HHHHHHHHTTTTT-EEEE-TTT-HHHHHHHHHHHHHHHTTTS-S-TT----TT-SEEEEEEEEEE--BSSPPPGGG-B--EESSSS-EE---EEEEEEE--B--STT--EEEEEBGGGSEEEEEE--S----HHHHHHT-SHHHHHHHT-GGGS---EEEEEEE-EE---EE--HHHHHHHT--GGG-TTT---TTT---SS--EEEEEEE--EE-S-B------EEEEE--S--EEEEEETTT--EEEEEE---

CATH classification: 3.30.497.10 (+1 more: 2.30.39.10)

Sequence (712 aa):
MDALQLANSAFAVDLFKQLEKEPLGNVLFSPICLSTSLSLAQVGAKGDTANEIGQVLHFENVKDVPFGFQTVTSDVNKLSSFYSLKLIKRLYVDKSLNLSTEFISSTKRPYAKELETVDFKDKLEETKGQINNSIKDLTDGHFENILADNSVNDQTKILVVNAAYFVGKWMKKFPESETKEPFRLNKTDTKPVQMMNMEATFMGNIDSINKIIELPFQNKHLSMFILLPKDVEDESTGLEKIEKQLNSESLSQWTNPSTMANAKVKLSIPKFKVEKMIDPKACLENLGLKHIFSEDTSDFSGMSETKGVALSNVIHKVLEITEDGQHKDELNADHPFIYIIRHNKTRNIIFFGKFSPMDALQLANSAFAVDLFKQLEKEPLGNVLFSPICLSTSLSLAQVGAKGDTANEIGQVLHFENVKDVPFGFQTVTSDVNKLSSFYSLKLIKRLYVDKSLNLSTEFISSTKRPYAKELETVDFKDKLEETKGQINNSIKDLTDGHFENILASVNDQTKILVVNAAYFVGKWMKKFPESETKEPFRLNKTDTKPVQMMNMEATFMGNIDSINKIIELPFQNKHLSMFILLPKDVTGLEKIEKQLNSESLSQWTNPSTMANAKVKLSIPKFKVEKMIDPKACLENLGLKHIFSEDTSDFSGMSETKGVALSNVIHKVLEITEDGGDSLQHKDELNADHPFIYIIRHNKTRNIIFFGKFSP